Protein AF-A0A151F4C6-F1 (afdb_monomer_lite)

Foldseek 3Di:
DADPLVVLLVVLVVCLVDDLVVLLVVLVVQQVVQQVDPPPQARNQSSQQSNCSNPVADDDAENDSTENDQHEQALYENANHEHHLYEHALYECELYAAHQYECANYADANYHHDFWAFFQEKDQFPVLQWIWTFHQQQWIWIFGPDQPDPTDIDGQDGDPPAGFNYKDQEPPFRIWTDGQFKIWTWHCDPSRHTDTPDMDTDDNQFDDWDDDYQWIWTWGDADPQKIKTFIAGNVVRGTLDIAIDGAFPDKDAQDSFWIWTQGPVQKIFIWGDDPRDTDTQDIDRHAAWQEKDKDDDPDACKIKIWTWHQQQWIWIWIWHDDPRHIDIGTFDIDRHANGTFNYKDDSHPFWIWTTGSNQKIWIDGTDDPPVPPPRDDIDINGSGHNNASYHYHSYHHPVVSVVSVVSNVVND

pLDDT: mean 82.89, std 11.59, range [31.12, 96.62]

Radius of gyration: 24.19 Å; chains: 1; bounding box: 58×44×69 Å

Secondary structure (DSSP, 8-state):
-PPPHHHHHHHHHHHHTS-HHHHHHHHHHHHHHTTT-SS-TTHHHHHHHHHHHHHSS--SSB-TT-B-TT-B-TT-B-TT-B-TT-B-TT-B-TT-B-TT-B-TT-B-TT-B-PPPPPEEEEEE-TTSSEEEEEETTSEEEEEE--TTS---EEEEEE--SS-EEEEEEETTEEEEEEESSEEEEEEE-TTSSEEEEEEEEPPTTEEEEEEEBTEEEEEEPPBTTBEEEEEEETTTTEEEEEEEESSEEEEEESSSSEEEEEETTTEEEEEEEETTEEEEEEEEE-S-EEEEEEEEETTTTEEEEEEEETTSEEEEEEEEEETTEEEEEEEEEEE--SS-EEEEEESSSSEEEEEETTSEEEEEE-SS-GGGSTT---EEEE-S-B-TT-B-TT-B-HHHHHHHHHHHHHT-

Structure (mmCIF, N/CA/C/O backbone):
data_AF-A0A151F4C6-F1
#
_entry.id   AF-A0A151F4C6-F1
#
loop_
_atom_site.group_PDB
_atom_site.id
_atom_site.type_symbol
_atom_site.label_atom_id
_atom_site.label_alt_id
_atom_site.label_comp_id
_atom_site.label_asym_id
_atom_site.label_entity_id
_atom_site.label_seq_id
_atom_site.pdbx_PDB_ins_code
_atom_site.Cartn_x
_atom_site.Cartn_y
_atom_site.Cartn_z
_atom_site.occupancy
_atom_site.B_iso_or_equiv
_atom_site.auth_seq_id
_atom_site.auth_comp_id
_atom_site.auth_asym_id
_atom_site.auth_atom_id
_atom_site.pdbx_PDB_model_num
ATOM 1 N N . MET A 1 1 ? 29.519 8.236 -15.978 1.00 53.41 1 MET A N 1
ATOM 2 C CA . MET A 1 1 ? 28.614 7.848 -14.885 1.00 53.41 1 MET A CA 1
ATOM 3 C C . MET A 1 1 ? 27.201 8.231 -15.288 1.00 53.41 1 MET A C 1
ATOM 5 O O . MET A 1 1 ? 27.072 9.217 -16.018 1.00 53.41 1 MET A O 1
ATOM 9 N N . PRO A 1 2 ? 26.178 7.457 -14.893 1.00 67.12 2 PRO A N 1
ATOM 10 C CA . PRO A 1 2 ? 24.801 7.933 -14.962 1.00 67.12 2 PRO A CA 1
ATOM 11 C C . PRO A 1 2 ? 24.674 9.238 -14.174 1.00 67.12 2 PRO A C 1
ATOM 13 O O . PRO A 1 2 ? 25.385 9.445 -13.186 1.00 67.12 2 PRO A O 1
ATOM 16 N N . VAL A 1 3 ? 23.834 10.147 -14.660 1.00 75.62 3 VAL A N 1
ATOM 17 C CA . VAL A 1 3 ? 23.533 11.383 -13.934 1.00 75.62 3 VAL A CA 1
ATOM 18 C C . VAL A 1 3 ? 22.712 11.004 -12.702 1.00 75.62 3 VAL A C 1
ATOM 20 O O . VAL A 1 3 ? 21.879 10.103 -12.771 1.00 75.62 3 VAL A O 1
ATOM 23 N N . ASN A 1 4 ? 22.971 11.658 -11.566 1.00 72.62 4 ASN A N 1
ATOM 24 C CA . ASN A 1 4 ? 22.199 11.420 -10.347 1.00 72.62 4 ASN A CA 1
ATOM 25 C C . ASN A 1 4 ? 20.699 11.643 -10.635 1.00 72.62 4 ASN A C 1
ATOM 27 O O . ASN A 1 4 ? 20.336 12.627 -11.280 1.00 72.62 4 ASN A O 1
ATOM 31 N N . HIS A 1 5 ? 19.846 10.732 -10.164 1.00 62.22 5 HIS A N 1
ATOM 32 C CA . HIS A 1 5 ? 18.396 10.780 -10.348 1.00 62.22 5 HIS A CA 1
ATOM 33 C C . HIS A 1 5 ? 17.787 12.136 -9.950 1.00 62.22 5 HIS A C 1
ATOM 35 O O . HIS A 1 5 ? 16.994 12.682 -10.712 1.00 62.22 5 HIS A O 1
ATOM 41 N N . GLU A 1 6 ? 18.251 12.735 -8.849 1.00 60.25 6 GLU A N 1
ATOM 42 C CA . GLU A 1 6 ? 17.864 14.079 -8.386 1.00 60.25 6 GLU A CA 1
ATOM 43 C C . GLU A 1 6 ? 18.141 15.161 -9.441 1.00 60.25 6 GLU A C 1
ATOM 45 O O . GLU A 1 6 ? 17.323 16.045 -9.685 1.00 60.25 6 GLU A O 1
ATOM 50 N N . VAL A 1 7 ? 19.284 15.071 -10.129 1.00 77.69 7 VAL A N 1
ATOM 51 C CA . VAL A 1 7 ? 19.672 16.029 -11.174 1.00 77.69 7 VAL A CA 1
ATOM 52 C C . VAL A 1 7 ? 18.804 15.850 -12.419 1.00 77.69 7 VAL A C 1
ATOM 54 O O . VAL A 1 7 ? 18.423 16.839 -13.043 1.00 77.69 7 VAL A O 1
ATOM 57 N N . ILE A 1 8 ? 18.461 14.607 -12.777 1.00 76.69 8 ILE A N 1
ATOM 58 C CA . ILE A 1 8 ? 17.546 14.333 -13.893 1.00 76.69 8 ILE A CA 1
ATOM 59 C C . ILE A 1 8 ? 16.142 14.856 -13.578 1.00 76.69 8 ILE A C 1
ATOM 61 O O . ILE A 1 8 ? 15.538 15.514 -14.424 1.00 76.69 8 ILE A O 1
ATOM 65 N N . TYR A 1 9 ? 15.637 14.601 -12.372 1.00 67.00 9 TYR A N 1
ATOM 66 C CA . TYR A 1 9 ? 14.324 15.065 -11.936 1.00 67.00 9 TYR A CA 1
ATOM 67 C C . TYR A 1 9 ? 14.246 16.595 -11.918 1.00 67.00 9 TYR A C 1
ATOM 69 O O . TYR A 1 9 ? 13.381 17.184 -12.568 1.00 67.00 9 TYR A O 1
ATOM 77 N N . PHE A 1 10 ? 15.221 17.253 -11.286 1.00 73.25 10 PHE A N 1
ATOM 78 C CA . PHE A 1 10 ? 15.312 18.710 -11.266 1.00 73.25 10 PHE A CA 1
ATOM 79 C C . PHE A 1 10 ? 15.381 19.309 -12.680 1.00 73.25 10 PHE A C 1
ATOM 81 O O . PHE A 1 10 ? 14.683 20.277 -12.991 1.00 73.25 10 PHE A O 1
ATOM 88 N N . ALA A 1 11 ? 16.179 18.712 -13.574 1.00 82.12 11 ALA A N 1
ATOM 89 C CA . ALA A 1 11 ? 16.251 19.139 -14.968 1.00 82.12 11 ALA A CA 1
ATOM 90 C C . ALA A 1 11 ? 14.904 18.976 -15.694 1.00 82.12 11 ALA A C 1
ATOM 92 O O . ALA A 1 11 ? 14.509 19.875 -16.439 1.00 82.12 11 ALA A O 1
ATOM 93 N N . ALA A 1 12 ? 14.180 17.878 -15.455 1.00 78.12 12 ALA A N 1
ATOM 94 C CA . ALA A 1 12 ? 12.854 17.648 -16.026 1.00 78.12 12 ALA A CA 1
ATOM 95 C C . ALA A 1 12 ? 11.860 18.732 -15.586 1.00 78.12 12 ALA A C 1
ATOM 97 O O . ALA A 1 12 ? 11.164 19.306 -16.424 1.00 78.12 12 ALA A O 1
ATOM 98 N N . GLU A 1 13 ? 11.833 19.063 -14.293 1.00 76.31 13 GLU A N 1
ATOM 99 C CA . GLU A 1 13 ? 10.953 20.096 -13.735 1.00 76.31 13 GLU A CA 1
ATOM 100 C C . GLU A 1 13 ? 11.261 21.493 -14.286 1.00 76.31 13 GLU A C 1
ATOM 102 O O . GLU A 1 13 ? 10.355 22.253 -14.641 1.00 76.31 13 GLU A O 1
ATOM 107 N N . LEU A 1 14 ? 12.542 21.833 -14.454 1.00 82.44 14 LEU A N 1
ATOM 108 C CA . LEU A 1 14 ? 12.930 23.077 -15.119 1.00 82.44 14 LEU A CA 1
ATOM 109 C C . LEU A 1 14 ? 12.494 23.115 -16.590 1.00 82.44 14 LEU A C 1
ATOM 111 O O . LEU A 1 14 ? 12.067 24.165 -17.079 1.00 82.44 14 LEU A O 1
ATOM 115 N N . MET A 1 15 ? 12.587 21.989 -17.300 1.00 83.56 15 MET A N 1
ATOM 116 C CA . MET A 1 15 ? 12.171 21.884 -18.702 1.00 83.56 15 MET A CA 1
ATOM 117 C C . MET A 1 15 ? 10.650 21.973 -18.867 1.00 83.56 15 MET A C 1
ATOM 119 O O . MET A 1 15 ? 10.194 22.576 -19.840 1.00 83.56 15 MET A O 1
ATOM 123 N N . LYS A 1 16 ? 9.860 21.472 -17.904 1.00 76.88 16 LYS A N 1
ATOM 124 C CA . LYS A 1 16 ? 8.387 21.597 -17.902 1.00 76.88 16 LYS A CA 1
ATOM 125 C C . LYS A 1 16 ? 7.903 23.046 -17.913 1.00 76.88 16 LYS A C 1
ATOM 127 O O . LYS A 1 16 ? 6.848 23.329 -18.472 1.00 76.88 16 LYS A O 1
ATOM 132 N N . LYS A 1 17 ? 8.689 23.974 -17.360 1.00 77.19 17 LYS A N 1
ATOM 133 C CA . LYS A 1 17 ? 8.385 25.418 -17.347 1.00 77.19 17 LYS A CA 1
ATOM 134 C C . LYS A 1 17 ? 8.661 26.119 -18.689 1.00 77.19 17 LYS A C 1
ATOM 136 O O . LYS A 1 17 ? 8.447 27.324 -18.797 1.00 77.19 17 LYS A O 1
ATOM 141 N N . LYS A 1 18 ? 9.171 25.405 -19.700 1.00 78.00 18 LYS A N 1
ATOM 142 C CA . LYS A 1 18 ? 9.589 25.936 -21.011 1.00 78.00 18 LYS A CA 1
ATOM 143 C C . LYS A 1 18 ? 8.945 25.144 -22.165 1.00 78.00 18 LYS A C 1
ATOM 145 O O . LYS A 1 18 ? 8.089 24.295 -21.950 1.00 78.00 18 LYS A O 1
ATOM 150 N N . ASN A 1 19 ? 9.314 25.449 -23.414 1.00 77.50 19 ASN A N 1
ATOM 151 C CA . ASN A 1 19 ? 8.725 24.838 -24.613 1.00 77.50 19 ASN A CA 1
ATOM 152 C C . ASN A 1 19 ? 8.999 23.320 -24.703 1.00 77.50 19 ASN A C 1
ATOM 154 O O . ASN A 1 19 ? 10.026 22.888 -25.226 1.00 77.50 19 ASN A O 1
ATOM 158 N N . LEU A 1 20 ? 8.044 22.527 -24.215 1.00 77.06 20 LEU A N 1
ATOM 159 C CA . LEU A 1 20 ? 8.121 21.071 -24.069 1.00 77.06 20 LEU A CA 1
ATOM 160 C C . LEU A 1 20 ? 8.450 20.309 -25.361 1.00 77.06 20 LEU A C 1
ATOM 162 O O . LEU A 1 20 ? 9.141 19.296 -25.295 1.00 77.06 20 LEU A O 1
ATOM 166 N N . ARG A 1 21 ? 7.973 20.777 -26.524 1.00 83.25 21 ARG A N 1
ATOM 167 C CA . ARG A 1 21 ? 8.153 20.057 -27.800 1.00 83.25 21 ARG A CA 1
ATOM 168 C C . ARG A 1 21 ? 9.614 20.028 -28.240 1.00 83.25 21 ARG A C 1
ATOM 170 O O . ARG A 1 21 ? 10.129 18.980 -28.597 1.00 83.25 21 ARG A O 1
ATOM 177 N N . VAL A 1 22 ? 10.308 21.160 -28.120 1.00 85.62 22 VAL A N 1
ATOM 178 C CA . VAL A 1 22 ? 11.718 21.268 -28.528 1.00 85.62 22 VAL A CA 1
ATOM 179 C C . VAL A 1 22 ? 12.608 20.352 -27.684 1.00 85.62 22 VAL A C 1
ATOM 181 O O . VAL A 1 22 ? 13.520 19.718 -28.206 1.00 85.62 22 VAL A O 1
ATOM 184 N N . PHE A 1 23 ? 12.345 20.249 -26.377 1.00 87.25 23 PHE A N 1
ATOM 185 C CA . PHE A 1 23 ? 13.101 19.345 -25.506 1.00 87.25 23 PHE A CA 1
ATOM 186 C C . PHE A 1 23 ? 12.825 17.878 -25.817 1.00 87.25 23 PHE A C 1
ATOM 188 O O . PHE A 1 23 ? 13.762 17.087 -25.843 1.00 87.25 23 PHE A O 1
ATOM 195 N N . GLU A 1 24 ? 11.570 17.521 -26.079 1.00 88.81 24 GLU A N 1
ATOM 196 C CA . GLU A 1 24 ? 11.199 16.171 -26.499 1.00 88.81 24 GLU A CA 1
ATOM 197 C C . GLU A 1 24 ? 11.926 15.757 -27.780 1.00 88.81 24 GLU A C 1
ATOM 199 O O . GLU A 1 24 ? 12.611 14.736 -27.773 1.00 88.81 24 GLU A O 1
ATOM 204 N N . ASP A 1 25 ? 11.842 16.564 -28.839 1.00 89.75 25 ASP A N 1
ATOM 205 C CA . ASP A 1 25 ? 12.457 16.250 -30.131 1.00 89.75 25 ASP A CA 1
ATOM 206 C C . ASP A 1 25 ? 13.979 16.101 -30.002 1.00 89.75 25 ASP A C 1
ATOM 208 O O . ASP A 1 25 ? 14.573 15.156 -30.527 1.00 89.75 25 ASP A O 1
ATOM 212 N N . ASN A 1 26 ? 14.613 16.981 -29.221 1.00 90.81 26 ASN A N 1
ATOM 213 C CA . ASN A 1 26 ? 16.044 16.908 -28.942 1.00 90.81 26 ASN A CA 1
ATOM 214 C C . ASN A 1 26 ? 16.418 15.648 -28.153 1.00 90.81 26 ASN A C 1
ATOM 216 O O . ASN A 1 26 ? 17.406 14.992 -28.483 1.00 90.81 26 ASN A O 1
ATOM 220 N N . LEU A 1 27 ? 15.646 15.285 -27.123 1.00 92.31 27 LEU A N 1
ATOM 221 C CA . LEU A 1 27 ? 15.897 14.081 -26.327 1.00 92.31 27 LEU A CA 1
ATOM 222 C C . LEU A 1 27 ? 15.698 12.813 -27.159 1.00 92.31 27 LEU A C 1
ATOM 224 O O . LEU A 1 27 ? 16.535 11.916 -27.094 1.00 92.31 27 LEU A O 1
ATOM 228 N N . ILE A 1 28 ? 14.655 12.754 -27.990 1.00 91.88 28 ILE A N 1
ATOM 229 C CA . ILE A 1 28 ? 14.435 11.654 -28.938 1.00 91.88 28 ILE A CA 1
ATOM 230 C C . ILE A 1 28 ? 15.596 11.570 -29.935 1.00 91.88 28 ILE A C 1
ATOM 232 O O . ILE A 1 28 ? 16.108 10.479 -30.190 1.00 91.88 28 ILE A O 1
ATOM 236 N N . GLY A 1 29 ? 16.062 12.707 -30.457 1.00 90.25 29 GLY A N 1
ATOM 237 C CA . GLY A 1 29 ? 17.246 12.782 -31.311 1.00 90.25 29 GLY A CA 1
ATOM 238 C C . GLY A 1 29 ? 18.489 12.210 -30.625 1.00 90.25 29 GLY A C 1
ATOM 239 O O . GLY A 1 29 ? 19.148 11.333 -31.181 1.00 90.25 29 GLY A O 1
ATOM 240 N N . LEU A 1 30 ? 18.768 12.630 -29.386 1.00 90.06 30 LEU A N 1
ATOM 241 C CA . LEU A 1 30 ? 19.892 12.131 -28.583 1.00 90.06 30 LEU A CA 1
ATOM 242 C C . LEU A 1 30 ? 19.803 10.627 -28.317 1.00 90.06 30 LEU A C 1
ATOM 244 O O . LEU A 1 30 ? 20.808 9.926 -28.426 1.00 90.06 30 LEU A O 1
ATOM 248 N N . ILE A 1 31 ? 18.611 10.123 -27.996 1.00 92.25 31 ILE A N 1
ATOM 249 C CA . ILE A 1 31 ? 18.369 8.691 -27.807 1.00 92.25 31 ILE A CA 1
ATOM 250 C C . ILE A 1 31 ? 18.663 7.947 -29.111 1.00 92.25 31 ILE A C 1
ATOM 252 O O . ILE A 1 31 ? 19.416 6.976 -29.104 1.00 92.25 31 ILE A O 1
ATOM 256 N N . ASN A 1 32 ? 18.152 8.427 -30.245 1.00 90.81 32 ASN A N 1
ATOM 257 C CA . ASN A 1 32 ? 18.360 7.791 -31.544 1.00 90.81 32 ASN A CA 1
ATOM 258 C C . ASN A 1 32 ? 19.826 7.799 -32.001 1.00 90.81 32 ASN A C 1
ATOM 260 O O . ASN A 1 32 ? 20.240 6.860 -32.675 1.00 90.81 32 ASN A O 1
ATOM 264 N N . LEU A 1 33 ? 20.645 8.772 -31.588 1.00 89.38 33 LEU A N 1
ATOM 265 C CA . LEU A 1 33 ? 22.097 8.753 -31.838 1.00 89.38 33 LEU A CA 1
ATOM 266 C C . LEU A 1 33 ? 22.816 7.589 -31.135 1.00 89.38 33 LEU A C 1
ATOM 268 O O . LEU A 1 33 ? 23.919 7.198 -31.528 1.00 89.38 33 LEU A O 1
ATOM 272 N N . THR A 1 34 ? 22.203 7.015 -30.098 1.00 89.50 34 THR A N 1
ATOM 273 C CA . THR A 1 34 ? 22.741 5.822 -29.433 1.00 89.50 34 THR A CA 1
ATOM 274 C C . THR A 1 34 ? 22.475 4.537 -30.202 1.00 89.50 34 THR A C 1
ATOM 276 O O . THR A 1 34 ? 23.144 3.530 -29.956 1.00 89.50 34 THR A O 1
ATOM 279 N N . ARG A 1 35 ? 21.551 4.576 -31.174 1.00 86.69 35 ARG A N 1
ATOM 280 C CA . ARG A 1 35 ? 21.286 3.461 -32.076 1.00 86.69 35 ARG A CA 1
ATOM 281 C C . ARG A 1 35 ? 22.595 3.144 -32.799 1.00 86.69 35 ARG A C 1
ATOM 283 O O . ARG A 1 35 ? 23.126 3.982 -33.523 1.00 86.69 35 ARG A O 1
ATOM 290 N N . LYS A 1 36 ? 23.147 1.949 -32.567 1.00 65.88 36 LYS A N 1
ATOM 291 C CA . LYS A 1 36 ? 24.418 1.449 -33.147 1.00 65.88 36 LYS A CA 1
ATOM 292 C C . LYS A 1 36 ? 25.730 2.004 -32.562 1.00 65.88 36 LYS A C 1
ATOM 294 O O . LYS A 1 36 ? 26.798 1.566 -32.995 1.00 65.88 36 LYS A O 1
ATOM 299 N N . THR A 1 37 ? 25.722 2.885 -31.553 1.00 66.50 37 THR A N 1
ATOM 300 C CA . THR A 1 37 ? 26.968 3.403 -30.947 1.00 66.50 37 THR A CA 1
ATOM 301 C C . THR A 1 37 ? 27.230 2.832 -29.542 1.00 66.50 37 THR A C 1
ATOM 303 O O . THR A 1 37 ? 26.564 3.138 -28.559 1.00 66.50 37 THR A O 1
ATOM 306 N N . LYS A 1 38 ? 28.293 2.022 -29.396 1.00 57.53 38 LYS A N 1
ATOM 307 C CA . LYS A 1 38 ? 28.754 1.513 -28.079 1.00 57.53 38 LYS A CA 1
ATOM 308 C C . LYS A 1 38 ? 29.537 2.546 -27.250 1.00 57.53 38 LYS A C 1
ATOM 310 O O . LYS A 1 38 ? 29.898 2.268 -26.107 1.00 57.53 38 LYS A O 1
ATOM 315 N N . LYS A 1 39 ? 29.862 3.713 -27.826 1.00 57.44 39 LYS A N 1
ATOM 316 C CA . LYS A 1 39 ? 30.800 4.684 -27.231 1.00 57.44 39 LYS A CA 1
ATOM 317 C C . LYS A 1 39 ? 30.152 5.622 -26.206 1.00 57.44 39 LYS A C 1
ATOM 319 O O . LYS A 1 39 ? 30.819 5.982 -25.240 1.00 57.44 39 LYS A O 1
ATOM 324 N N . SER A 1 40 ? 28.869 5.970 -26.334 1.00 64.69 40 SER A N 1
ATOM 325 C CA . SER A 1 40 ? 28.197 6.869 -25.383 1.00 64.69 40 SER A CA 1
ATOM 326 C C . SER A 1 40 ? 27.510 6.089 -24.258 1.00 64.69 40 SER A C 1
ATOM 328 O O . SER A 1 40 ? 26.284 6.064 -24.170 1.00 64.69 40 SER A O 1
ATOM 330 N N . LYS A 1 41 ? 28.307 5.444 -23.393 1.00 65.56 41 LYS A N 1
ATOM 331 C CA . LYS A 1 41 ? 27.839 4.452 -22.401 1.00 65.56 41 LYS A CA 1
ATOM 332 C C . LYS A 1 41 ? 26.668 4.882 -21.495 1.00 65.56 41 LYS A C 1
ATOM 334 O O . LYS A 1 41 ? 26.054 4.005 -20.922 1.00 65.56 41 LYS A O 1
ATOM 339 N N . ASN A 1 42 ? 26.367 6.179 -21.350 1.00 74.31 42 ASN A N 1
ATOM 340 C CA . ASN A 1 42 ? 25.269 6.659 -20.491 1.00 74.31 42 ASN A CA 1
ATOM 341 C C . ASN A 1 42 ? 24.366 7.718 -21.154 1.00 74.31 42 ASN A C 1
ATOM 343 O O . ASN A 1 42 ? 23.462 8.234 -20.505 1.00 74.31 42 ASN A O 1
ATOM 347 N N . LEU A 1 43 ? 24.625 8.109 -22.411 1.00 83.81 43 LEU A N 1
ATOM 348 C CA . LEU A 1 43 ? 23.886 9.215 -23.040 1.00 83.81 43 LEU A CA 1
ATOM 349 C C . LEU A 1 43 ? 22.413 8.848 -23.230 1.00 83.81 43 LEU A C 1
ATOM 351 O O . LEU A 1 43 ? 21.538 9.609 -22.828 1.00 83.81 43 LEU A O 1
ATOM 355 N N . GLY A 1 44 ? 22.154 7.667 -23.795 1.00 88.56 44 GLY A N 1
ATOM 356 C CA . GLY A 1 44 ? 20.794 7.197 -24.050 1.00 88.56 44 GLY A CA 1
ATOM 357 C C . GLY A 1 44 ? 20.043 6.911 -22.759 1.00 88.56 44 GLY A C 1
ATOM 358 O O . GLY A 1 44 ? 18.903 7.341 -22.636 1.00 88.56 44 GLY A O 1
ATOM 359 N N . GLY A 1 45 ? 20.704 6.305 -21.765 1.00 91.06 45 GLY A N 1
ATOM 360 C CA . GLY A 1 45 ? 20.123 6.064 -20.443 1.00 91.06 45 GLY A CA 1
ATOM 361 C C . GLY A 1 45 ? 19.674 7.343 -19.731 1.00 91.06 45 GLY A C 1
ATOM 362 O O . GLY A 1 45 ? 18.527 7.449 -19.296 1.00 91.06 45 GLY A O 1
ATOM 363 N N . ASN A 1 46 ? 20.532 8.366 -19.684 1.00 90.38 46 ASN A N 1
ATOM 364 C CA . ASN A 1 46 ? 20.172 9.656 -19.090 1.00 90.38 46 ASN A CA 1
ATOM 365 C C . ASN A 1 46 ? 19.067 10.366 -19.893 1.00 90.38 46 ASN A C 1
ATOM 367 O O . ASN A 1 46 ? 18.122 10.890 -19.307 1.00 90.38 46 ASN A O 1
ATOM 371 N N . ALA A 1 47 ? 19.165 10.370 -21.228 1.00 92.31 47 ALA A N 1
ATOM 372 C CA . ALA A 1 47 ? 18.203 11.048 -22.095 1.00 92.31 47 ALA A CA 1
ATOM 373 C C . ALA A 1 47 ? 16.809 10.406 -22.035 1.00 92.31 47 ALA A C 1
ATOM 375 O O . ALA A 1 47 ? 15.816 11.126 -21.950 1.00 92.31 47 ALA A O 1
ATOM 376 N N . VAL A 1 48 ? 16.722 9.070 -22.021 1.00 93.38 48 VAL A N 1
ATOM 377 C CA . VAL A 1 48 ? 15.437 8.364 -21.907 1.00 93.38 48 VAL A CA 1
ATOM 378 C C . VAL A 1 48 ? 14.816 8.535 -20.525 1.00 93.38 48 VAL A C 1
ATOM 380 O O . VAL A 1 48 ? 13.609 8.735 -20.432 1.00 93.38 48 VAL A O 1
ATOM 383 N N . THR A 1 49 ? 15.630 8.535 -19.466 1.00 90.31 49 THR A N 1
ATOM 384 C CA . THR A 1 49 ? 15.157 8.796 -18.098 1.00 90.31 49 THR A CA 1
ATOM 385 C C . THR A 1 49 ? 14.570 10.200 -18.007 1.00 90.31 49 THR A C 1
ATOM 387 O O . THR A 1 49 ? 13.452 10.380 -17.536 1.00 90.31 49 THR A O 1
ATOM 390 N N . LEU A 1 50 ? 15.280 11.201 -18.532 1.00 89.94 50 LEU A N 1
ATOM 391 C CA . LEU A 1 50 ? 14.812 12.584 -18.555 1.00 89.94 50 LEU A CA 1
ATOM 392 C C . LEU A 1 50 ? 13.536 12.749 -19.393 1.00 89.94 50 LEU A C 1
ATOM 394 O O . LEU A 1 50 ? 12.593 13.403 -18.955 1.00 89.94 50 LEU A O 1
ATOM 398 N N . LEU A 1 51 ? 13.476 12.118 -20.568 1.00 90.62 51 LEU A N 1
ATOM 399 C CA . LEU A 1 51 ? 12.284 12.118 -21.417 1.00 90.62 51 LEU A CA 1
ATOM 400 C C . LEU A 1 51 ? 11.085 11.489 -20.697 1.00 90.62 51 LEU A C 1
ATOM 402 O O . LEU A 1 51 ? 9.987 12.048 -20.724 1.00 90.62 51 LEU A O 1
ATOM 406 N N . PHE A 1 52 ? 11.302 10.365 -20.011 1.00 86.56 52 PHE A N 1
ATOM 407 C CA . PHE A 1 52 ? 10.285 9.718 -19.193 1.00 86.56 52 PHE A CA 1
ATOM 408 C C . PHE A 1 52 ? 9.809 10.627 -18.054 1.00 86.56 52 PHE A C 1
ATOM 410 O O . PHE A 1 52 ? 8.604 10.776 -17.890 1.00 86.56 52 PHE A O 1
ATOM 417 N N . GLN A 1 53 ? 10.703 11.301 -17.325 1.00 80.94 53 GLN A N 1
ATOM 418 C CA . GLN A 1 53 ? 10.316 12.246 -16.264 1.00 80.94 53 GLN A CA 1
ATOM 419 C C . GLN A 1 53 ? 9.564 13.476 -16.803 1.00 80.94 53 GLN A C 1
ATOM 421 O O . GLN A 1 53 ? 8.642 13.991 -16.162 1.00 80.94 53 GLN A O 1
ATOM 426 N N . LEU A 1 54 ? 9.911 13.929 -18.012 1.00 81.56 54 LEU A N 1
ATOM 427 C CA . LEU A 1 54 ? 9.254 15.054 -18.676 1.00 81.56 54 LEU A CA 1
ATOM 428 C C . LEU A 1 54 ? 7.815 14.713 -19.096 1.00 81.56 54 LEU A C 1
ATOM 430 O O . LEU A 1 54 ? 6.905 15.519 -18.907 1.00 81.56 54 LEU A O 1
ATOM 434 N N . LYS A 1 55 ? 7.609 13.526 -19.677 1.00 78.88 55 LYS A N 1
ATOM 435 C CA . LYS A 1 55 ? 6.340 13.110 -20.303 1.00 78.88 55 LYS A CA 1
ATOM 436 C C . LYS A 1 55 ? 5.459 12.239 -19.413 1.00 78.88 55 LYS A C 1
ATOM 438 O O . LYS A 1 55 ? 4.244 12.167 -19.595 1.00 78.88 55 LYS A O 1
ATOM 443 N N . GLY A 1 56 ? 6.065 11.541 -18.463 1.00 69.38 56 GLY A N 1
ATOM 444 C CA . GLY A 1 56 ? 5.454 10.449 -17.713 1.00 69.38 56 GLY A CA 1
ATOM 445 C C . GLY A 1 56 ? 5.168 9.198 -18.554 1.00 69.38 56 GLY A C 1
ATOM 446 O O . GLY A 1 56 ? 4.493 8.296 -18.063 1.00 69.38 56 GLY A O 1
ATOM 447 N N . GLU A 1 57 ? 5.623 9.148 -19.809 1.00 79.44 57 GLU A N 1
ATOM 448 C CA . GLU A 1 57 ? 5.591 7.975 -20.683 1.00 79.44 57 GLU A CA 1
ATOM 449 C C . GLU A 1 57 ? 6.665 8.074 -21.772 1.00 79.44 57 GLU A C 1
ATOM 451 O O . GLU A 1 57 ? 7.143 9.161 -22.091 1.00 79.44 57 GLU A O 1
ATOM 456 N N . LEU A 1 58 ? 7.038 6.931 -22.349 1.00 85.69 58 LEU A N 1
ATOM 457 C CA . LEU A 1 58 ? 7.929 6.893 -23.504 1.00 85.69 58 LEU A CA 1
ATOM 458 C C . LEU A 1 58 ? 7.112 6.996 -24.804 1.00 85.69 58 LEU A C 1
ATOM 460 O O . LEU A 1 58 ? 6.219 6.161 -24.999 1.00 85.69 58 LEU A O 1
ATOM 464 N N . PRO A 1 59 ? 7.401 7.975 -25.686 1.00 86.00 59 PRO A N 1
ATOM 465 C CA . PRO A 1 59 ? 6.684 8.142 -26.945 1.00 86.00 59 PRO A CA 1
ATOM 466 C C . PRO A 1 59 ? 6.996 7.014 -27.941 1.00 86.00 59 PRO A C 1
ATOM 468 O O . PRO A 1 59 ? 8.032 6.351 -27.871 1.00 86.00 59 PRO A O 1
ATOM 471 N N . GLY A 1 60 ? 6.088 6.810 -28.898 1.00 86.38 60 GLY A N 1
ATOM 472 C CA . GLY A 1 60 ? 6.260 5.838 -29.979 1.00 86.38 60 GLY A CA 1
ATOM 473 C C . GLY A 1 60 ? 6.287 4.371 -29.525 1.00 86.38 60 GLY A C 1
ATOM 474 O O . GLY A 1 60 ? 5.956 4.030 -28.387 1.00 86.38 60 GLY A O 1
ATOM 475 N N . GLY A 1 61 ? 6.654 3.489 -30.459 1.00 84.81 61 GLY A N 1
ATOM 476 C CA . GLY A 1 61 ? 6.675 2.037 -30.254 1.00 84.81 61 GLY A CA 1
ATOM 477 C C . GLY A 1 61 ? 8.003 1.359 -30.585 1.00 84.81 61 GLY A C 1
ATOM 478 O O . GLY A 1 61 ? 8.209 0.238 -30.134 1.00 84.81 61 GLY A O 1
ATOM 479 N N . ASP A 1 62 ? 8.908 2.018 -31.315 1.00 93.88 62 ASP A N 1
ATOM 480 C CA . ASP A 1 62 ? 10.205 1.451 -31.696 1.00 93.88 62 ASP A CA 1
ATOM 481 C C . ASP A 1 62 ? 11.355 2.042 -30.878 1.00 93.88 62 ASP A C 1
ATOM 483 O O . ASP A 1 62 ? 11.713 3.209 -31.020 1.00 93.88 62 ASP A O 1
ATOM 487 N N . TRP A 1 63 ? 11.930 1.192 -30.040 1.00 94.94 63 TRP A N 1
ATOM 488 C CA . TRP A 1 63 ? 13.052 1.462 -29.150 1.00 94.94 63 TRP A CA 1
ATOM 489 C C . TRP A 1 63 ? 14.174 0.438 -29.365 1.00 94.94 63 TRP A C 1
ATOM 491 O O . TRP A 1 63 ? 14.952 0.175 -28.448 1.00 94.94 63 TRP A O 1
ATOM 501 N N . SER A 1 64 ? 14.225 -0.168 -30.555 1.00 94.75 64 SER A N 1
ATOM 502 C CA . SER A 1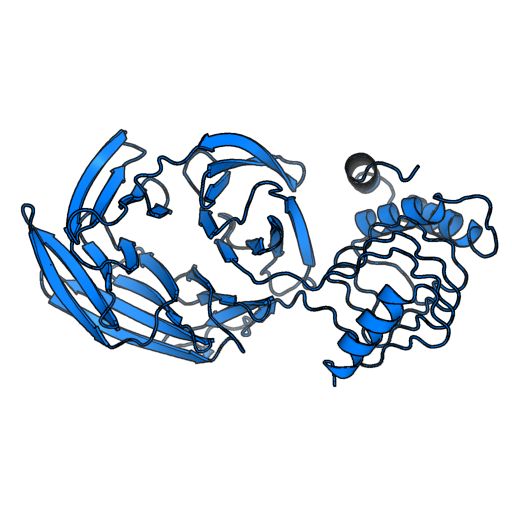 64 ? 15.175 -1.218 -30.922 1.00 94.75 64 SER A CA 1
ATOM 503 C C . SER A 1 64 ? 16.586 -0.691 -31.187 1.00 94.75 64 SER A C 1
ATOM 505 O O . SER A 1 64 ? 16.786 0.450 -31.611 1.00 94.75 64 SER A O 1
ATOM 507 N N . GLU A 1 65 ? 17.574 -1.552 -30.938 1.00 93.44 65 GLU A N 1
ATOM 508 C CA . GLU A 1 65 ? 19.009 -1.322 -31.157 1.00 93.44 65 GLU A CA 1
ATOM 509 C C . GLU A 1 65 ? 19.596 -0.105 -30.417 1.00 93.44 65 GLU A C 1
ATOM 511 O O . GLU A 1 65 ? 20.654 0.413 -30.795 1.00 93.44 65 GLU A O 1
ATOM 516 N N . LEU A 1 66 ? 18.924 0.376 -29.369 1.00 93.75 66 LEU A N 1
ATOM 517 C CA . LEU A 1 66 ? 19.364 1.533 -28.590 1.00 93.75 66 LEU A CA 1
ATOM 518 C C . LEU A 1 66 ? 20.383 1.140 -27.512 1.00 93.75 66 LEU A C 1
ATOM 520 O O . LEU A 1 66 ? 20.482 -0.018 -27.099 1.00 93.75 66 LEU A O 1
ATOM 524 N N . ASN A 1 67 ? 21.125 2.127 -27.009 1.00 93.00 67 ASN A N 1
ATOM 525 C CA . ASN A 1 67 ? 21.908 1.973 -25.787 1.00 93.00 67 ASN A CA 1
ATOM 526 C C . ASN A 1 67 ? 21.273 2.792 -24.658 1.00 93.00 67 ASN A C 1
ATOM 528 O O . ASN A 1 67 ? 21.474 4.005 -24.569 1.00 93.00 67 ASN A O 1
ATOM 532 N N . LEU A 1 68 ? 20.514 2.108 -23.805 1.00 93.50 68 LEU A N 1
ATOM 533 C CA . LEU A 1 68 ? 19.779 2.665 -22.670 1.00 93.50 68 LEU A CA 1
ATOM 534 C C . LEU A 1 68 ? 20.367 2.206 -21.327 1.00 93.50 68 LEU A C 1
ATOM 536 O O . LEU A 1 68 ? 19.667 2.202 -20.312 1.00 93.50 68 LEU A O 1
ATOM 540 N N . ASP A 1 69 ? 21.648 1.826 -21.319 1.00 92.19 69 ASP A N 1
ATOM 541 C CA . ASP A 1 69 ? 22.356 1.422 -20.108 1.00 92.19 69 ASP A CA 1
ATOM 542 C C . ASP A 1 69 ? 22.192 2.478 -19.002 1.00 92.19 69 ASP A C 1
ATOM 544 O O . ASP A 1 69 ? 22.277 3.685 -19.253 1.00 92.19 69 ASP A O 1
ATOM 548 N N . TYR A 1 70 ? 21.983 2.011 -17.770 1.00 89.44 70 TYR A N 1
ATOM 549 C CA . TYR A 1 70 ? 21.762 2.827 -16.570 1.00 89.44 70 TYR A CA 1
ATOM 550 C C . TYR A 1 70 ? 20.514 3.727 -16.586 1.00 89.44 70 TYR A C 1
ATOM 552 O O . TYR A 1 70 ? 20.416 4.637 -15.763 1.00 89.44 70 TYR A O 1
ATOM 560 N N . ALA A 1 71 ? 19.558 3.513 -17.497 1.00 90.88 71 ALA A N 1
ATOM 561 C CA . ALA A 1 71 ? 18.285 4.233 -17.448 1.00 90.88 71 ALA A CA 1
ATOM 562 C C . ALA A 1 71 ? 17.508 3.944 -16.148 1.00 90.88 71 ALA A C 1
ATOM 564 O O . ALA A 1 71 ? 17.529 2.822 -15.639 1.00 90.88 71 ALA A O 1
ATOM 565 N N . ASP A 1 72 ? 16.757 4.930 -15.659 1.00 83.25 72 ASP A N 1
ATOM 566 C CA . ASP A 1 72 ? 15.730 4.725 -14.640 1.00 83.25 72 ASP A CA 1
ATOM 567 C C . ASP A 1 72 ? 14.339 4.821 -15.274 1.00 83.25 72 ASP A C 1
ATOM 569 O O . ASP A 1 72 ? 13.856 5.896 -15.631 1.00 83.25 72 ASP A O 1
ATOM 573 N N . LEU A 1 73 ? 13.711 3.662 -15.457 1.00 85.31 73 LEU A N 1
ATOM 574 C CA . LEU A 1 73 ? 12.381 3.518 -16.044 1.00 85.31 73 LEU A CA 1
ATOM 575 C C . LEU A 1 73 ? 11.413 2.877 -15.044 1.00 85.31 73 LEU A C 1
ATOM 577 O O . LEU A 1 73 ? 10.429 2.262 -15.452 1.00 85.31 73 LEU A O 1
ATOM 581 N N . CYS A 1 74 ? 11.678 3.008 -13.741 1.00 76.62 74 CYS A N 1
ATOM 582 C CA . CYS A 1 74 ? 10.811 2.484 -12.691 1.00 76.62 74 CYS A CA 1
ATOM 583 C C . CYS A 1 74 ? 9.351 2.920 -12.902 1.00 76.62 74 CYS A C 1
ATOM 585 O O . CYS A 1 74 ? 9.054 4.103 -13.080 1.00 76.62 74 CYS A O 1
ATOM 587 N N . GLY A 1 75 ? 8.431 1.954 -12.909 1.00 70.19 75 GLY A N 1
ATOM 588 C CA . GLY A 1 75 ? 7.000 2.190 -13.114 1.00 70.19 75 GLY A CA 1
ATOM 589 C C . GLY A 1 75 ? 6.596 2.594 -14.538 1.00 70.19 75 GLY A C 1
ATOM 590 O O . GLY A 1 75 ? 5.420 2.886 -14.772 1.00 70.19 75 GLY A O 1
ATOM 591 N N . ALA A 1 76 ? 7.519 2.622 -15.505 1.00 79.38 76 ALA A N 1
ATOM 592 C CA . ALA A 1 76 ? 7.199 2.990 -16.879 1.00 79.38 76 ALA A CA 1
ATOM 593 C C . ALA A 1 76 ? 6.212 2.006 -17.530 1.00 79.38 76 ALA A C 1
ATOM 595 O O . ALA A 1 76 ? 6.207 0.798 -17.274 1.00 79.38 76 ALA A O 1
ATOM 596 N N . ASN A 1 77 ? 5.386 2.524 -18.444 1.00 78.12 77 ASN A N 1
ATOM 597 C CA . ASN A 1 77 ? 4.554 1.691 -19.304 1.00 78.12 77 ASN A CA 1
ATOM 598 C C . ASN A 1 77 ? 5.273 1.376 -20.625 1.00 78.12 77 ASN A C 1
ATOM 600 O O . ASN A 1 77 ? 5.240 2.159 -21.584 1.00 78.12 77 ASN A O 1
ATOM 604 N N . LEU A 1 78 ? 5.896 0.201 -20.675 1.00 89.44 78 LEU A N 1
ATOM 605 C CA . LEU A 1 78 ? 6.616 -0.323 -21.834 1.00 89.44 78 LEU A CA 1
ATOM 606 C C . LEU A 1 78 ? 5.787 -1.320 -22.658 1.00 89.44 78 LEU A C 1
ATOM 608 O O . LEU A 1 78 ? 6.318 -1.941 -23.578 1.00 89.44 78 LEU A O 1
ATOM 612 N N . SER A 1 79 ? 4.488 -1.450 -22.369 1.00 86.94 79 SER A N 1
ATOM 613 C CA . SER A 1 79 ? 3.624 -2.400 -23.070 1.00 86.94 79 SER A CA 1
ATOM 614 C C . SER A 1 79 ? 3.652 -2.192 -24.586 1.00 86.94 79 SER A C 1
ATOM 616 O O . SER A 1 79 ? 3.625 -1.059 -25.079 1.00 86.94 79 SER A O 1
ATOM 618 N N . LYS A 1 80 ? 3.720 -3.311 -25.317 1.00 92.25 80 LYS A N 1
ATOM 619 C CA . LYS A 1 80 ? 3.745 -3.403 -26.785 1.00 92.25 80 LYS A CA 1
ATOM 620 C C . LYS A 1 80 ? 4.883 -2.634 -27.474 1.00 92.25 80 LYS A C 1
ATOM 622 O O . LYS A 1 80 ? 4.827 -2.442 -28.686 1.00 92.25 80 LYS A O 1
ATOM 627 N N . LYS A 1 81 ? 5.905 -2.185 -26.738 1.00 96.12 81 LYS A N 1
ATOM 628 C CA . LYS A 1 81 ? 7.077 -1.519 -27.322 1.00 96.12 81 LYS A CA 1
ATOM 629 C C . LYS A 1 81 ? 8.115 -2.536 -27.786 1.00 96.12 81 LYS A C 1
ATOM 631 O O . LYS A 1 81 ? 8.286 -3.597 -27.184 1.00 96.12 81 LYS A O 1
ATOM 636 N N . ASN A 1 82 ? 8.813 -2.185 -28.856 1.00 96.62 82 ASN A N 1
ATOM 637 C CA . ASN A 1 82 ? 9.895 -2.959 -29.434 1.00 96.62 82 ASN A CA 1
ATOM 638 C C . ASN A 1 82 ? 11.236 -2.520 -28.837 1.00 96.62 82 ASN A C 1
ATOM 640 O O . ASN A 1 82 ? 11.706 -1.435 -29.153 1.00 96.62 82 ASN A O 1
ATOM 644 N N . PHE A 1 83 ? 11.854 -3.364 -28.016 1.00 96.44 83 PHE A N 1
ATOM 645 C CA . PHE A 1 83 ? 13.207 -3.185 -27.485 1.00 96.44 83 PHE A CA 1
ATOM 646 C C . PHE A 1 83 ? 14.218 -4.117 -28.162 1.00 96.44 83 PHE A C 1
ATOM 648 O O . PHE A 1 83 ? 15.312 -4.288 -27.643 1.00 96.44 83 PHE A O 1
ATOM 655 N N . PHE A 1 84 ? 13.887 -4.716 -29.311 1.00 96.56 84 PHE A N 1
ATOM 656 C CA . PHE A 1 84 ? 14.748 -5.692 -29.978 1.00 96.56 84 PHE A CA 1
ATOM 657 C C . PHE A 1 84 ? 16.213 -5.233 -30.061 1.00 96.56 84 PHE A C 1
ATOM 659 O O . PHE A 1 84 ? 16.503 -4.155 -30.579 1.00 96.56 84 PHE A O 1
ATOM 666 N N . GLY A 1 85 ? 17.141 -6.047 -29.557 1.00 94.31 85 GLY A N 1
ATOM 667 C CA . GLY A 1 85 ? 18.578 -5.761 -29.623 1.00 94.31 85 GLY A CA 1
ATOM 668 C C . GLY A 1 85 ? 19.065 -4.592 -28.756 1.00 94.31 85 GLY A C 1
ATOM 669 O O . GLY A 1 85 ? 20.217 -4.177 -28.899 1.00 94.31 85 GLY A O 1
ATOM 670 N N . THR A 1 86 ? 18.225 -4.031 -27.884 1.00 94.94 86 THR A N 1
ATOM 671 C CA . THR A 1 86 ? 18.578 -2.874 -27.049 1.00 94.94 86 THR A CA 1
ATOM 672 C C . THR A 1 86 ? 19.422 -3.278 -25.842 1.00 94.94 86 THR A C 1
ATOM 674 O O . THR A 1 86 ? 19.197 -4.304 -25.199 1.00 94.94 86 THR A O 1
ATOM 677 N N . SER A 1 87 ? 20.409 -2.445 -25.515 1.00 93.62 87 SER A N 1
ATOM 678 C CA . SER A 1 87 ? 21.205 -2.573 -24.292 1.00 93.62 87 SER A CA 1
ATOM 679 C C . SER A 1 87 ? 20.499 -1.852 -23.143 1.00 93.62 87 SER A C 1
ATOM 681 O O . SER A 1 87 ? 20.235 -0.654 -23.246 1.00 93.62 87 SER A O 1
ATOM 683 N N . LEU A 1 88 ? 20.179 -2.579 -22.072 1.00 93.62 88 LEU A N 1
ATOM 684 C CA . LEU A 1 88 ? 19.510 -2.102 -20.851 1.00 93.62 88 LEU A CA 1
ATOM 685 C C . LEU A 1 88 ? 20.319 -2.498 -19.609 1.00 93.62 88 LEU A C 1
ATOM 687 O O . LEU A 1 88 ? 19.776 -2.820 -18.544 1.00 93.62 88 LEU A O 1
ATOM 691 N N . ARG A 1 89 ? 21.647 -2.533 -19.742 1.00 92.44 89 ARG A N 1
ATOM 692 C CA . ARG A 1 89 ? 22.508 -2.992 -18.657 1.00 92.44 89 ARG A CA 1
ATOM 693 C C . ARG A 1 89 ? 22.386 -2.038 -17.488 1.00 92.44 89 ARG A C 1
ATOM 695 O O . ARG A 1 89 ? 22.448 -0.822 -17.667 1.00 92.44 89 ARG A O 1
ATOM 702 N N . PHE A 1 90 ? 22.230 -2.592 -16.292 1.00 90.75 90 PHE A N 1
ATOM 703 C CA . PHE A 1 90 ? 22.062 -1.808 -15.064 1.00 90.75 90 PHE A CA 1
ATOM 704 C C . PHE A 1 90 ? 20.874 -0.825 -15.088 1.00 90.75 90 PHE A C 1
ATOM 706 O O . PHE A 1 90 ? 20.849 0.126 -14.309 1.00 90.75 90 PHE A O 1
ATOM 713 N N . THR A 1 91 ? 19.893 -1.028 -15.973 1.00 90.25 91 THR A N 1
ATOM 714 C CA . THR A 1 91 ? 18.647 -0.251 -16.004 1.00 90.25 91 THR A CA 1
ATOM 715 C C . THR A 1 91 ? 17.742 -0.636 -14.830 1.00 90.25 91 THR A C 1
ATOM 717 O O . THR A 1 91 ? 17.675 -1.803 -14.443 1.00 90.25 91 THR A O 1
ATOM 720 N N . ASN A 1 92 ? 17.008 0.329 -14.281 1.00 83.50 92 ASN A N 1
ATOM 721 C CA . ASN A 1 92 ? 15.947 0.091 -13.306 1.00 83.50 92 ASN A CA 1
ATOM 722 C C . ASN A 1 92 ? 14.602 -0.092 -14.035 1.00 83.50 92 ASN A C 1
ATOM 724 O O . ASN A 1 92 ? 14.042 0.875 -14.551 1.00 83.50 92 ASN A O 1
ATOM 728 N N . LEU A 1 93 ? 14.105 -1.330 -14.095 1.00 85.25 93 LEU A N 1
ATOM 729 C CA . LEU A 1 93 ? 12.810 -1.722 -14.672 1.00 85.25 93 LEU A CA 1
ATOM 730 C C . LEU A 1 93 ? 11.812 -2.190 -13.598 1.00 85.25 93 LEU A C 1
ATOM 732 O O . LEU A 1 93 ? 10.857 -2.914 -13.895 1.00 85.25 93 LEU A O 1
ATOM 736 N N . ASP A 1 94 ? 12.012 -1.794 -12.344 1.00 77.88 94 ASP A N 1
ATOM 737 C CA . ASP A 1 94 ? 11.092 -2.142 -11.266 1.00 77.88 94 ASP A CA 1
ATOM 738 C C . ASP A 1 94 ? 9.669 -1.687 -11.579 1.00 77.88 94 ASP A C 1
ATOM 740 O O . ASP A 1 94 ? 9.436 -0.566 -12.036 1.00 77.88 94 ASP A O 1
ATOM 744 N N . SER A 1 95 ? 8.689 -2.540 -11.265 1.00 71.50 95 SER A N 1
ATOM 745 C CA . SER A 1 95 ? 7.258 -2.206 -11.407 1.00 71.50 95 SER A CA 1
ATOM 746 C C . SER A 1 95 ? 6.821 -1.789 -12.822 1.00 71.50 95 SER A C 1
ATOM 748 O O . SER A 1 95 ? 5.772 -1.164 -12.985 1.00 71.50 95 SER A O 1
ATOM 750 N N . VAL A 1 96 ? 7.614 -2.102 -13.848 1.00 79.25 96 VAL A N 1
ATOM 751 C CA . VAL A 1 96 ? 7.313 -1.762 -15.240 1.00 79.25 96 VAL A CA 1
ATOM 752 C C . VAL A 1 96 ? 6.191 -2.641 -15.795 1.00 79.25 96 VAL A C 1
ATOM 754 O O . VAL A 1 96 ? 6.091 -3.835 -15.504 1.00 79.25 96 VAL A O 1
ATOM 757 N N . ASN A 1 97 ? 5.362 -2.057 -16.664 1.00 79.19 97 ASN A N 1
ATOM 758 C CA . ASN A 1 97 ? 4.464 -2.828 -17.520 1.00 79.19 97 ASN A CA 1
ATOM 759 C C . 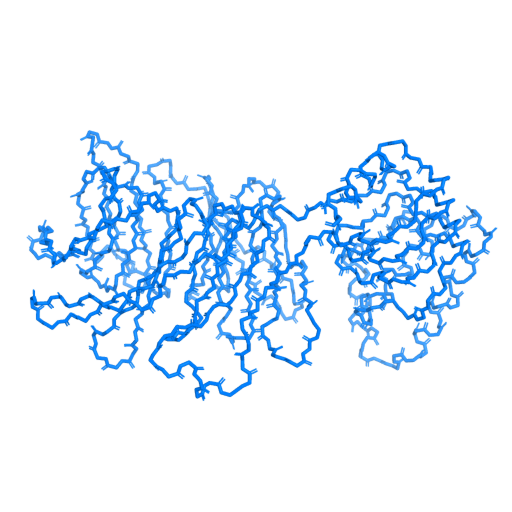ASN A 1 97 ? 5.192 -3.248 -18.809 1.00 79.19 97 ASN A C 1
ATOM 761 O O . ASN A 1 97 ? 5.452 -2.407 -19.664 1.00 79.19 97 ASN A O 1
ATOM 765 N N . LEU A 1 98 ? 5.483 -4.540 -18.946 1.00 88.12 98 LEU A N 1
ATOM 766 C CA . LEU A 1 98 ? 6.149 -5.199 -20.076 1.00 88.12 98 LEU A CA 1
ATOM 767 C C . LEU A 1 98 ? 5.170 -6.007 -20.960 1.00 88.12 98 LEU A C 1
ATOM 769 O O . LEU A 1 98 ? 5.599 -6.829 -21.770 1.00 88.12 98 LEU A O 1
ATOM 773 N N . GLU A 1 99 ? 3.855 -5.826 -20.809 1.00 88.06 99 GLU A N 1
ATOM 774 C CA . GLU A 1 99 ? 2.843 -6.610 -21.527 1.00 88.06 99 GLU A CA 1
ATOM 775 C C . GLU A 1 99 ? 3.013 -6.495 -23.049 1.00 88.06 99 GLU A C 1
ATOM 777 O O . GLU A 1 99 ? 2.983 -5.401 -23.614 1.00 88.06 99 GLU A O 1
ATOM 782 N N . GLY A 1 100 ? 3.205 -7.627 -23.728 1.00 90.56 100 GLY A N 1
ATOM 783 C CA . GLY A 1 100 ? 3.422 -7.681 -25.175 1.00 90.56 100 GLY A CA 1
ATOM 784 C C . GLY A 1 100 ? 4.707 -7.009 -25.671 1.00 90.56 100 GLY A C 1
ATOM 785 O O . GLY A 1 100 ? 4.838 -6.800 -26.876 1.00 90.56 100 GLY A O 1
ATOM 786 N N . ALA A 1 101 ? 5.626 -6.620 -24.783 1.00 94.31 101 ALA A N 1
ATOM 787 C CA . ALA A 1 101 ? 6.875 -5.979 -25.175 1.00 94.31 101 ALA A CA 1
ATOM 788 C C . ALA A 1 101 ? 7.859 -6.984 -25.801 1.00 94.31 101 ALA A C 1
ATOM 790 O O . ALA A 1 101 ? 7.877 -8.170 -25.453 1.00 94.31 101 ALA A O 1
ATOM 791 N N . ASP A 1 102 ? 8.692 -6.504 -26.723 1.00 96.19 102 ASP A N 1
ATOM 792 C CA . ASP A 1 102 ? 9.679 -7.325 -27.425 1.00 96.19 102 ASP A CA 1
ATOM 793 C C . ASP A 1 102 ? 11.092 -7.042 -26.910 1.00 96.19 102 ASP A C 1
ATOM 795 O O . ASP A 1 102 ? 11.690 -6.035 -27.268 1.00 96.19 102 ASP A O 1
ATOM 799 N N . PHE A 1 103 ? 11.613 -7.929 -26.063 1.00 95.06 103 PHE A N 1
ATOM 800 C CA . PHE A 1 103 ? 12.958 -7.867 -25.483 1.00 95.06 103 PHE A CA 1
ATOM 801 C C . PHE A 1 103 ? 13.916 -8.871 -26.134 1.00 95.06 103 PHE A C 1
ATOM 803 O O . PHE A 1 103 ? 14.950 -9.224 -25.561 1.00 95.06 103 PHE A O 1
ATOM 810 N N . ARG A 1 104 ? 13.583 -9.386 -27.322 1.00 95.81 104 ARG A N 1
ATOM 811 C CA . ARG A 1 104 ? 14.459 -10.340 -28.002 1.00 95.81 104 ARG A CA 1
ATOM 812 C C . ARG A 1 104 ? 15.815 -9.703 -28.300 1.00 95.81 104 ARG A C 1
ATOM 814 O O . ARG A 1 104 ? 15.888 -8.549 -28.709 1.00 95.81 104 ARG A O 1
ATOM 821 N N . GLN A 1 105 ? 16.886 -10.469 -28.122 1.00 95.75 105 GLN A N 1
ATOM 822 C CA . GLN A 1 105 ? 18.274 -10.044 -28.342 1.00 95.75 105 GLN A CA 1
ATOM 823 C C . GLN A 1 105 ? 18.748 -8.882 -27.442 1.00 95.75 105 GLN A C 1
ATOM 825 O O . GLN A 1 105 ? 19.815 -8.318 -27.692 1.00 95.75 105 GLN A O 1
ATOM 830 N N . CYS A 1 106 ? 17.995 -8.512 -26.398 1.00 94.88 106 CYS A N 1
ATOM 831 C CA . CYS A 1 106 ? 18.409 -7.471 -25.455 1.00 94.88 106 CYS A CA 1
ATOM 832 C C . CYS A 1 106 ? 19.605 -7.894 -24.600 1.00 94.88 106 CYS A C 1
ATOM 834 O O . CYS A 1 106 ? 19.783 -9.071 -24.284 1.00 94.88 106 CYS A O 1
ATOM 836 N N . ASP A 1 107 ? 20.370 -6.910 -24.132 1.00 94.31 107 ASP A N 1
ATOM 837 C CA . ASP A 1 107 ? 21.323 -7.101 -23.039 1.00 94.31 107 ASP A CA 1
ATOM 838 C C . ASP A 1 107 ? 20.727 -6.565 -21.735 1.00 94.31 107 ASP A C 1
ATOM 840 O O . ASP A 1 107 ? 20.629 -5.351 -21.553 1.00 94.31 107 ASP A O 1
ATOM 844 N N . LEU A 1 108 ? 20.305 -7.475 -20.852 1.00 93.94 108 LEU A N 1
ATOM 845 C CA . LEU A 1 108 ? 19.716 -7.165 -19.546 1.00 93.94 108 LEU A CA 1
ATOM 846 C C . LEU A 1 108 ? 20.709 -7.374 -18.396 1.00 93.94 108 LEU A C 1
ATOM 848 O O . LEU A 1 108 ? 20.309 -7.494 -17.240 1.00 93.94 108 LEU A O 1
ATOM 852 N N . THR A 1 109 ? 22.011 -7.442 -18.684 1.00 94.00 109 THR A N 1
ATOM 853 C CA . THR A 1 109 ? 23.016 -7.724 -17.654 1.00 94.00 109 THR A CA 1
ATOM 854 C C . THR A 1 109 ? 22.924 -6.707 -16.511 1.00 94.00 109 THR A C 1
ATOM 856 O O . THR A 1 109 ? 23.169 -5.511 -16.698 1.00 94.00 109 THR A O 1
ATOM 859 N N . GLY A 1 110 ? 22.583 -7.189 -15.313 1.00 89.06 110 GLY A N 1
ATOM 860 C CA . GLY A 1 110 ? 22.468 -6.368 -14.109 1.00 89.06 110 GLY A CA 1
ATOM 861 C C . GLY A 1 110 ? 21.259 -5.430 -14.081 1.00 89.06 110 GLY A C 1
ATOM 862 O O . GLY A 1 110 ? 21.229 -4.530 -13.241 1.00 89.06 110 GLY A O 1
ATOM 863 N N . THR A 1 111 ? 20.286 -5.590 -14.984 1.00 90.19 111 THR A N 1
ATOM 864 C CA . THR A 1 111 ? 19.011 -4.865 -14.919 1.00 90.19 111 THR A CA 1
ATOM 865 C C . THR A 1 111 ? 18.285 -5.218 -13.620 1.00 90.19 111 THR A C 1
ATOM 867 O O . THR A 1 111 ? 18.139 -6.388 -13.267 1.00 90.19 111 THR A O 1
ATOM 870 N N . ARG A 1 112 ? 17.779 -4.206 -12.911 1.00 84.75 112 ARG A N 1
ATOM 871 C CA . ARG A 1 112 ? 16.915 -4.426 -11.752 1.00 84.75 112 ARG A CA 1
ATOM 872 C C . ARG A 1 112 ? 15.478 -4.586 -12.229 1.00 84.75 112 ARG A C 1
ATOM 874 O O . ARG A 1 112 ? 14.933 -3.691 -12.867 1.00 84.75 112 ARG A O 1
ATOM 881 N N . ILE A 1 113 ? 14.901 -5.750 -11.969 1.00 77.94 113 ILE A N 1
ATOM 882 C CA . ILE A 1 113 ? 13.511 -6.076 -12.285 1.00 77.94 113 ILE A CA 1
ATOM 883 C C . ILE A 1 113 ? 12.899 -6.570 -10.980 1.00 77.94 113 ILE A C 1
ATOM 885 O O . ILE A 1 113 ? 12.716 -7.763 -10.791 1.00 77.94 113 ILE A O 1
ATOM 889 N N . GLU A 1 114 ? 12.666 -5.690 -10.011 1.00 63.97 114 GLU A N 1
ATOM 890 C CA . GLU A 1 114 ? 12.000 -6.093 -8.773 1.00 63.97 114 GLU A CA 1
ATOM 891 C C . GLU A 1 114 ? 10.477 -6.046 -8.942 1.00 63.97 114 GLU A C 1
ATOM 893 O O . GLU A 1 114 ? 9.885 -5.072 -9.427 1.00 63.97 114 GLU A O 1
ATOM 898 N N . GLU A 1 115 ? 9.830 -7.140 -8.535 1.00 61.53 115 GLU A N 1
ATOM 899 C CA . GLU A 1 115 ? 8.402 -7.131 -8.238 1.00 61.53 115 GLU A CA 1
ATOM 900 C C . GLU A 1 115 ? 8.177 -6.151 -7.084 1.00 61.53 115 GLU A C 1
ATOM 902 O O . GLU A 1 115 ? 8.990 -6.094 -6.157 1.00 61.53 115 GLU A O 1
ATOM 907 N N . THR A 1 116 ? 7.082 -5.389 -7.099 1.00 64.75 116 THR A N 1
ATOM 908 C CA . THR A 1 116 ? 6.756 -4.603 -5.912 1.00 64.75 116 THR A CA 1
ATOM 909 C C . THR A 1 116 ? 6.640 -5.503 -4.701 1.00 64.75 116 THR A C 1
ATOM 911 O O . THR A 1 116 ? 6.060 -6.589 -4.747 1.00 64.75 116 THR A O 1
ATOM 914 N N . ALA A 1 117 ? 7.260 -5.067 -3.611 1.00 74.94 117 ALA A N 1
ATOM 915 C CA . ALA A 1 117 ? 7.160 -5.778 -2.356 1.00 74.94 117 ALA A CA 1
ATOM 916 C C . ALA A 1 117 ? 5.705 -5.741 -1.844 1.00 74.94 117 ALA A C 1
ATOM 918 O O . ALA A 1 117 ? 4.895 -4.949 -2.327 1.00 74.94 117 ALA A O 1
ATOM 919 N N . PRO A 1 118 ? 5.341 -6.590 -0.872 1.00 82.25 118 PRO A N 1
ATOM 920 C CA . PRO A 1 118 ? 4.067 -6.481 -0.172 1.00 82.25 118 PRO A CA 1
ATOM 921 C C . PRO A 1 118 ? 3.791 -5.051 0.290 1.00 82.25 118 PRO A C 1
ATOM 923 O O . PRO A 1 118 ? 4.700 -4.371 0.776 1.00 82.25 118 PRO A O 1
ATOM 926 N N . VAL A 1 119 ? 2.540 -4.609 0.172 1.00 89.06 119 VAL A N 1
ATOM 927 C CA . VAL A 1 119 ? 2.106 -3.372 0.827 1.00 89.06 119 VAL A CA 1
ATOM 928 C C . VAL A 1 119 ? 2.149 -3.630 2.327 1.00 89.06 119 VAL A C 1
ATOM 930 O O . VAL A 1 119 ? 1.622 -4.646 2.771 1.00 89.06 119 VAL A O 1
ATOM 933 N N . LEU A 1 120 ? 2.786 -2.763 3.111 1.00 91.25 120 LEU A N 1
ATOM 934 C CA . LEU A 1 120 ? 2.869 -2.923 4.570 1.00 91.25 120 LEU A CA 1
ATOM 935 C C . LEU A 1 120 ? 2.146 -1.816 5.328 1.00 91.25 120 LEU A C 1
ATOM 937 O O . LEU A 1 120 ? 1.640 -2.054 6.419 1.00 91.25 120 LEU A O 1
ATOM 941 N N . ALA A 1 121 ? 2.073 -0.621 4.750 1.00 93.00 121 ALA A N 1
ATOM 942 C CA . ALA A 1 121 ? 1.323 0.485 5.316 1.00 93.00 121 ALA A CA 1
ATOM 943 C C . ALA A 1 121 ? 0.782 1.380 4.204 1.00 93.00 121 ALA A C 1
ATOM 945 O O . ALA A 1 121 ? 1.389 1.505 3.141 1.00 93.00 121 ALA A O 1
ATOM 946 N N . LEU A 1 122 ? -0.351 2.027 4.460 1.00 93.19 122 LEU A N 1
ATOM 947 C CA . LEU A 1 122 ? -0.895 3.051 3.582 1.00 93.19 122 LEU A CA 1
ATOM 948 C C . LEU A 1 122 ? -1.609 4.128 4.389 1.00 93.19 122 LEU A C 1
ATOM 950 O O . LEU A 1 122 ? -2.075 3.874 5.500 1.00 93.19 122 LEU A O 1
ATOM 954 N N . VAL A 1 123 ? -1.710 5.320 3.814 1.00 90.31 123 VAL A N 1
ATOM 955 C CA . VAL A 1 123 ? -2.482 6.429 4.370 1.00 90.31 123 VAL A CA 1
ATOM 956 C C . VAL A 1 123 ? -3.091 7.275 3.255 1.00 90.31 123 VAL A C 1
ATOM 958 O O . VAL A 1 123 ? -2.531 7.398 2.167 1.00 90.31 123 VAL A O 1
ATOM 961 N N . VAL A 1 124 ? -4.254 7.858 3.531 1.00 86.38 124 VAL A N 1
ATOM 962 C CA . VAL A 1 124 ? -4.924 8.818 2.648 1.00 86.38 124 VAL A CA 1
ATOM 963 C C . VAL A 1 124 ? -4.297 10.191 2.850 1.00 86.38 124 VAL A C 1
ATOM 965 O O . VAL A 1 124 ? -4.248 10.681 3.978 1.00 86.38 124 VAL A O 1
ATOM 968 N N . HIS A 1 125 ? -3.829 10.812 1.770 1.00 82.31 125 HIS A N 1
ATOM 969 C CA . HIS A 1 125 ? -3.293 12.171 1.808 1.00 82.31 125 HIS A CA 1
ATOM 970 C C . HIS A 1 125 ? -4.410 13.188 2.133 1.00 82.31 125 HIS A C 1
ATOM 972 O O . HIS A 1 125 ? -5.557 12.955 1.746 1.00 82.31 125 HIS A O 1
ATOM 978 N N . PRO A 1 126 ? -4.148 14.338 2.790 1.00 75.25 126 PRO A N 1
ATOM 979 C CA . PRO A 1 126 ? -5.207 15.235 3.258 1.00 75.25 126 PRO A CA 1
ATOM 980 C C . PRO A 1 126 ? -6.040 15.854 2.130 1.00 75.25 126 PRO A C 1
ATOM 982 O O . PRO A 1 126 ? -7.215 16.152 2.331 1.00 75.25 126 PRO A O 1
ATOM 985 N N . SER A 1 127 ? -5.473 15.996 0.929 1.00 71.25 127 SER A N 1
ATOM 986 C CA . SER A 1 127 ? -6.214 16.416 -0.272 1.00 71.25 127 SER A CA 1
ATOM 987 C C . SER A 1 127 ? -7.223 15.372 -0.772 1.00 71.25 127 SER A C 1
ATOM 989 O O . SER A 1 127 ? -8.046 15.692 -1.622 1.00 71.25 127 SER A O 1
ATOM 991 N N . SER A 1 128 ? -7.207 14.148 -0.227 1.00 71.31 128 SER A N 1
ATOM 992 C CA . SER A 1 128 ? -8.150 13.050 -0.509 1.00 71.31 128 SER A CA 1
ATOM 993 C C . SER A 1 128 ? -8.164 12.540 -1.958 1.00 71.31 128 SER A C 1
ATOM 995 O O . SER A 1 128 ? -9.001 11.716 -2.320 1.00 71.31 128 SER A O 1
ATOM 997 N N . ASP A 1 129 ? -7.230 12.995 -2.790 1.00 75.69 129 ASP A N 1
ATOM 998 C CA . ASP A 1 129 ? -7.035 12.592 -4.187 1.00 75.69 129 ASP A CA 1
ATOM 999 C C . ASP A 1 129 ? -5.812 11.686 -4.391 1.00 75.69 129 ASP A C 1
ATOM 1001 O O . ASP A 1 129 ? -5.559 11.195 -5.499 1.00 75.69 129 ASP A O 1
ATOM 1005 N N . ARG A 1 130 ? -5.057 11.458 -3.314 1.00 81.50 130 ARG A N 1
ATOM 1006 C CA . ARG A 1 130 ? -3.823 10.685 -3.299 1.00 81.50 130 ARG A CA 1
ATOM 1007 C C . ARG A 1 130 ? -3.765 9.769 -2.093 1.00 81.50 130 ARG A C 1
ATOM 1009 O O . ARG A 1 130 ? -4.297 10.073 -1.023 1.00 81.50 130 ARG A O 1
ATOM 1016 N N . ILE A 1 131 ? -3.067 8.659 -2.264 1.00 87.38 131 ILE A N 1
ATOM 1017 C CA . ILE A 1 131 ? -2.724 7.743 -1.181 1.00 87.38 131 ILE A CA 1
ATOM 1018 C C . ILE A 1 131 ? -1.217 7.533 -1.176 1.00 87.38 131 ILE A C 1
ATOM 1020 O O . ILE A 1 131 ? -0.576 7.501 -2.227 1.00 87.38 131 ILE A O 1
ATOM 1024 N N . ILE A 1 132 ? -0.653 7.381 0.011 1.00 89.75 132 ILE A N 1
ATOM 1025 C CA . ILE A 1 132 ? 0.763 7.094 0.201 1.00 89.75 132 ILE A CA 1
ATOM 1026 C C . ILE A 1 132 ? 0.872 5.674 0.709 1.00 89.75 132 ILE A C 1
ATOM 1028 O O . ILE A 1 132 ? 0.162 5.288 1.634 1.00 89.75 132 ILE A O 1
ATOM 1032 N N . VAL A 1 133 ? 1.744 4.897 0.085 1.00 91.19 133 VAL A N 1
ATOM 1033 C CA . VAL A 1 133 ? 1.872 3.461 0.306 1.00 91.19 133 VAL A CA 1
ATOM 1034 C C . VAL A 1 133 ? 3.334 3.146 0.572 1.00 91.19 133 VAL A C 1
ATOM 1036 O O . VAL A 1 133 ? 4.197 3.486 -0.238 1.00 91.19 133 VAL A O 1
ATOM 1039 N N . ALA A 1 134 ? 3.610 2.491 1.697 1.00 92.06 134 ALA A N 1
ATOM 1040 C CA . ALA A 1 134 ? 4.919 1.944 2.009 1.00 92.06 134 ALA A CA 1
ATOM 1041 C C . ALA A 1 134 ? 4.952 0.437 1.745 1.00 92.06 134 ALA A C 1
ATOM 1043 O O . ALA A 1 134 ? 4.041 -0.311 2.122 1.00 92.06 134 ALA A O 1
ATOM 1044 N N . TYR A 1 135 ? 6.035 0.004 1.115 1.00 88.00 135 TYR A N 1
ATOM 1045 C CA . TYR A 1 135 ? 6.237 -1.366 0.668 1.00 88.00 135 TYR A CA 1
ATOM 1046 C C . TYR A 1 135 ? 7.316 -2.072 1.490 1.00 88.00 135 TYR A C 1
ATOM 1048 O O . TYR A 1 135 ? 8.187 -1.444 2.094 1.00 88.00 135 TYR A O 1
ATOM 1056 N N . GLY A 1 136 ? 7.295 -3.405 1.483 1.00 82.00 136 GLY A N 1
ATOM 1057 C CA . GLY A 1 136 ? 8.228 -4.234 2.254 1.00 82.00 136 GLY A CA 1
ATOM 1058 C C . GLY A 1 136 ? 9.707 -4.094 1.888 1.00 82.00 136 GLY A C 1
ATOM 1059 O O . GLY A 1 136 ? 10.560 -4.476 2.680 1.00 82.00 136 GLY A O 1
ATOM 1060 N N . ASN A 1 137 ? 10.028 -3.510 0.733 1.00 73.31 137 ASN A N 1
ATOM 1061 C CA . ASN A 1 137 ? 11.396 -3.179 0.321 1.00 73.31 137 ASN A CA 1
ATOM 1062 C C . ASN A 1 137 ? 11.846 -1.772 0.779 1.00 73.31 137 ASN A C 1
ATOM 1064 O O . ASN A 1 137 ? 12.923 -1.316 0.390 1.00 73.31 137 ASN A O 1
ATOM 1068 N N . GLY A 1 138 ? 11.018 -1.076 1.567 1.00 80.88 138 GLY A N 1
ATOM 1069 C CA . GLY A 1 138 ? 11.281 0.267 2.081 1.00 80.88 138 GLY A CA 1
ATOM 1070 C C . GLY A 1 138 ? 10.866 1.404 1.145 1.00 80.88 138 GLY A C 1
ATOM 1071 O O . GLY A 1 138 ? 10.977 2.563 1.541 1.00 80.88 138 GLY A O 1
ATOM 1072 N N . ASP A 1 139 ? 10.385 1.114 -0.067 1.00 82.50 139 ASP A N 1
ATOM 1073 C CA . ASP A 1 139 ? 9.894 2.150 -0.980 1.00 82.50 139 ASP A CA 1
ATOM 1074 C C . ASP A 1 139 ? 8.631 2.813 -0.415 1.00 82.50 139 ASP A C 1
ATOM 1076 O O . ASP A 1 139 ? 7.746 2.143 0.125 1.00 82.50 139 ASP A O 1
ATOM 1080 N N . ILE A 1 140 ? 8.521 4.126 -0.603 1.00 87.25 140 ILE A N 1
ATOM 1081 C CA . ILE A 1 140 ? 7.323 4.913 -0.319 1.00 87.25 140 ILE A CA 1
ATOM 1082 C C . ILE A 1 140 ? 6.846 5.506 -1.639 1.00 87.25 140 ILE A C 1
ATOM 1084 O O . ILE A 1 140 ? 7.589 6.222 -2.318 1.00 87.25 140 ILE A O 1
ATOM 1088 N N . ARG A 1 141 ? 5.608 5.196 -2.024 1.00 84.31 141 ARG A N 1
ATOM 1089 C CA . ARG A 1 141 ? 5.019 5.678 -3.276 1.00 84.31 141 ARG A CA 1
ATOM 1090 C C . ARG A 1 141 ? 3.737 6.440 -3.032 1.00 84.31 141 ARG A C 1
ATOM 1092 O O . ARG A 1 141 ? 2.915 6.042 -2.213 1.00 84.31 141 ARG A O 1
ATOM 1099 N N . GLU A 1 142 ? 3.560 7.490 -3.811 1.00 84.56 142 GLU A N 1
ATOM 1100 C CA . GLU A 1 142 ? 2.299 8.194 -3.962 1.00 84.56 142 GLU A CA 1
ATOM 1101 C C . GLU A 1 142 ? 1.508 7.568 -5.111 1.00 84.56 142 GLU A C 1
ATOM 1103 O O . GLU A 1 142 ? 2.073 7.283 -6.169 1.00 84.56 142 GLU A O 1
ATOM 1108 N N . TRP A 1 143 ? 0.206 7.381 -4.923 1.00 81.31 143 TRP A N 1
ATOM 1109 C CA . TRP A 1 143 ? -0.734 6.989 -5.968 1.00 81.31 143 TRP A CA 1
ATOM 1110 C C . TRP A 1 143 ? -1.854 8.013 -6.080 1.00 81.31 143 TRP A C 1
ATOM 1112 O O . TRP A 1 143 ? -2.433 8.406 -5.069 1.00 81.31 143 TRP A O 1
ATOM 1122 N N . SER A 1 144 ? -2.218 8.377 -7.309 1.00 76.94 144 SER A N 1
ATOM 1123 C CA . SER A 1 144 ? -3.435 9.151 -7.567 1.00 76.94 144 SER A CA 1
ATOM 1124 C C . SER A 1 144 ? -4.662 8.240 -7.618 1.00 76.94 144 SER A C 1
ATOM 1126 O O . SER A 1 144 ? -4.636 7.196 -8.272 1.00 76.94 144 SER A O 1
ATOM 1128 N N . ILE A 1 145 ? -5.742 8.664 -6.959 1.00 72.25 145 ILE A N 1
ATOM 1129 C CA . ILE A 1 145 ? -7.038 7.965 -6.923 1.00 72.25 145 ILE A CA 1
ATOM 1130 C C . ILE A 1 145 ? -8.147 8.720 -7.690 1.00 72.25 145 ILE A C 1
ATOM 1132 O O . ILE A 1 145 ? -9.324 8.372 -7.589 1.00 72.25 145 ILE A O 1
ATOM 1136 N N . ILE A 1 146 ? -7.802 9.736 -8.501 1.00 64.50 146 ILE A N 1
ATOM 1137 C CA . ILE A 1 146 ? -8.765 10.456 -9.359 1.00 64.50 146 ILE A CA 1
ATOM 1138 C C . ILE A 1 146 ? -9.074 9.643 -10.630 1.00 64.50 146 ILE A C 1
ATOM 1140 O O . ILE A 1 146 ? -8.188 9.310 -11.413 1.00 64.50 146 ILE A O 1
ATOM 1144 N N . GLN A 1 147 ? -10.367 9.434 -10.898 1.00 53.47 147 GLN A N 1
ATOM 1145 C CA . GLN A 1 147 ? -10.953 8.617 -11.980 1.00 53.47 147 GLN A CA 1
ATOM 1146 C C . GLN A 1 147 ? -10.524 8.908 -13.428 1.00 53.47 147 GLN A C 1
ATOM 1148 O O . GLN A 1 147 ? -10.887 8.146 -14.322 1.00 53.47 147 GLN A O 1
ATOM 1153 N N . LYS A 1 148 ? -9.810 10.002 -13.713 1.00 48.06 148 LYS A N 1
ATOM 1154 C CA . LYS A 1 148 ? -9.628 10.486 -15.096 1.00 48.06 148 LYS A CA 1
ATOM 1155 C C . LYS A 1 148 ? -8.196 10.473 -15.616 1.00 48.06 148 LYS A C 1
ATOM 1157 O O . LYS A 1 148 ? -8.005 10.721 -16.804 1.00 48.06 148 LYS A O 1
ATOM 1162 N N . GLN A 1 149 ? -7.195 10.154 -14.795 1.00 41.41 149 GLN A N 1
ATOM 1163 C CA . GLN A 1 149 ? -5.822 10.025 -15.283 1.00 41.41 149 GLN A CA 1
ATOM 1164 C C . GLN A 1 149 ? -5.229 8.655 -14.972 1.00 41.41 149 GLN A C 1
ATOM 1166 O O . GLN A 1 149 ? -5.482 8.053 -13.934 1.00 41.41 149 GLN A O 1
ATOM 1171 N N . ARG A 1 150 ? -4.474 8.146 -15.952 1.00 48.19 150 ARG A N 1
ATOM 1172 C CA . ARG A 1 150 ? -3.807 6.842 -15.941 1.00 48.19 150 ARG A CA 1
ATOM 1173 C C . ARG A 1 150 ? -3.140 6.570 -14.592 1.00 48.19 150 ARG A C 1
ATOM 1175 O O . ARG A 1 150 ? -2.473 7.448 -14.058 1.00 48.19 150 ARG A O 1
ATOM 1182 N N . ARG A 1 151 ? -3.277 5.319 -14.134 1.00 55.47 151 ARG A N 1
ATOM 1183 C CA . ARG A 1 151 ? -2.644 4.718 -12.948 1.00 55.47 151 ARG A CA 1
ATOM 1184 C C . ARG A 1 151 ? -1.155 5.075 -12.905 1.00 55.47 151 ARG A C 1
ATOM 1186 O O . ARG A 1 151 ? -0.342 4.407 -13.541 1.00 55.47 151 ARG A O 1
ATOM 1193 N N . L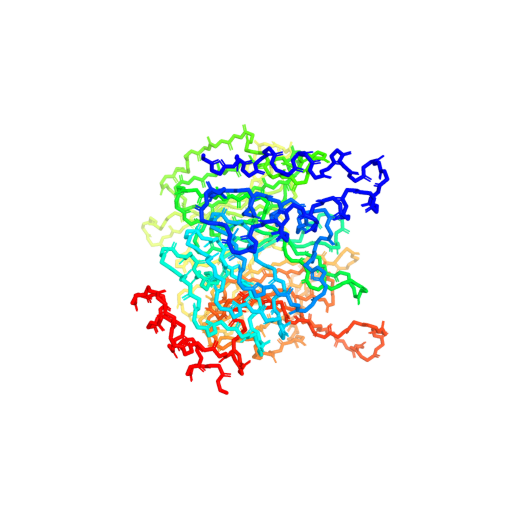YS A 1 152 ? -0.820 6.157 -12.212 1.00 60.56 152 LYS A N 1
ATOM 1194 C CA . LYS A 1 152 ? 0.549 6.620 -12.007 1.00 60.56 152 LYS A CA 1
ATOM 1195 C C . LYS A 1 152 ? 0.831 6.516 -10.519 1.00 60.56 152 LYS A C 1
ATOM 1197 O O . LYS A 1 152 ? 0.186 7.187 -9.716 1.00 60.56 152 LYS A O 1
ATOM 1202 N N . SER A 1 153 ? 1.771 5.642 -10.179 1.00 70.81 153 SER A N 1
ATOM 1203 C CA . SER A 1 153 ? 2.453 5.687 -8.895 1.00 70.81 153 SER A CA 1
ATOM 1204 C C . SER A 1 153 ? 3.791 6.380 -9.096 1.00 70.81 153 SER A C 1
ATOM 1206 O O . SER A 1 153 ? 4.505 6.020 -10.035 1.00 70.81 153 SER A O 1
ATOM 1208 N N . ARG A 1 154 ? 4.160 7.309 -8.220 1.00 72.38 154 ARG A N 1
ATOM 1209 C CA . ARG A 1 154 ? 5.513 7.873 -8.178 1.00 72.38 154 ARG A CA 1
ATOM 1210 C C . ARG A 1 154 ? 6.183 7.442 -6.884 1.00 72.38 154 ARG A C 1
ATOM 1212 O O . ARG A 1 154 ? 5.577 7.539 -5.821 1.00 72.38 154 ARG A O 1
ATOM 1219 N N . THR A 1 155 ? 7.426 6.980 -6.957 1.00 76.75 155 THR A N 1
ATOM 1220 C CA . THR A 1 155 ? 8.248 6.809 -5.754 1.00 76.75 155 THR A CA 1
ATOM 1221 C C . THR A 1 155 ? 8.632 8.185 -5.231 1.00 76.75 155 THR A C 1
ATOM 1223 O O . THR A 1 155 ? 9.256 8.956 -5.948 1.00 76.75 155 THR A O 1
ATOM 1226 N N . ILE A 1 156 ? 8.225 8.486 -4.001 1.00 78.62 156 ILE A N 1
ATOM 1227 C CA . ILE A 1 156 ? 8.447 9.780 -3.338 1.00 78.62 156 ILE A CA 1
ATOM 1228 C C . ILE A 1 156 ? 9.482 9.688 -2.214 1.00 78.62 156 ILE A C 1
ATOM 1230 O O . ILE A 1 156 ? 9.896 10.707 -1.678 1.00 78.62 156 ILE A O 1
ATOM 1234 N N . GLY A 1 157 ? 9.898 8.475 -1.843 1.00 76.94 157 GLY A N 1
ATOM 1235 C CA . GLY A 1 157 ? 10.934 8.255 -0.843 1.00 76.94 157 GLY A CA 1
ATOM 1236 C C . GLY A 1 157 ? 11.301 6.782 -0.696 1.00 76.94 157 GLY A C 1
ATOM 1237 O O . GLY A 1 157 ? 10.630 5.896 -1.231 1.00 76.94 157 GLY A O 1
ATOM 1238 N N . LYS A 1 158 ? 12.378 6.512 0.046 1.00 81.88 158 LYS A N 1
ATOM 1239 C CA . LYS A 1 158 ? 12.803 5.153 0.397 1.00 81.88 158 LYS A CA 1
ATOM 1240 C C . LYS A 1 158 ? 13.423 5.122 1.787 1.00 81.88 158 LYS A C 1
ATOM 1242 O O . LYS A 1 158 ? 14.440 5.769 2.025 1.00 81.88 158 LYS A O 1
ATOM 1247 N N . ASN A 1 159 ? 12.867 4.315 2.684 1.00 82.19 159 ASN A N 1
ATOM 1248 C CA . ASN A 1 159 ? 13.501 4.021 3.962 1.00 82.19 159 ASN A CA 1
ATOM 1249 C C . ASN A 1 159 ? 14.481 2.854 3.800 1.00 82.19 159 ASN A C 1
ATOM 1251 O O . ASN A 1 159 ? 14.088 1.742 3.459 1.00 82.19 159 ASN A O 1
ATOM 1255 N N . ARG A 1 160 ? 15.768 3.109 4.048 1.00 78.31 160 ARG A N 1
ATOM 1256 C CA . ARG A 1 160 ? 16.824 2.086 3.943 1.00 78.31 160 ARG A CA 1
ATOM 1257 C C . ARG A 1 160 ? 16.995 1.270 5.229 1.00 78.31 160 ARG A C 1
ATOM 1259 O O . ARG A 1 160 ? 17.539 0.172 5.179 1.00 78.31 160 ARG A O 1
ATOM 1266 N N . ASN A 1 161 ? 16.498 1.784 6.355 1.00 77.81 161 ASN A N 1
ATOM 1267 C CA . ASN A 1 161 ? 16.694 1.199 7.679 1.00 77.81 161 ASN A CA 1
ATOM 1268 C C . ASN A 1 161 ? 15.396 0.554 8.176 1.00 77.81 161 ASN A C 1
ATOM 1270 O O . ASN A 1 161 ? 14.606 1.161 8.899 1.00 77.81 161 ASN A O 1
ATOM 1274 N N . GLY A 1 162 ? 15.173 -0.691 7.757 1.00 77.88 162 GLY A N 1
ATOM 1275 C CA . GLY A 1 162 ? 14.023 -1.494 8.174 1.00 77.88 162 GLY A CA 1
ATOM 1276 C C . GLY A 1 162 ? 12.719 -1.200 7.425 1.00 77.88 162 GLY A C 1
ATOM 1277 O O . GLY A 1 162 ? 12.635 -0.328 6.558 1.00 77.88 162 GLY A O 1
ATOM 1278 N N . THR A 1 163 ? 11.683 -1.966 7.761 1.00 86.12 163 THR A N 1
ATOM 1279 C CA . THR A 1 163 ? 10.370 -1.884 7.114 1.00 86.12 163 THR A CA 1
ATOM 1280 C C . THR A 1 163 ? 9.475 -0.859 7.800 1.00 86.12 163 THR A C 1
ATOM 1282 O O . THR A 1 163 ? 9.396 -0.804 9.031 1.00 86.12 163 THR A O 1
ATOM 1285 N N . ILE A 1 164 ? 8.779 -0.053 7.000 1.00 91.62 164 ILE A N 1
ATOM 1286 C CA . ILE A 1 164 ? 7.716 0.822 7.497 1.00 91.62 164 ILE A CA 1
ATOM 1287 C C . ILE A 1 164 ? 6.465 -0.035 7.662 1.00 91.62 164 ILE A C 1
ATOM 1289 O O . ILE A 1 164 ? 5.930 -0.554 6.686 1.00 91.62 164 ILE A O 1
ATOM 1293 N N . ASN A 1 165 ? 6.010 -0.172 8.903 1.00 89.69 165 ASN A N 1
ATOM 1294 C CA . ASN A 1 165 ? 4.877 -1.027 9.259 1.00 89.69 165 ASN A CA 1
ATOM 1295 C C . ASN A 1 165 ? 3.617 -0.211 9.566 1.00 89.69 165 ASN A C 1
ATOM 1297 O O . ASN A 1 165 ? 2.538 -0.772 9.724 1.00 89.69 165 ASN A O 1
ATOM 1301 N N . TRP A 1 166 ? 3.747 1.112 9.675 1.00 92.12 166 TRP A N 1
ATOM 1302 C CA . TRP A 1 166 ? 2.615 2.011 9.828 1.00 92.12 166 TRP A CA 1
ATOM 1303 C C . TRP A 1 166 ? 2.941 3.396 9.260 1.00 92.12 166 TRP A C 1
ATOM 1305 O O . TRP A 1 166 ? 4.070 3.877 9.385 1.00 92.12 166 TRP A O 1
ATOM 1315 N N . LEU A 1 167 ? 1.943 4.025 8.640 1.00 92.38 167 LEU A N 1
ATOM 1316 C CA . LEU A 1 167 ? 1.984 5.389 8.122 1.00 92.38 167 LEU A CA 1
ATOM 1317 C C . LEU A 1 167 ? 0.817 6.178 8.710 1.00 92.38 167 LEU A C 1
ATOM 1319 O O . LEU A 1 167 ? -0.278 5.641 8.876 1.00 92.38 167 LEU A O 1
ATOM 1323 N N . GLY A 1 168 ? 1.025 7.466 8.950 1.00 88.56 168 GLY A N 1
ATOM 1324 C CA . GLY A 1 168 ? -0.046 8.359 9.361 1.00 88.56 168 GLY A CA 1
ATOM 1325 C C . GLY A 1 168 ? 0.243 9.816 9.084 1.00 88.56 168 GLY A C 1
ATOM 1326 O O . GLY A 1 168 ? 1.376 10.205 8.824 1.00 88.56 168 GLY A O 1
ATOM 1327 N N . ILE A 1 169 ? -0.807 10.623 9.182 1.00 82.81 169 ILE A N 1
ATOM 1328 C CA . ILE A 1 169 ? -0.727 12.071 9.017 1.00 82.81 169 ILE A CA 1
ATOM 1329 C C . ILE A 1 169 ? -1.055 12.727 10.348 1.00 82.81 169 ILE A C 1
ATOM 1331 O O . ILE A 1 169 ? -2.059 12.411 10.997 1.00 82.81 169 ILE A O 1
ATOM 1335 N N . LEU A 1 170 ? -0.176 13.633 10.757 1.00 73.81 170 LEU A N 1
ATOM 1336 C CA . LEU A 1 170 ? -0.223 14.329 12.031 1.00 73.81 170 LEU A CA 1
ATOM 1337 C C . LEU A 1 170 ? -0.422 15.821 11.793 1.00 73.81 170 LEU A C 1
ATOM 1339 O O . LEU A 1 170 ? -0.077 16.362 10.751 1.00 73.81 170 LEU A O 1
ATOM 1343 N N . THR A 1 171 ? -0.970 16.525 12.773 1.00 65.19 171 THR A N 1
ATOM 1344 C CA . THR A 1 171 ? -0.985 17.989 12.702 1.00 65.19 171 THR A CA 1
ATOM 1345 C C . THR A 1 171 ? 0.429 18.545 12.826 1.00 65.19 171 THR A C 1
ATOM 1347 O O . THR A 1 171 ? 1.082 18.305 13.840 1.00 65.19 171 THR A O 1
ATOM 1350 N N . GLY A 1 172 ? 0.870 19.317 11.830 1.00 58.97 172 GLY A N 1
ATOM 1351 C CA . GLY A 1 172 ? 2.184 19.970 11.816 1.00 58.97 172 GLY A CA 1
ATOM 1352 C C . GLY A 1 172 ? 3.307 19.163 11.151 1.00 58.97 172 GLY A C 1
ATOM 1353 O O . GLY A 1 172 ? 4.426 19.657 11.083 1.00 58.97 172 GLY A O 1
ATOM 1354 N N . SER A 1 173 ? 3.021 17.958 10.652 1.00 58.56 173 SER A N 1
ATOM 1355 C CA . SER A 1 173 ? 3.919 17.194 9.779 1.00 58.56 173 SER A CA 1
ATOM 1356 C C . SER A 1 173 ? 3.107 16.477 8.716 1.00 58.56 173 SER A C 1
ATOM 1358 O O . SER A 1 173 ? 2.068 15.889 9.015 1.00 58.56 173 SER A O 1
ATOM 1360 N N . ASP A 1 174 ? 3.635 16.435 7.514 1.00 75.19 174 ASP A N 1
ATOM 1361 C CA . ASP A 1 174 ? 2.916 15.935 6.355 1.00 75.19 174 ASP A CA 1
ATOM 1362 C C . ASP A 1 174 ? 2.789 14.408 6.320 1.00 75.19 174 ASP A C 1
ATOM 1364 O O . ASP A 1 174 ? 1.750 13.876 5.920 1.00 75.19 174 ASP A O 1
ATOM 1368 N N . LEU A 1 175 ? 3.799 13.689 6.820 1.00 87.88 175 LEU A N 1
ATOM 1369 C CA . LEU A 1 175 ? 3.761 12.234 6.938 1.00 87.88 175 LEU A CA 1
ATOM 1370 C C . LEU A 1 175 ? 4.614 11.742 8.114 1.00 87.88 175 LEU A C 1
ATOM 1372 O O . LEU A 1 175 ? 5.733 12.192 8.331 1.00 87.88 175 LEU A O 1
ATOM 1376 N N . CYS A 1 176 ? 4.101 10.767 8.857 1.00 90.56 176 CYS A N 1
ATOM 1377 C CA . CYS A 1 176 ? 4.813 10.040 9.900 1.00 90.56 176 CYS A CA 1
ATOM 1378 C C . CYS A 1 176 ? 4.881 8.559 9.525 1.00 90.56 176 CYS A C 1
ATOM 1380 O O . CYS A 1 176 ? 3.860 7.953 9.192 1.00 90.56 176 CYS A O 1
ATOM 1382 N N . ALA A 1 177 ? 6.076 7.980 9.589 1.00 91.56 177 ALA A N 1
ATOM 1383 C CA . ALA A 1 177 ? 6.318 6.566 9.356 1.00 91.56 177 ALA A CA 1
ATOM 1384 C C . ALA A 1 177 ? 6.864 5.902 10.617 1.00 91.56 177 ALA A C 1
ATOM 1386 O O . ALA A 1 177 ? 7.759 6.424 11.279 1.00 91.56 177 ALA A O 1
ATOM 1387 N N . VAL A 1 178 ? 6.348 4.718 10.929 1.00 91.06 178 VAL A N 1
ATOM 1388 C CA . VAL A 1 178 ? 6.781 3.928 12.082 1.00 91.06 178 VAL A CA 1
ATOM 1389 C C . VAL A 1 178 ? 7.335 2.596 11.597 1.00 91.06 178 VAL A C 1
ATOM 1391 O O . VAL A 1 178 ? 6.681 1.855 10.857 1.00 91.06 178 VAL A O 1
ATOM 1394 N N . THR A 1 179 ? 8.543 2.279 12.051 1.00 91.06 179 THR A N 1
ATOM 1395 C CA . THR A 1 179 ? 9.197 0.985 11.853 1.00 91.06 179 THR A CA 1
ATOM 1396 C C . THR A 1 179 ? 9.201 0.182 13.161 1.00 91.06 179 THR A C 1
ATOM 1398 O O . THR A 1 179 ? 8.635 0.568 14.196 1.00 91.06 179 THR A O 1
ATOM 1401 N N . ASN A 1 180 ? 9.861 -0.976 13.147 1.00 83.94 180 ASN A N 1
ATOM 1402 C CA . ASN A 1 180 ? 10.073 -1.752 14.367 1.00 83.94 180 ASN A CA 1
ATOM 1403 C C . ASN A 1 180 ? 10.926 -1.016 15.407 1.00 83.94 180 ASN A C 1
ATOM 1405 O O . ASN A 1 180 ? 10.694 -1.214 16.600 1.00 83.94 180 ASN A O 1
ATOM 1409 N N . GLU A 1 181 ? 11.844 -0.150 14.980 1.00 86.75 181 GLU A N 1
ATOM 1410 C CA . GLU A 1 181 ? 12.813 0.507 15.863 1.00 86.75 181 GLU A CA 1
ATOM 1411 C C . GLU A 1 181 ? 12.727 2.028 15.860 1.00 86.75 181 GLU A C 1
ATOM 1413 O O . GLU A 1 181 ? 13.268 2.653 16.765 1.00 86.75 181 GLU A O 1
ATOM 1418 N N . GLU A 1 182 ? 12.073 2.639 14.877 1.00 90.50 182 GLU A N 1
ATOM 1419 C CA . GLU A 1 182 ? 12.186 4.073 14.623 1.00 90.50 182 GLU A CA 1
ATOM 1420 C C . GLU A 1 182 ? 10.831 4.707 14.303 1.00 90.50 182 GLU A C 1
ATOM 1422 O O . GLU A 1 182 ? 9.905 4.052 13.819 1.00 90.50 182 GLU A O 1
ATOM 1427 N N . ILE A 1 183 ? 10.732 6.002 14.585 1.00 89.88 183 ILE A N 1
ATOM 1428 C CA . ILE A 1 183 ? 9.653 6.892 14.162 1.00 89.88 183 ILE A CA 1
ATOM 1429 C C . ILE A 1 183 ? 10.303 7.992 13.330 1.00 89.88 183 ILE A C 1
ATOM 1431 O O . ILE A 1 183 ? 11.252 8.631 13.787 1.00 89.88 183 ILE A O 1
ATOM 1435 N N . ILE A 1 184 ? 9.807 8.191 12.116 1.00 90.44 184 ILE A N 1
ATOM 1436 C CA . ILE A 1 184 ? 10.382 9.093 11.122 1.00 90.44 184 ILE A CA 1
ATOM 1437 C C . ILE A 1 184 ? 9.305 10.090 10.708 1.00 90.44 184 ILE A C 1
ATOM 1439 O O . ILE A 1 184 ? 8.173 9.697 10.421 1.00 90.44 184 ILE A O 1
ATOM 1443 N N . PHE A 1 185 ? 9.653 11.371 10.670 1.00 89.12 185 PHE A N 1
ATOM 1444 C CA . PHE A 1 185 ? 8.760 12.445 10.252 1.00 89.12 185 PHE A CA 1
ATOM 1445 C C . PHE A 1 185 ? 9.238 13.035 8.935 1.00 89.12 185 PHE A C 1
ATOM 1447 O O . PHE A 1 185 ? 10.417 13.363 8.793 1.00 89.12 185 PHE A O 1
ATOM 1454 N N . TYR A 1 186 ? 8.305 13.210 8.007 1.00 87.50 186 TYR A N 1
ATOM 1455 C CA . TYR A 1 186 ? 8.545 13.761 6.685 1.00 87.50 186 TYR A CA 1
ATOM 1456 C C . TYR A 1 186 ? 7.711 15.020 6.425 1.00 87.50 186 TYR A C 1
ATOM 1458 O O . TYR A 1 186 ? 6.617 15.178 6.981 1.00 87.50 186 TYR A O 1
ATOM 1466 N N . ASN A 1 187 ? 8.232 15.881 5.548 1.00 84.00 187 ASN A N 1
ATOM 1467 C CA . ASN A 1 187 ? 7.517 16.997 4.928 1.00 84.00 187 ASN A CA 1
ATOM 1468 C C . ASN A 1 187 ? 7.233 16.692 3.447 1.00 84.00 187 ASN A C 1
ATOM 1470 O O . ASN A 1 187 ? 8.102 16.109 2.793 1.00 84.00 187 ASN A O 1
ATOM 1474 N N . PHE A 1 188 ? 6.098 17.131 2.899 1.00 73.50 188 PHE A N 1
ATOM 1475 C CA . PHE A 1 188 ? 5.951 17.300 1.454 1.00 73.50 188 PHE A CA 1
ATOM 1476 C C . PHE A 1 188 ? 6.582 18.647 1.110 1.00 73.50 188 PHE A C 1
ATOM 1478 O O . PHE A 1 188 ? 6.018 19.708 1.374 1.00 73.50 188 PHE A O 1
ATOM 1485 N N . GLU A 1 189 ? 7.781 18.646 0.533 1.00 64.75 189 GLU A N 1
ATOM 1486 C CA . GLU A 1 189 ? 8.247 19.884 -0.086 1.00 64.75 189 GLU A CA 1
ATOM 1487 C C . GLU A 1 189 ? 7.414 20.188 -1.339 1.00 64.75 189 GLU A C 1
ATOM 1489 O O . GLU A 1 189 ? 6.888 19.289 -1.998 1.00 64.75 189 GLU A O 1
ATOM 1494 N N . ASN A 1 190 ? 7.369 21.464 -1.738 1.00 55.19 190 ASN A N 1
ATOM 1495 C CA . ASN A 1 190 ? 6.747 21.923 -2.992 1.00 55.19 190 ASN A CA 1
ATOM 1496 C C . ASN A 1 190 ? 7.274 21.199 -4.256 1.00 55.19 190 ASN A C 1
ATOM 1498 O O . ASN A 1 190 ? 6.718 21.384 -5.337 1.00 55.19 190 ASN A O 1
ATOM 1502 N N . ASN A 1 191 ? 8.345 20.409 -4.124 1.00 52.75 191 ASN A N 1
ATOM 1503 C CA . ASN A 1 191 ? 9.001 19.640 -5.177 1.00 52.75 191 ASN A CA 1
ATOM 1504 C C . ASN A 1 191 ? 8.617 18.155 -5.199 1.00 52.75 191 ASN A C 1
ATOM 1506 O O . ASN A 1 191 ? 9.258 17.383 -5.916 1.00 52.75 191 ASN A O 1
ATOM 1510 N N . ASP A 1 192 ? 7.536 17.763 -4.512 1.00 61.62 192 ASP A N 1
ATOM 1511 C CA . ASP A 1 192 ? 6.879 16.474 -4.754 1.00 61.62 192 ASP A CA 1
ATOM 1512 C C . ASP A 1 192 ? 7.681 15.240 -4.222 1.00 61.62 192 ASP A C 1
ATOM 1514 O O . ASP A 1 192 ? 7.351 14.084 -4.512 1.00 61.62 192 ASP A O 1
ATOM 1518 N N . GLU A 1 193 ? 8.702 15.470 -3.387 1.00 68.12 193 GLU A N 1
ATOM 1519 C CA . GLU A 1 193 ? 9.516 14.457 -2.690 1.00 68.12 193 GLU A CA 1
ATOM 1520 C C . GLU A 1 193 ? 9.299 14.500 -1.164 1.00 68.12 193 GLU A C 1
ATOM 1522 O O . GLU A 1 193 ? 8.979 15.548 -0.596 1.00 68.12 193 GLU A O 1
ATOM 1527 N N . LEU A 1 194 ? 9.477 13.355 -0.490 1.00 77.31 194 LEU A N 1
ATOM 1528 C CA . LEU A 1 194 ? 9.445 13.272 0.973 1.00 77.31 194 LEU A CA 1
ATOM 1529 C C . LEU A 1 194 ? 10.796 13.673 1.561 1.00 77.31 194 LEU A C 1
ATOM 1531 O O . LEU A 1 194 ? 11.752 12.894 1.522 1.00 77.31 194 LEU A O 1
ATOM 1535 N N . LEU A 1 195 ? 10.849 14.842 2.194 1.00 83.06 195 LEU A N 1
ATOM 1536 C CA . LEU A 1 195 ? 12.015 15.254 2.968 1.00 83.06 195 LEU A CA 1
ATOM 1537 C C . LEU A 1 195 ? 11.911 14.724 4.398 1.00 83.06 195 LEU A C 1
ATOM 1539 O O . LEU A 1 195 ? 10.951 15.028 5.102 1.00 83.06 195 LEU A O 1
ATOM 1543 N N . GLU A 1 196 ? 12.910 13.970 4.854 1.00 87.62 196 GLU A N 1
ATOM 1544 C CA . GLU A 1 196 ? 13.018 13.569 6.260 1.00 87.62 196 GLU A CA 1
ATOM 1545 C C . GLU A 1 196 ? 13.369 14.780 7.135 1.00 87.62 196 GLU A C 1
ATOM 1547 O O . GLU A 1 196 ? 14.438 15.370 6.999 1.00 87.62 196 GLU A O 1
ATOM 1552 N N . ILE A 1 197 ? 12.469 15.138 8.051 1.00 86.75 197 ILE A N 1
ATOM 1553 C CA . ILE A 1 197 ? 12.652 16.248 8.996 1.00 86.75 197 ILE A CA 1
ATOM 1554 C C . ILE A 1 197 ? 13.380 15.757 10.248 1.00 86.75 197 ILE A C 1
ATOM 1556 O O . ILE A 1 197 ? 14.232 16.444 10.807 1.00 86.75 197 ILE A O 1
ATOM 1560 N N . SER A 1 198 ? 12.986 14.585 10.749 1.00 87.50 198 SER A N 1
ATOM 1561 C CA . SER A 1 198 ? 13.527 14.034 11.990 1.00 87.50 198 SER A CA 1
ATOM 1562 C C . SER A 1 198 ? 13.287 12.534 12.106 1.00 87.50 198 SER A C 1
ATOM 1564 O O . SER A 1 198 ? 12.336 11.987 11.542 1.00 87.50 198 SER A O 1
ATOM 1566 N N . ARG A 1 199 ? 14.145 11.882 12.892 1.00 90.31 199 ARG A N 1
ATOM 1567 C CA . ARG A 1 199 ? 14.103 10.449 13.175 1.00 90.31 199 ARG A CA 1
ATOM 1568 C C . ARG A 1 199 ? 14.395 10.201 14.643 1.00 90.31 199 ARG A C 1
ATOM 1570 O O . ARG A 1 199 ? 15.358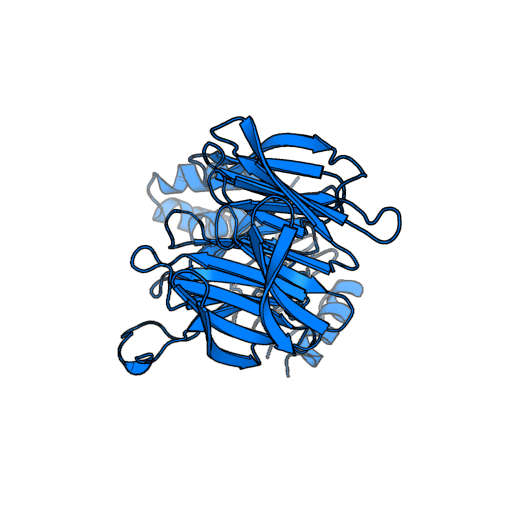 10.726 15.197 1.00 90.31 199 ARG A O 1
ATOM 1577 N N . PHE A 1 200 ? 13.571 9.367 15.260 1.00 89.12 200 PHE A N 1
ATOM 1578 C CA . PHE A 1 200 ? 13.672 9.013 16.668 1.00 89.12 200 PHE A CA 1
ATOM 1579 C C . PHE A 1 200 ? 13.686 7.505 16.824 1.00 89.12 200 PHE A C 1
ATOM 1581 O O . PHE A 1 200 ? 12.898 6.801 16.195 1.00 89.12 200 PHE A O 1
ATOM 1588 N N . ARG A 1 201 ? 14.526 7.001 17.728 1.00 89.00 201 ARG A N 1
ATOM 1589 C CA . ARG A 1 201 ? 14.478 5.593 18.109 1.00 89.00 201 ARG A CA 1
ATOM 1590 C C . ARG A 1 201 ? 13.272 5.352 19.014 1.00 89.00 201 ARG A C 1
ATOM 1592 O O . ARG A 1 201 ? 13.141 5.966 20.073 1.00 89.00 201 ARG A O 1
ATOM 1599 N N . LYS A 1 202 ? 12.392 4.446 18.603 1.00 84.19 202 LYS A N 1
ATOM 1600 C CA . LYS A 1 202 ? 11.263 3.970 19.396 1.00 84.19 202 LYS A CA 1
ATOM 1601 C C . LYS A 1 202 ? 11.800 3.274 20.642 1.00 84.19 202 LYS A C 1
ATOM 1603 O O . LYS A 1 202 ? 12.670 2.405 20.560 1.00 84.19 202 LYS A O 1
ATOM 1608 N N . LYS A 1 203 ? 11.249 3.624 21.804 1.00 82.25 203 LYS A N 1
ATOM 1609 C CA . LYS A 1 203 ? 11.533 2.880 23.032 1.00 82.25 203 LYS A CA 1
ATOM 1610 C C . LYS A 1 203 ? 11.092 1.428 22.858 1.00 82.25 203 LYS A C 1
ATOM 1612 O O . LYS A 1 203 ? 9.993 1.157 22.375 1.00 82.25 203 LYS A O 1
ATOM 1617 N N . SER A 1 204 ? 11.940 0.500 23.289 1.00 76.12 204 SER A N 1
ATOM 1618 C CA . SER A 1 204 ? 11.708 -0.943 23.164 1.00 76.12 204 SER A CA 1
ATOM 1619 C C . SER A 1 204 ? 10.455 -1.427 23.901 1.00 76.12 204 SER A C 1
ATOM 1621 O O . SER A 1 204 ? 9.987 -2.525 23.602 1.00 76.12 204 SER A O 1
ATOM 1623 N N . GLU A 1 205 ? 9.913 -0.615 24.813 1.00 81.12 205 GLU A N 1
ATOM 1624 C CA . GLU A 1 205 ? 8.704 -0.869 25.599 1.00 81.12 205 GLU A CA 1
ATOM 1625 C C . GLU A 1 205 ? 7.397 -0.791 24.793 1.00 81.12 205 GLU A C 1
ATOM 1627 O O . GLU A 1 205 ? 6.389 -1.283 25.281 1.00 81.12 205 GLU A O 1
ATOM 1632 N N . TYR A 1 206 ? 7.370 -0.236 23.571 1.00 84.31 206 TYR A N 1
ATOM 1633 C CA . TYR A 1 206 ? 6.141 -0.139 22.760 1.00 84.31 206 TYR A CA 1
ATOM 1634 C C . TYR A 1 206 ? 6.152 -1.087 21.558 1.00 84.31 206 TYR A C 1
ATOM 1636 O O . TYR A 1 206 ? 7.076 -1.068 20.739 1.00 84.31 206 TYR A O 1
ATOM 1644 N N . LYS A 1 207 ? 5.087 -1.886 21.414 1.00 85.12 207 LYS A N 1
ATOM 1645 C CA . LYS A 1 207 ? 4.893 -2.787 20.265 1.00 85.12 207 LYS A CA 1
ATOM 1646 C C . LYS A 1 207 ? 4.111 -2.140 19.122 1.00 85.12 207 LYS A C 1
ATOM 1648 O O . LYS A 1 207 ? 4.448 -2.383 17.969 1.00 85.12 207 LYS A O 1
ATOM 1653 N N . GLN A 1 208 ? 3.142 -1.275 19.427 1.00 86.81 208 GLN A N 1
ATOM 1654 C CA . GLN A 1 208 ? 2.330 -0.570 18.432 1.00 86.81 208 GLN A CA 1
ATOM 1655 C C . GLN A 1 208 ? 2.314 0.931 18.731 1.00 86.81 208 GLN A C 1
ATOM 1657 O O . GLN A 1 208 ? 2.193 1.342 19.886 1.00 86.81 208 GLN A O 1
ATOM 1662 N N . VAL A 1 209 ? 2.428 1.734 17.675 1.00 87.44 209 VAL A N 1
ATOM 1663 C CA . VAL A 1 209 ? 2.276 3.189 17.702 1.00 87.44 209 VAL A CA 1
ATOM 1664 C C . VAL A 1 209 ? 1.392 3.554 16.520 1.00 87.44 209 VAL A C 1
ATOM 1666 O O . VAL A 1 209 ? 1.755 3.261 15.383 1.00 87.44 209 VAL A O 1
ATOM 1669 N N . THR A 1 210 ? 0.238 4.158 16.777 1.00 86.56 210 THR A N 1
ATOM 1670 C CA . THR A 1 210 ? -0.623 4.715 15.728 1.00 86.56 210 THR A CA 1
ATOM 1671 C C . THR A 1 210 ? -0.992 6.140 16.085 1.00 86.56 210 THR A C 1
ATOM 1673 O O . THR A 1 210 ? -1.023 6.524 17.252 1.00 86.56 210 THR A O 1
ATOM 1676 N N . ALA A 1 211 ? -1.249 6.958 15.079 1.00 82.94 211 ALA A N 1
ATOM 1677 C CA . ALA A 1 211 ? -1.570 8.356 15.270 1.00 82.94 211 ALA A CA 1
ATOM 1678 C C . ALA A 1 211 ? -2.739 8.786 14.387 1.00 82.94 211 ALA A C 1
ATOM 1680 O O . ALA A 1 211 ? -2.879 8.355 13.243 1.00 82.94 211 ALA A O 1
ATOM 1681 N N . LYS A 1 212 ? -3.589 9.649 14.940 1.00 79.12 212 LYS A N 1
ATOM 1682 C CA . LYS A 1 212 ? -4.776 10.196 14.283 1.00 79.12 212 LYS A CA 1
ATOM 1683 C C . LYS A 1 212 ? -4.919 11.665 14.643 1.00 79.12 212 LYS A C 1
ATOM 1685 O O . LYS A 1 212 ? -5.283 11.979 15.774 1.00 79.12 212 LYS A O 1
ATOM 1690 N N . LYS A 1 213 ? -4.683 12.572 13.690 1.00 77.00 213 LYS A N 1
ATOM 1691 C CA . LYS A 1 213 ? -4.790 14.031 13.895 1.00 77.00 213 LYS A CA 1
ATOM 1692 C C . LYS A 1 213 ? -3.996 14.495 15.131 1.00 77.00 213 LYS A C 1
ATOM 1694 O O . LYS A 1 213 ? -2.775 14.551 15.074 1.00 77.00 213 LYS A O 1
ATOM 1699 N N . ASN A 1 214 ? -4.687 14.765 16.246 1.00 79.88 214 ASN A N 1
ATOM 1700 C CA . ASN A 1 214 ? -4.120 15.274 17.502 1.00 79.88 214 ASN A CA 1
ATOM 1701 C C . ASN A 1 214 ? -3.970 14.190 18.583 1.00 79.88 214 ASN A C 1
ATOM 1703 O O . ASN A 1 214 ? -3.777 14.529 19.755 1.00 79.88 214 ASN A O 1
ATOM 1707 N N . THR A 1 215 ? -4.120 12.910 18.240 1.00 85.00 215 THR A N 1
ATOM 1708 C CA . THR A 1 215 ? -4.011 11.795 19.188 1.00 85.00 215 THR A CA 1
ATOM 1709 C C . THR A 1 215 ? -2.973 10.777 18.751 1.00 85.00 215 THR A C 1
ATOM 1711 O O . THR A 1 215 ? -2.902 10.430 17.574 1.00 85.00 215 THR A O 1
ATOM 1714 N N . LEU A 1 216 ? -2.218 10.271 19.720 1.00 88.38 216 LEU A N 1
ATOM 1715 C CA . LEU A 1 216 ? -1.283 9.165 19.571 1.00 88.38 216 LEU A CA 1
ATOM 1716 C C . LEU A 1 216 ? -1.762 8.010 20.451 1.00 88.38 216 LEU A C 1
ATOM 1718 O O . LEU A 1 216 ? -2.040 8.208 21.633 1.00 88.38 216 LEU A O 1
ATOM 1722 N N . LEU A 1 217 ? -1.859 6.823 19.876 1.00 90.25 217 LEU A N 1
ATOM 1723 C CA . LEU A 1 217 ? -2.166 5.584 20.567 1.00 90.25 217 LEU A CA 1
ATOM 1724 C C . LEU A 1 217 ? -0.879 4.765 20.675 1.00 90.25 217 LEU A C 1
ATOM 1726 O O . LEU A 1 217 ? -0.237 4.451 19.671 1.00 90.25 217 LEU A O 1
ATOM 1730 N N . LEU A 1 218 ? -0.503 4.428 21.901 1.00 90.69 218 LEU A N 1
ATOM 1731 C CA . LEU A 1 218 ? 0.672 3.623 22.207 1.00 90.69 218 LEU A CA 1
ATOM 1732 C C . LEU A 1 218 ? 0.226 2.334 22.881 1.00 90.69 218 LEU A C 1
ATOM 1734 O O . LEU A 1 218 ? -0.539 2.378 23.841 1.00 90.69 218 LEU A O 1
ATOM 1738 N N . VAL A 1 219 ? 0.736 1.198 22.416 1.00 90.38 219 VAL A N 1
ATOM 1739 C CA . VAL A 1 219 ? 0.522 -0.095 23.071 1.00 90.38 219 VAL A CA 1
ATOM 1740 C C . VAL A 1 219 ? 1.865 -0.623 23.539 1.00 90.38 219 VAL A C 1
ATOM 1742 O O . VAL A 1 219 ? 2.771 -0.843 22.726 1.00 90.38 219 VAL A O 1
ATOM 1745 N N . SER A 1 220 ? 2.005 -0.825 24.848 1.00 88.94 220 SER A N 1
ATOM 1746 C CA . SER A 1 220 ? 3.220 -1.401 25.414 1.00 88.94 220 SER A CA 1
ATOM 1747 C C . SER A 1 220 ? 3.393 -2.859 24.982 1.00 88.94 220 SER A C 1
ATOM 1749 O O . SER A 1 220 ? 2.425 -3.576 24.695 1.00 88.94 220 SER A O 1
ATOM 1751 N N . LYS A 1 221 ? 4.638 -3.332 24.976 1.00 84.44 221 LYS A N 1
ATOM 1752 C CA . LYS A 1 221 ? 4.934 -4.759 25.008 1.00 84.44 221 LYS A CA 1
ATOM 1753 C C . LYS A 1 221 ? 4.258 -5.390 26.217 1.00 84.44 221 LYS A C 1
ATOM 1755 O O . LYS A 1 221 ? 3.894 -4.716 27.182 1.00 84.44 221 LYS A O 1
ATOM 1760 N N . GLU A 1 222 ? 4.012 -6.679 26.084 1.00 81.56 222 GLU A N 1
ATOM 1761 C CA . GLU A 1 222 ? 3.330 -7.430 27.114 1.00 81.56 222 GLU A CA 1
ATOM 1762 C C . GLU A 1 222 ? 4.271 -7.660 28.295 1.00 81.56 222 GLU A C 1
ATOM 1764 O O . GLU A 1 222 ? 5.334 -8.262 28.153 1.00 81.56 222 GLU A O 1
ATOM 1769 N N . GLU A 1 223 ? 3.866 -7.166 29.459 1.00 76.56 223 GLU A N 1
ATOM 1770 C CA . GLU A 1 223 ? 4.531 -7.392 30.735 1.00 76.56 223 GLU A CA 1
ATOM 1771 C C . GLU A 1 223 ? 3.531 -8.052 31.679 1.00 76.56 223 GLU A C 1
ATOM 1773 O O . GLU A 1 223 ? 2.399 -7.582 31.841 1.00 76.56 223 GLU A O 1
ATOM 1778 N N . GLN A 1 224 ? 3.928 -9.173 32.288 1.00 77.44 224 GLN A N 1
ATOM 1779 C CA . GLN A 1 224 ? 3.058 -9.949 33.183 1.00 77.44 224 GLN A CA 1
ATOM 1780 C C . GLN A 1 224 ? 1.679 -10.253 32.552 1.00 77.44 224 GLN A C 1
ATOM 1782 O O . GLN A 1 224 ? 0.643 -10.081 33.194 1.00 77.44 224 GLN A O 1
ATOM 1787 N N . GLN A 1 225 ? 1.672 -10.672 31.278 1.00 79.25 225 GLN A N 1
ATOM 1788 C CA . GLN A 1 225 ? 0.467 -10.991 30.490 1.00 79.25 225 GLN A CA 1
ATOM 1789 C C . GLN A 1 225 ? -0.477 -9.801 30.242 1.00 79.25 225 GLN A C 1
ATOM 1791 O O . GLN A 1 225 ? -1.682 -9.972 30.063 1.00 79.25 225 GLN A O 1
ATOM 1796 N N . SER A 1 226 ? 0.029 -8.568 30.307 1.00 84.69 226 SER A N 1
ATOM 1797 C CA . SER A 1 226 ? -0.776 -7.372 30.071 1.00 84.69 226 SER A CA 1
ATOM 1798 C C . SER A 1 226 ? -0.019 -6.292 29.310 1.00 84.69 226 SER A C 1
ATOM 1800 O O . SER A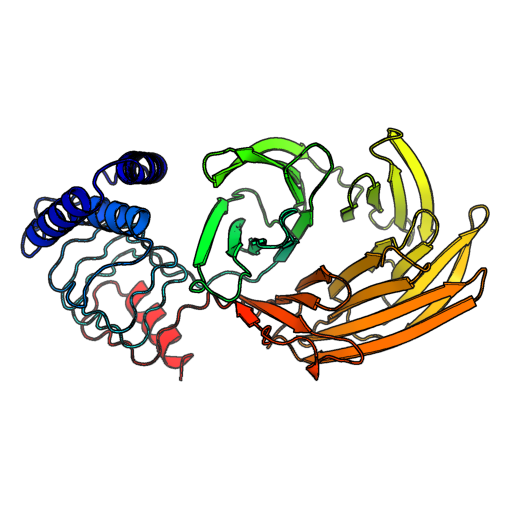 1 226 ? 1.174 -6.086 29.512 1.00 84.69 226 SER A O 1
ATOM 1802 N N . SER A 1 227 ? -0.735 -5.578 28.448 1.00 88.50 227 SER A N 1
ATOM 1803 C CA . SER A 1 227 ? -0.259 -4.390 27.748 1.00 88.50 227 SER A CA 1
ATOM 1804 C C . SER A 1 227 ? -0.999 -3.157 28.266 1.00 88.50 227 SER A C 1
ATOM 1806 O O . SER A 1 227 ? -2.206 -3.196 28.520 1.00 88.50 227 SER A O 1
ATOM 1808 N N . ASN A 1 228 ? -0.279 -2.045 28.386 1.00 88.88 228 ASN A N 1
ATOM 1809 C CA . ASN A 1 228 ? -0.862 -0.729 28.601 1.00 88.88 228 ASN A CA 1
ATOM 1810 C C . ASN A 1 228 ? -1.171 -0.093 27.242 1.00 88.88 228 ASN A C 1
ATOM 1812 O O . ASN A 1 228 ? -0.294 0.023 26.386 1.00 88.88 228 ASN A O 1
ATOM 1816 N N . VAL A 1 229 ? -2.416 0.331 27.067 1.00 89.81 229 VAL A N 1
ATOM 1817 C CA . VAL A 1 229 ? -2.902 1.131 25.947 1.00 89.81 229 VAL A CA 1
ATOM 1818 C C . VAL A 1 229 ? -3.002 2.572 26.425 1.00 89.81 229 VAL A C 1
ATOM 1820 O O . VAL A 1 229 ? -3.809 2.889 27.297 1.00 89.81 229 VAL A O 1
ATOM 1823 N N . LEU A 1 230 ? -2.169 3.448 25.873 1.00 90.50 230 LEU A N 1
ATOM 1824 C CA . LEU A 1 230 ? -2.114 4.863 26.225 1.00 90.50 230 LEU A CA 1
ATOM 1825 C C . LEU A 1 230 ? -2.648 5.693 25.064 1.00 90.50 230 LEU A C 1
ATOM 1827 O O . LEU A 1 230 ? -2.145 5.596 23.947 1.00 90.50 230 LEU A O 1
ATOM 1831 N N . LEU A 1 231 ? -3.623 6.553 25.345 1.00 89.12 231 LEU A N 1
ATOM 1832 C CA . LEU A 1 231 ? -4.098 7.565 24.411 1.00 89.12 231 LEU A CA 1
ATOM 1833 C C . LEU A 1 231 ? -3.566 8.931 24.838 1.00 89.12 231 LEU A C 1
ATOM 1835 O O . LEU A 1 231 ? -3.958 9.481 25.869 1.00 89.12 231 LEU A O 1
ATOM 1839 N N . VAL A 1 232 ? -2.676 9.492 24.031 1.00 89.25 232 VAL A N 1
ATOM 1840 C CA . VAL A 1 232 ? -1.981 10.753 24.292 1.00 89.25 232 VAL A CA 1
ATOM 1841 C C . VAL A 1 232 ? -2.566 11.851 23.414 1.00 89.25 232 VAL A C 1
ATOM 1843 O O . VAL A 1 232 ? -2.727 11.678 22.208 1.00 89.25 232 VAL A O 1
ATOM 1846 N N . SER A 1 233 ? -2.862 13.008 24.008 1.00 87.38 233 SER A N 1
ATOM 1847 C CA . SER A 1 233 ? -3.152 14.224 23.249 1.00 87.38 233 SER A CA 1
ATOM 1848 C C . SER A 1 233 ? -1.852 14.884 22.833 1.00 87.38 233 SER A C 1
ATOM 1850 O O . SER A 1 233 ? -1.067 15.264 23.700 1.00 87.38 233 SER A O 1
ATOM 1852 N N . LEU A 1 234 ? -1.675 15.125 21.541 1.00 83.25 234 LEU A N 1
ATOM 1853 C CA . LEU A 1 234 ? -0.584 15.963 21.046 1.00 83.25 234 LEU A CA 1
ATOM 1854 C C . LEU A 1 234 ? -0.837 17.438 21.375 1.00 83.25 234 LEU A C 1
ATOM 1856 O O . LEU A 1 234 ? 0.067 18.137 21.814 1.00 83.25 234 LEU A O 1
ATOM 1860 N N . GLN A 1 235 ? -2.090 17.893 21.273 1.00 84.38 235 GLN A N 1
ATOM 1861 C CA . GLN A 1 235 ? -2.460 19.275 21.591 1.00 84.38 235 GLN A CA 1
ATOM 1862 C C . GLN A 1 235 ? -2.304 19.599 23.083 1.00 84.38 235 GLN A C 1
ATOM 1864 O O . GLN A 1 235 ? -1.811 20.665 23.431 1.00 84.38 235 GLN A O 1
ATOM 1869 N N . LYS A 1 236 ? -2.741 18.696 23.974 1.00 86.75 236 LYS A N 1
ATOM 1870 C CA . LYS A 1 236 ? -2.623 18.893 25.432 1.00 86.75 236 LYS A CA 1
ATOM 1871 C C . LYS A 1 236 ? -1.305 18.367 26.008 1.00 86.75 236 LYS A C 1
ATOM 1873 O O . LYS A 1 236 ? -1.119 18.476 27.214 1.00 86.75 236 LYS A O 1
ATOM 1878 N N . GLN A 1 237 ? -0.468 17.735 25.182 1.00 87.25 237 GLN A N 1
ATOM 1879 C CA . GLN A 1 237 ? 0.808 17.115 25.562 1.00 87.25 237 GLN A CA 1
ATOM 1880 C C . GLN A 1 237 ? 0.717 16.221 26.812 1.00 87.25 237 GLN A C 1
ATOM 1882 O O . GLN A 1 237 ? 1.594 16.218 27.670 1.00 87.25 237 GLN A O 1
ATOM 1887 N N . ARG A 1 238 ? -0.378 15.463 26.943 1.00 90.06 238 ARG A N 1
ATOM 1888 C CA . ARG A 1 238 ? -0.617 14.592 28.101 1.00 90.06 238 ARG A CA 1
ATOM 1889 C C . ARG A 1 238 ? -1.391 13.344 27.729 1.00 90.06 238 ARG A C 1
ATOM 1891 O O . ARG A 1 238 ? -2.159 13.345 26.763 1.00 90.06 238 ARG A O 1
ATOM 1898 N N . ILE A 1 239 ? -1.243 12.309 28.549 1.00 89.19 239 ILE A N 1
ATOM 1899 C CA . ILE A 1 239 ? -2.093 11.119 28.504 1.00 89.19 239 ILE A CA 1
ATOM 1900 C C . ILE A 1 239 ? -3.529 11.559 28.835 1.00 89.19 239 ILE A C 1
ATOM 1902 O O . ILE A 1 239 ? -3.784 12.170 29.876 1.00 89.19 239 ILE A O 1
ATOM 1906 N N . ILE A 1 240 ? -4.456 11.320 27.907 1.00 89.00 240 ILE A N 1
ATOM 1907 C CA . ILE A 1 240 ? -5.893 11.558 28.104 1.00 89.00 240 ILE A CA 1
ATOM 1908 C C . ILE A 1 240 ? -6.545 10.308 28.684 1.00 89.00 240 ILE A C 1
ATOM 1910 O O . ILE A 1 240 ? -7.463 10.429 29.489 1.00 89.00 240 ILE A O 1
ATOM 1914 N N . ASN A 1 241 ? -6.079 9.130 28.266 1.00 86.56 241 ASN A N 1
ATOM 1915 C CA . ASN A 1 241 ? -6.600 7.861 28.741 1.00 86.56 241 ASN A CA 1
ATOM 1916 C C . ASN A 1 241 ? -5.494 6.802 28.817 1.00 86.56 241 ASN A C 1
ATOM 1918 O O . ASN A 1 241 ? -4.550 6.829 28.026 1.00 86.56 241 ASN A O 1
ATOM 1922 N N . SER A 1 242 ? -5.614 5.890 29.773 1.00 88.12 242 SER A N 1
ATOM 1923 C CA . SER A 1 242 ? -4.694 4.779 29.990 1.00 88.12 242 SER A CA 1
ATOM 1924 C C . SER A 1 242 ? -5.488 3.566 30.434 1.00 88.12 242 SER A C 1
ATOM 1926 O O . SER A 1 242 ? -6.296 3.649 31.358 1.00 88.12 242 SER A O 1
ATOM 1928 N N . VAL A 1 243 ? -5.254 2.445 29.768 1.00 85.25 243 VAL A N 1
ATOM 1929 C CA . VAL A 1 243 ? -6.002 1.217 29.984 1.00 85.25 243 VAL A CA 1
ATOM 1930 C C . VAL A 1 243 ? -5.049 0.033 29.998 1.00 85.25 243 VAL A C 1
ATOM 1932 O O . VAL A 1 243 ? -4.231 -0.116 29.096 1.00 85.25 243 VAL A O 1
ATOM 1935 N N . LYS A 1 244 ? -5.185 -0.844 30.993 1.00 87.31 244 LYS A N 1
ATOM 1936 C CA . LYS A 1 244 ? -4.417 -2.088 31.087 1.00 87.31 244 LYS A CA 1
ATOM 1937 C C . LYS A 1 244 ? -5.281 -3.264 30.650 1.00 87.31 244 LYS A C 1
ATOM 1939 O O . LYS A 1 244 ? -6.367 -3.453 31.191 1.00 87.31 244 LYS A O 1
ATOM 1944 N N . GLN A 1 245 ? -4.805 -4.055 29.693 1.00 85.44 245 GLN A N 1
ATOM 1945 C CA . GLN A 1 245 ? -5.567 -5.174 29.143 1.00 85.44 245 GLN A CA 1
ATOM 1946 C C . GLN A 1 245 ? -4.644 -6.326 28.718 1.00 85.44 245 GLN A C 1
ATOM 1948 O O . GLN A 1 245 ? -3.509 -6.105 28.299 1.00 85.44 245 GLN A O 1
ATOM 1953 N N . ARG A 1 246 ? -5.118 -7.565 28.882 1.00 86.56 246 ARG A N 1
ATOM 1954 C CA . ARG A 1 246 ? -4.359 -8.789 28.574 1.00 86.56 246 ARG A CA 1
ATOM 1955 C C . ARG A 1 246 ? -4.474 -9.169 27.100 1.00 86.56 246 ARG A C 1
ATOM 1957 O O . ARG A 1 246 ? -5.498 -8.871 26.494 1.00 86.56 246 ARG A O 1
ATOM 1964 N N . GLU A 1 247 ? -3.446 -9.824 26.557 1.00 83.50 247 GLU A N 1
ATOM 1965 C CA . GLU A 1 247 ? -3.492 -10.509 25.250 1.00 83.50 247 GLU A CA 1
ATOM 1966 C C . GLU A 1 247 ? -3.907 -9.618 24.050 1.00 83.50 247 GLU A C 1
ATOM 1968 O O . GLU A 1 247 ? -4.509 -10.095 23.088 1.00 83.50 247 GLU A O 1
ATOM 1973 N N . ILE A 1 248 ? -3.607 -8.309 24.073 1.00 87.56 248 ILE A N 1
ATOM 1974 C CA . ILE A 1 248 ? -3.946 -7.408 22.954 1.00 87.56 248 ILE A CA 1
ATOM 1975 C C . ILE A 1 248 ? -3.013 -7.666 21.771 1.00 87.56 248 ILE A C 1
ATOM 1977 O O . ILE A 1 248 ? -1.806 -7.437 21.876 1.00 87.56 248 ILE A O 1
ATOM 1981 N N . LEU A 1 249 ? -3.575 -8.022 20.620 1.00 86.88 249 LEU A N 1
ATOM 1982 C CA . LEU A 1 249 ? -2.854 -8.138 19.354 1.00 86.88 249 LEU A CA 1
ATOM 1983 C C . LEU A 1 249 ? -2.883 -6.840 18.547 1.00 86.88 249 LEU A C 1
ATOM 1985 O O . LEU A 1 249 ? -1.841 -6.394 18.072 1.00 86.88 249 LEU A O 1
ATOM 1989 N N . LEU A 1 250 ? -4.060 -6.226 18.409 1.00 88.00 250 LEU A N 1
ATOM 1990 C CA . LEU A 1 250 ? -4.247 -4.954 17.708 1.00 88.00 250 LEU A CA 1
ATOM 1991 C C . LEU A 1 250 ? -5.180 -4.052 18.507 1.00 88.00 250 LEU A C 1
ATOM 1993 O O . LEU A 1 250 ? -6.126 -4.518 19.146 1.00 88.00 250 LEU A O 1
ATOM 1997 N N . CYS A 1 251 ? -4.928 -2.750 18.437 1.00 90.50 251 CYS A N 1
ATOM 1998 C CA . CYS A 1 251 ? -5.783 -1.744 19.045 1.00 90.50 251 CYS A CA 1
ATOM 1999 C C . CYS A 1 251 ? -5.939 -0.532 18.129 1.00 90.50 251 CYS A C 1
ATOM 2001 O O . CYS A 1 251 ? -4.992 -0.128 17.449 1.00 90.50 251 CYS A O 1
ATOM 2003 N N . ASP A 1 252 ? -7.133 0.051 18.147 1.00 92.12 252 ASP A N 1
ATOM 2004 C CA . ASP A 1 252 ? -7.413 1.370 17.595 1.00 92.12 252 ASP A CA 1
ATOM 2005 C C . ASP A 1 252 ? -8.469 2.082 18.460 1.00 92.12 252 ASP A C 1
ATOM 2007 O O . ASP A 1 252 ? -9.184 1.442 19.233 1.00 92.12 252 ASP A O 1
ATOM 2011 N N . ASN A 1 253 ? -8.581 3.406 18.371 1.00 90.12 253 ASN A N 1
ATOM 2012 C CA . ASN A 1 253 ? -9.542 4.184 19.155 1.00 90.12 253 ASN A CA 1
ATOM 2013 C C . ASN A 1 253 ? -10.686 4.727 18.283 1.00 90.12 253 ASN A C 1
ATOM 2015 O O . ASN A 1 253 ? -10.458 5.211 17.175 1.00 90.12 253 ASN A O 1
ATOM 2019 N N . LEU A 1 254 ? -11.926 4.651 18.779 1.00 88.94 254 LEU A N 1
ATOM 2020 C CA . LEU A 1 254 ? -13.098 5.295 18.162 1.00 88.94 254 LEU A CA 1
ATOM 2021 C C . LEU A 1 254 ? -13.192 6.763 18.595 1.00 88.94 254 LEU A C 1
ATOM 2023 O O . LEU A 1 254 ? -13.431 7.653 17.780 1.00 88.94 254 LEU A O 1
ATOM 2027 N N . ASP A 1 255 ? -12.964 7.019 19.884 1.00 86.81 255 ASP A N 1
ATOM 2028 C CA . ASP A 1 255 ? -12.945 8.355 20.480 1.00 86.81 255 ASP A CA 1
ATOM 2029 C C . ASP A 1 255 ? -11.925 8.429 21.644 1.00 86.81 255 ASP A C 1
ATOM 2031 O O . ASP A 1 255 ? -10.929 7.705 21.643 1.00 86.81 255 ASP A O 1
ATOM 2035 N N . GLN A 1 256 ? -12.110 9.347 22.603 1.00 85.00 256 GLN A N 1
ATOM 2036 C CA . GLN A 1 256 ? -11.211 9.530 23.757 1.00 85.00 256 GLN A CA 1
ATOM 2037 C C . GLN A 1 256 ? -11.371 8.477 24.870 1.00 85.00 256 GLN A C 1
ATOM 2039 O O . GLN A 1 256 ? -10.510 8.368 25.745 1.00 85.00 256 GLN A O 1
ATOM 2044 N N . LYS A 1 257 ? -12.489 7.753 24.888 1.00 86.44 257 LYS A N 1
ATOM 2045 C CA . LYS A 1 257 ? -12.861 6.767 25.911 1.00 86.44 257 LYS A CA 1
ATOM 2046 C C . LYS A 1 257 ? -13.208 5.404 25.327 1.00 86.44 257 LYS A C 1
ATOM 2048 O O . LYS A 1 257 ? -13.270 4.439 26.079 1.00 86.44 257 LYS A O 1
ATOM 2053 N N . THR A 1 258 ? -13.441 5.309 24.027 1.00 89.50 258 THR A N 1
ATOM 2054 C CA . THR A 1 258 ? -13.897 4.089 23.369 1.00 89.50 258 THR A CA 1
ATOM 2055 C C . THR A 1 258 ? -12.809 3.539 22.453 1.00 89.50 258 THR A C 1
ATOM 2057 O O . THR A 1 258 ? -12.294 4.248 21.584 1.00 89.50 258 THR A O 1
ATOM 2060 N N . PHE A 1 259 ? -12.485 2.261 22.635 1.00 91.44 259 PHE A N 1
ATOM 2061 C CA . PHE A 1 259 ? -11.426 1.543 21.933 1.00 91.44 259 PHE A CA 1
ATOM 2062 C C . PHE A 1 259 ? -11.971 0.290 21.257 1.00 91.44 259 PHE A C 1
ATOM 2064 O O . PHE A 1 259 ? -12.933 -0.323 21.723 1.00 91.44 259 PHE A O 1
ATOM 2071 N N . VAL A 1 260 ? -11.304 -0.109 20.183 1.00 93.38 260 VAL A N 1
ATOM 2072 C CA . VAL A 1 260 ? -11.452 -1.417 19.560 1.00 93.38 260 VAL A CA 1
ATOM 2073 C C . VAL A 1 260 ? -10.203 -2.225 19.869 1.00 93.38 260 VAL A C 1
ATOM 2075 O O . VAL A 1 260 ? -9.084 -1.763 19.639 1.00 93.38 260 VAL A O 1
ATOM 2078 N N . LEU A 1 261 ? -10.404 -3.428 20.395 1.00 92.50 261 LEU A N 1
ATOM 2079 C CA . LEU A 1 261 ? -9.345 -4.354 20.770 1.00 92.50 261 LEU A CA 1
ATOM 2080 C C . LEU A 1 261 ? -9.531 -5.668 20.027 1.00 92.50 261 LEU A C 1
ATOM 2082 O O . LEU A 1 261 ? -10.631 -6.217 20.012 1.00 92.50 261 LEU A O 1
ATOM 2086 N N . PHE A 1 262 ? -8.456 -6.187 19.449 1.00 91.31 262 PHE A N 1
ATOM 2087 C CA . PHE A 1 262 ? -8.399 -7.546 18.930 1.00 91.31 262 PHE A CA 1
ATOM 2088 C C . PHE A 1 262 ? -7.441 -8.366 19.790 1.00 91.31 262 PHE A C 1
ATOM 2090 O O . PHE A 1 262 ? -6.301 -7.951 20.006 1.00 91.31 262 PHE A O 1
ATOM 2097 N N . GLU A 1 263 ? -7.912 -9.506 20.286 1.00 87.38 263 GLU A N 1
ATOM 2098 C CA . GLU A 1 263 ? -7.198 -10.354 21.247 1.00 87.38 263 GLU A CA 1
ATOM 2099 C C . GLU A 1 263 ? -6.888 -11.737 20.663 1.00 87.38 263 GLU A C 1
ATOM 2101 O O . GLU A 1 263 ? -7.526 -12.169 19.700 1.00 87.38 263 GLU A O 1
ATOM 2106 N N . GLU A 1 264 ? -5.935 -12.458 21.264 1.00 75.62 264 GLU A N 1
ATOM 2107 C CA . GLU A 1 264 ? -5.452 -13.763 20.772 1.00 75.62 264 GLU A CA 1
ATOM 2108 C C . GLU A 1 264 ? -6.548 -14.815 20.564 1.00 75.62 264 GLU A C 1
ATOM 2110 O O . GLU A 1 264 ? -6.461 -15.633 19.651 1.00 75.62 264 GLU A O 1
ATOM 2115 N N . LYS A 1 265 ? -7.639 -14.749 21.333 1.00 75.81 265 LYS A N 1
ATOM 2116 C CA . LYS A 1 265 ? -8.798 -15.653 21.215 1.00 75.81 265 LYS A CA 1
ATOM 2117 C C . LYS A 1 265 ? -9.697 -15.366 20.004 1.00 75.81 265 LYS A C 1
ATOM 2119 O O . LYS A 1 265 ? -10.834 -15.835 19.968 1.00 75.81 265 LYS A O 1
ATOM 2124 N N . ALA A 1 266 ? -9.212 -14.589 19.034 1.00 77.12 266 ALA A N 1
ATOM 2125 C CA . ALA A 1 266 ? -9.932 -14.192 17.825 1.00 77.12 266 ALA A CA 1
ATOM 2126 C C . ALA A 1 266 ? -11.248 -13.435 18.113 1.00 77.12 266 ALA A C 1
ATOM 2128 O O . ALA A 1 266 ? -12.227 -13.506 17.365 1.00 77.12 266 ALA A O 1
ATOM 2129 N N . SER A 1 267 ? -11.277 -12.695 19.224 1.00 85.38 267 SER A N 1
ATOM 2130 C CA . SER A 1 267 ? -12.398 -11.838 19.603 1.00 85.38 267 SER A CA 1
ATOM 2131 C C . SER A 1 267 ? -12.044 -10.374 19.392 1.00 85.38 267 SER A C 1
ATOM 2133 O O . SER A 1 267 ? -11.080 -9.869 19.968 1.00 85.38 267 SER A O 1
ATOM 2135 N N . LEU A 1 268 ? -12.860 -9.687 18.597 1.00 91.06 268 LEU A N 1
ATOM 2136 C CA . LEU A 1 268 ? -12.830 -8.237 18.460 1.00 91.06 268 LEU A CA 1
ATOM 2137 C C . LEU A 1 268 ? -13.819 -7.646 19.460 1.00 91.06 268 LEU A C 1
ATOM 2139 O O . LEU A 1 268 ? -14.983 -8.045 19.480 1.00 91.06 268 LEU A O 1
ATOM 2143 N N . ARG A 1 269 ? -13.374 -6.720 20.304 1.00 92.62 269 ARG A N 1
ATOM 2144 C CA . ARG A 1 269 ? -14.206 -6.096 21.335 1.00 92.62 269 ARG A CA 1
ATOM 2145 C C . ARG A 1 269 ? -14.214 -4.589 21.181 1.00 92.62 269 ARG A C 1
ATOM 2147 O O . ARG A 1 269 ? -13.163 -3.970 21.038 1.00 92.62 269 ARG A O 1
ATOM 2154 N N . ILE A 1 270 ? -15.404 -4.008 21.276 1.00 92.25 270 ILE A N 1
ATOM 2155 C CA . ILE A 1 270 ? -15.570 -2.572 21.493 1.00 92.25 270 ILE A CA 1
ATOM 2156 C C . ILE A 1 270 ? -15.675 -2.380 22.994 1.00 92.25 270 ILE A C 1
ATOM 2158 O O . ILE A 1 270 ? -16.562 -2.942 23.641 1.00 92.25 270 ILE A O 1
ATOM 2162 N N . VAL A 1 271 ? -14.754 -1.610 23.552 1.00 91.38 271 VAL A N 1
ATOM 2163 C CA . VAL A 1 271 ? -14.671 -1.361 24.988 1.00 91.38 271 VAL A CA 1
ATOM 2164 C C . VAL A 1 271 ? -14.709 0.132 25.258 1.00 91.38 271 VAL A C 1
ATOM 2166 O O . VAL A 1 271 ? -14.175 0.929 24.487 1.00 91.38 271 VAL A O 1
ATOM 2169 N N . ARG A 1 272 ? -15.322 0.515 26.373 1.00 89.75 272 ARG A N 1
ATOM 2170 C CA . ARG A 1 272 ? -15.359 1.897 26.838 1.00 89.75 272 ARG A CA 1
ATOM 2171 C C . ARG A 1 272 ? -14.745 2.005 28.214 1.00 89.75 272 ARG A C 1
ATOM 2173 O O . ARG A 1 272 ? -15.101 1.248 29.115 1.00 89.75 272 ARG A O 1
ATOM 2180 N N . GLU A 1 273 ? -13.843 2.957 28.365 1.00 87.19 273 GLU A N 1
ATOM 2181 C CA . GLU A 1 273 ? -13.274 3.319 29.647 1.00 87.19 273 GLU A CA 1
ATOM 2182 C C . GLU A 1 273 ? -14.285 4.146 30.450 1.00 87.19 273 GLU A C 1
ATOM 2184 O O . GLU A 1 273 ? -14.820 5.163 29.990 1.00 87.19 273 GLU A O 1
ATOM 2189 N N . LEU A 1 274 ? -14.577 3.650 31.650 1.00 84.50 274 LEU A N 1
ATOM 2190 C CA . LEU A 1 274 ? -15.475 4.248 32.624 1.00 84.50 274 LEU A CA 1
ATOM 2191 C C . LEU A 1 274 ? -14.813 4.180 34.006 1.00 84.50 274 LEU A C 1
ATOM 2193 O O . LEU A 1 274 ? -14.865 3.151 34.676 1.00 84.50 274 LEU A O 1
ATOM 2197 N N . GLY A 1 275 ? -14.193 5.280 34.436 1.00 76.50 275 GLY A N 1
ATOM 2198 C CA . GLY A 1 275 ? -13.665 5.412 35.799 1.00 76.50 275 GLY A CA 1
ATOM 2199 C C . GLY A 1 275 ? -12.465 4.505 36.085 1.00 76.50 275 GLY A C 1
ATOM 2200 O O . GLY A 1 275 ? -12.351 3.970 37.182 1.00 76.50 275 GLY A O 1
ATOM 2201 N N . GLY A 1 276 ? -11.592 4.304 35.097 1.00 73.69 276 GLY A N 1
ATOM 2202 C CA . GLY A 1 276 ? -10.402 3.456 35.179 1.00 73.69 276 GLY A CA 1
ATOM 2203 C C . GLY A 1 276 ? -10.641 1.980 34.847 1.00 73.69 276 GLY A C 1
ATOM 2204 O O . GLY A 1 276 ? -9.695 1.196 34.885 1.00 73.69 276 GLY A O 1
ATOM 2205 N N . GLN A 1 277 ? -11.872 1.584 34.506 1.00 79.94 277 GLN A N 1
ATOM 2206 C CA . GLN A 1 277 ? -12.211 0.218 34.095 1.00 79.94 277 GLN A CA 1
ATOM 2207 C C . GLN A 1 277 ? -12.721 0.170 32.653 1.00 79.94 277 GLN A C 1
ATOM 2209 O O . GLN A 1 277 ? -13.398 1.086 32.187 1.00 79.94 277 GLN A O 1
ATOM 2214 N N . LEU A 1 278 ? -12.435 -0.930 31.952 1.00 86.12 278 LEU A N 1
ATOM 2215 C CA . LEU A 1 278 ? -13.009 -1.208 30.637 1.00 86.12 278 LEU A CA 1
ATOM 2216 C C . LEU A 1 278 ? -14.334 -1.955 30.758 1.00 86.12 278 LEU A C 1
ATOM 2218 O O . LEU A 1 278 ? -14.375 -3.105 31.196 1.00 86.12 278 LEU A O 1
ATOM 2222 N N . LYS A 1 279 ? -15.406 -1.348 30.255 1.00 89.75 279 LYS A N 1
ATOM 2223 C CA . LYS A 1 279 ? -16.684 -2.023 30.029 1.00 89.75 279 LYS A CA 1
ATOM 2224 C C . LYS A 1 279 ? -16.764 -2.488 28.579 1.00 89.75 279 LYS A C 1
ATOM 2226 O O . LYS A 1 279 ? -16.628 -1.683 27.660 1.00 89.75 279 LYS A O 1
ATOM 2231 N N . THR A 1 280 ? -17.004 -3.781 28.363 1.00 90.81 280 THR A N 1
ATOM 2232 C CA . THR A 1 280 ? -17.255 -4.307 27.010 1.00 90.81 280 THR A CA 1
ATOM 2233 C C . THR A 1 280 ? -18.641 -3.862 26.549 1.00 90.81 280 THR A C 1
ATOM 2235 O O . THR A 1 280 ? -19.623 -4.077 27.256 1.00 90.81 280 THR A O 1
ATOM 2238 N N . MET A 1 281 ? -18.707 -3.225 25.383 1.00 91.00 281 MET A N 1
ATOM 2239 C CA . MET A 1 281 ? -19.945 -2.761 24.756 1.00 91.00 281 MET A CA 1
ATOM 2240 C C . MET A 1 281 ? -20.462 -3.747 23.706 1.00 91.00 281 MET A C 1
ATOM 2242 O O . MET A 1 281 ? -21.667 -3.949 23.611 1.00 91.00 281 MET A O 1
ATOM 2246 N N . ALA A 1 282 ? -19.558 -4.368 22.943 1.00 91.38 282 ALA A N 1
ATOM 2247 C CA . ALA A 1 282 ? -19.876 -5.383 21.943 1.00 91.38 282 ALA A CA 1
ATOM 2248 C C . ALA A 1 282 ? -18.682 -6.324 21.719 1.00 91.38 282 ALA A C 1
ATOM 2250 O O . ALA A 1 282 ? -17.530 -5.928 21.920 1.00 91.38 282 ALA A O 1
ATOM 2251 N N . THR A 1 283 ? -18.967 -7.549 21.271 1.00 91.31 283 THR A N 1
ATOM 2252 C CA . THR A 1 283 ? -17.969 -8.572 20.934 1.00 91.31 283 THR A CA 1
ATOM 2253 C C . THR A 1 283 ? -18.329 -9.224 19.606 1.00 91.31 283 THR A C 1
ATOM 2255 O O . THR A 1 283 ? -19.468 -9.645 19.413 1.00 91.31 283 THR A O 1
ATOM 2258 N N . PHE A 1 284 ? -17.343 -9.376 18.728 1.00 86.44 284 PHE A N 1
ATOM 2259 C CA . PHE A 1 284 ? -17.470 -10.041 17.437 1.00 86.44 284 PHE A CA 1
ATOM 2260 C C . PHE A 1 284 ? -16.501 -11.211 17.363 1.00 86.44 284 PHE A C 1
ATOM 2262 O O . PHE A 1 284 ? -15.350 -11.112 17.797 1.00 86.44 284 PHE A O 1
ATOM 2269 N N . LYS A 1 285 ? -16.954 -12.307 16.759 1.00 86.81 285 LYS A N 1
ATOM 2270 C CA . LYS A 1 285 ? -16.065 -13.386 16.332 1.00 86.81 285 LYS A CA 1
ATOM 2271 C C . LYS A 1 285 ? -15.567 -13.059 14.934 1.00 86.81 285 LYS A C 1
ATOM 2273 O O . LYS A 1 285 ? -16.367 -12.977 14.005 1.00 86.81 285 LYS A O 1
ATOM 2278 N N . VAL A 1 286 ? -14.266 -12.848 14.808 1.00 85.75 286 VAL A N 1
ATOM 2279 C CA . VAL A 1 286 ? -13.607 -12.521 13.541 1.00 85.75 286 VAL A CA 1
ATOM 2280 C C . VAL A 1 286 ? -12.341 -13.349 13.428 1.00 85.75 286 VAL A C 1
ATOM 2282 O O . VAL A 1 286 ? -11.635 -13.546 14.414 1.00 85.75 286 VAL A O 1
ATOM 2285 N N . ASN A 1 287 ? -12.049 -13.852 12.237 1.00 78.94 287 ASN A N 1
ATOM 2286 C CA . ASN A 1 287 ? -10.937 -14.772 12.059 1.00 78.94 287 ASN A CA 1
ATOM 2287 C C . ASN A 1 287 ? -9.656 -13.996 11.748 1.00 78.94 287 ASN A C 1
ATOM 2289 O O . ASN A 1 287 ? -9.633 -13.162 10.852 1.00 78.94 287 ASN A O 1
ATOM 2293 N N . GLU A 1 288 ? -8.586 -14.289 12.492 1.00 83.94 288 GLU A N 1
ATOM 2294 C CA . GLU A 1 288 ? -7.206 -13.888 12.178 1.00 83.94 288 GLU A CA 1
ATOM 2295 C C . GLU A 1 288 ? -7.053 -12.449 11.629 1.00 83.94 288 GLU A C 1
ATOM 2297 O O . GLU A 1 288 ? -6.527 -12.248 10.529 1.00 83.94 288 GLU A O 1
ATOM 2302 N N . VAL A 1 289 ? -7.504 -11.441 12.387 1.00 91.19 289 VAL A N 1
ATOM 2303 C CA . VAL A 1 289 ? -7.361 -10.024 12.006 1.00 91.19 289 VAL A CA 1
ATOM 2304 C C . VAL A 1 289 ? -5.882 -9.635 11.986 1.00 91.19 289 VAL A C 1
ATOM 2306 O O . VAL A 1 289 ? -5.125 -9.929 12.913 1.00 91.19 289 VAL A O 1
ATOM 2309 N N . LYS A 1 290 ? -5.467 -8.976 10.903 1.00 91.69 290 LYS A N 1
ATOM 2310 C CA . LYS A 1 290 ? -4.081 -8.563 10.640 1.00 91.69 290 LYS A CA 1
ATOM 2311 C C . LYS A 1 290 ? -3.909 -7.058 10.580 1.00 91.69 290 LYS A C 1
ATOM 2313 O O . LYS A 1 290 ? -2.855 -6.559 10.960 1.00 91.69 290 LYS A O 1
ATOM 2318 N N . SER A 1 291 ? -4.959 -6.347 10.195 1.00 91.94 291 SER A N 1
ATOM 2319 C CA . SER A 1 291 ? -4.987 -4.892 10.194 1.00 91.94 291 SER A CA 1
ATOM 2320 C C . SER A 1 291 ? -6.334 -4.377 10.665 1.00 91.94 291 SER A C 1
ATOM 2322 O O . SER A 1 291 ? -7.369 -4.968 10.357 1.00 91.94 291 SER A O 1
ATOM 2324 N N . LEU A 1 292 ? -6.306 -3.252 11.372 1.00 92.69 292 LEU A N 1
ATOM 2325 C CA . LEU A 1 292 ? -7.470 -2.607 11.961 1.00 92.69 292 LEU A CA 1
ATOM 2326 C C . LEU A 1 292 ? -7.426 -1.114 11.639 1.00 92.69 292 LEU A C 1
ATOM 2328 O O . LEU A 1 292 ? -6.366 -0.498 11.755 1.00 92.69 292 LEU A O 1
ATOM 2332 N N . CYS A 1 293 ? -8.565 -0.530 11.282 1.00 91.44 293 CYS A N 1
ATOM 2333 C CA . CYS A 1 293 ? -8.710 0.918 11.223 1.00 91.44 293 CYS A CA 1
ATOM 2334 C C . CYS A 1 293 ? -10.113 1.350 11.639 1.00 91.44 293 CYS A C 1
ATOM 2336 O O . CYS A 1 293 ? -11.097 0.651 11.403 1.00 91.44 293 CYS A O 1
ATOM 2338 N N . THR A 1 294 ? -10.212 2.528 12.244 1.00 89.81 294 THR A N 1
ATOM 2339 C CA . THR A 1 294 ? -11.501 3.137 12.583 1.00 89.81 294 THR A CA 1
ATOM 2340 C C . THR A 1 294 ? -11.641 4.538 12.004 1.00 89.81 294 THR A C 1
ATOM 2342 O O . THR A 1 294 ? -10.667 5.297 11.910 1.00 89.81 294 THR A O 1
ATOM 2345 N N . PHE A 1 295 ? -12.878 4.892 11.662 1.00 86.69 295 PHE A N 1
ATOM 2346 C CA . PHE A 1 295 ? -13.267 6.196 11.140 1.00 86.69 295 PHE A CA 1
ATOM 2347 C C . PHE A 1 295 ? -14.490 6.728 11.890 1.00 86.69 295 PHE A C 1
ATOM 2349 O O . PHE A 1 295 ? -15.384 5.975 12.260 1.00 86.69 295 PHE A O 1
ATOM 2356 N N . CYS A 1 296 ? -14.521 8.035 12.143 1.00 85.31 296 CYS A N 1
ATOM 2357 C CA . CYS A 1 296 ? -15.635 8.698 12.817 1.00 85.31 296 CYS A CA 1
ATOM 2358 C C . CYS A 1 296 ? -16.405 9.538 11.798 1.00 85.31 296 CYS A C 1
ATOM 2360 O O . CYS A 1 296 ? -15.871 10.520 11.269 1.00 85.31 296 CYS A O 1
ATOM 2362 N N . CYS A 1 297 ? -17.661 9.173 11.547 1.00 80.62 297 CYS A N 1
ATOM 2363 C CA . CYS A 1 297 ? -18.552 9.946 10.698 1.00 80.62 297 CYS A CA 1
ATOM 2364 C C . CYS A 1 297 ? -18.953 11.205 11.475 1.00 80.62 297 CYS A C 1
ATOM 2366 O O . CYS A 1 297 ? -19.654 11.132 12.487 1.00 80.62 297 CYS A O 1
ATOM 2368 N N . LYS A 1 298 ? -18.502 12.386 11.031 1.00 61.66 298 LYS A N 1
ATOM 2369 C CA . LYS A 1 298 ? -18.926 13.669 11.612 1.00 61.66 298 LYS A CA 1
ATOM 2370 C C . LYS A 1 298 ? -20.417 13.880 11.324 1.00 61.66 298 LYS A C 1
ATOM 2372 O O . LYS A 1 298 ? -20.735 14.549 10.347 1.00 61.66 298 LYS A O 1
ATOM 2377 N N . LYS A 1 299 ? -21.302 13.304 12.146 1.00 56.16 299 LYS A N 1
ATOM 2378 C CA . LYS A 1 299 ? -22.681 13.772 12.373 1.00 56.16 299 LYS A CA 1
ATOM 2379 C C . LYS A 1 299 ? -23.404 13.105 13.560 1.00 56.16 299 LYS A C 1
ATOM 2381 O O . LYS A 1 299 ? -24.065 13.853 14.259 1.00 56.16 299 LYS A O 1
ATOM 2386 N N . ASP A 1 300 ? -23.207 11.819 13.906 1.00 59.66 300 ASP A N 1
ATOM 2387 C CA . ASP A 1 300 ? -24.158 11.139 14.834 1.00 59.66 300 ASP A CA 1
ATOM 2388 C C . ASP A 1 300 ? -23.587 10.093 15.828 1.00 59.66 300 ASP A C 1
ATOM 2390 O O . ASP A 1 300 ? -24.262 9.114 16.132 1.00 59.66 300 ASP A O 1
ATOM 2394 N N . SER A 1 301 ? -22.351 10.213 16.339 1.00 74.31 301 SER A N 1
ATOM 2395 C CA . SER A 1 301 ? -21.730 9.122 17.146 1.00 74.31 301 SER A CA 1
ATOM 2396 C C . SER A 1 301 ? -21.733 7.759 16.425 1.00 74.31 301 SER A C 1
ATOM 2398 O O . SER A 1 301 ? -21.794 6.689 17.042 1.00 74.31 301 SER A O 1
ATOM 2400 N N . ARG A 1 302 ? -21.676 7.839 15.096 1.00 87.38 302 ARG A N 1
ATOM 2401 C CA . ARG A 1 302 ? -21.584 6.738 14.153 1.00 87.38 302 ARG A CA 1
ATOM 2402 C C . ARG A 1 302 ? -20.130 6.581 13.749 1.00 87.38 302 ARG A C 1
ATOM 2404 O O . ARG A 1 302 ? -19.482 7.536 13.310 1.00 87.38 302 ARG A O 1
ATOM 2411 N N . TYR A 1 303 ? -19.623 5.377 13.925 1.00 91.88 303 TYR A N 1
ATOM 2412 C CA . TYR A 1 303 ? -18.251 5.018 13.630 1.00 91.88 303 TYR A CA 1
ATOM 2413 C C . TYR A 1 303 ? -18.228 3.884 12.624 1.00 91.88 303 TYR A C 1
ATOM 2415 O O . TYR A 1 303 ? -19.134 3.059 12.579 1.00 91.88 303 TYR A O 1
ATOM 2423 N N . LEU A 1 304 ? -17.158 3.825 11.850 1.00 93.69 304 LEU A N 1
ATOM 2424 C CA . LEU A 1 304 ? -16.872 2.708 10.976 1.00 93.69 304 LEU A CA 1
ATOM 2425 C C . LEU A 1 304 ? -15.638 1.987 11.486 1.00 93.69 304 LEU A C 1
ATOM 2427 O O . LEU A 1 304 ? -14.673 2.611 11.943 1.00 93.69 304 LEU A O 1
ATOM 2431 N N . LEU A 1 305 ? -15.679 0.667 11.395 1.00 95.19 305 LEU A N 1
ATOM 2432 C CA . LEU A 1 305 ? -14.580 -0.205 11.751 1.00 95.19 305 LEU A CA 1
ATOM 2433 C C . LEU A 1 305 ? -14.244 -1.106 10.572 1.00 95.19 305 LEU A C 1
ATOM 2435 O O . LEU A 1 305 ? -15.100 -1.844 10.101 1.00 95.19 305 LEU A O 1
ATOM 2439 N N . GLY A 1 306 ? -13.002 -1.037 10.108 1.00 95.38 306 GLY A N 1
ATOM 2440 C CA . GLY A 1 306 ? -12.464 -1.870 9.044 1.00 95.38 306 GLY A CA 1
ATOM 2441 C C . GLY A 1 306 ? -11.472 -2.883 9.605 1.00 95.38 306 GLY A C 1
ATOM 2442 O O . GLY A 1 306 ? -10.575 -2.519 10.370 1.00 95.38 306 GLY A O 1
ATOM 2443 N N . CYS A 1 307 ? -11.601 -4.142 9.192 1.00 95.44 307 CYS A N 1
ATOM 2444 C CA . CYS A 1 307 ? -10.653 -5.210 9.502 1.00 95.44 307 CYS A CA 1
ATOM 2445 C C . CYS A 1 307 ? -10.166 -5.879 8.219 1.00 95.44 307 CYS A C 1
ATOM 2447 O O . CYS A 1 307 ? -10.973 -6.300 7.393 1.00 95.44 307 CYS A O 1
ATOM 2449 N N . GLY A 1 308 ? -8.851 -6.041 8.105 1.00 94.81 308 GLY A N 1
ATOM 2450 C CA . GLY A 1 308 ? -8.220 -6.919 7.123 1.00 94.81 308 GLY A CA 1
ATOM 2451 C C . GLY A 1 308 ? -7.845 -8.252 7.765 1.00 94.81 308 GLY A C 1
ATOM 2452 O O . GLY A 1 308 ? -7.299 -8.271 8.872 1.00 94.81 308 GLY A O 1
ATOM 2453 N N . GLN A 1 309 ? -8.150 -9.360 7.095 1.00 93.44 309 GLN A N 1
ATOM 2454 C CA . GLN A 1 309 ? -7.920 -10.717 7.594 1.00 93.44 309 GLN A CA 1
ATOM 2455 C C . GLN A 1 309 ? -6.759 -11.418 6.872 1.00 93.44 309 GLN A C 1
ATOM 2457 O O . GLN A 1 309 ? -6.358 -11.066 5.758 1.00 93.44 309 GLN A O 1
ATOM 2462 N N . ARG A 1 310 ? -6.223 -12.470 7.503 1.00 91.12 310 ARG A N 1
ATOM 2463 C CA . ARG A 1 310 ? -5.151 -13.305 6.933 1.00 91.12 310 ARG A CA 1
ATOM 2464 C C . ARG A 1 310 ? -5.542 -14.000 5.625 1.00 91.12 310 ARG A C 1
ATOM 2466 O O . ARG A 1 310 ? -4.680 -14.219 4.781 1.00 91.12 310 ARG A O 1
ATOM 2473 N N . ASN A 1 311 ? -6.818 -14.332 5.463 1.00 88.81 311 ASN A N 1
ATOM 2474 C CA . ASN A 1 311 ? -7.369 -15.023 4.296 1.00 88.81 311 ASN A CA 1
ATOM 2475 C C . ASN A 1 311 ? -7.695 -14.090 3.113 1.00 88.81 311 ASN A C 1
ATOM 2477 O O . ASN A 1 311 ? -8.352 -14.540 2.182 1.00 88.81 311 ASN A O 1
ATOM 2481 N N . GLY A 1 312 ? -7.323 -12.806 3.164 1.00 89.25 312 GLY A N 1
ATOM 2482 C CA . GLY A 1 312 ? -7.614 -11.853 2.086 1.00 89.25 312 GLY A CA 1
ATOM 2483 C C . GLY A 1 312 ? -8.994 -11.196 2.146 1.00 89.25 312 GLY A C 1
ATOM 2484 O O . GLY A 1 312 ? -9.331 -10.385 1.281 1.00 89.25 312 GLY A O 1
ATOM 2485 N N . GLU A 1 313 ? -9.805 -11.514 3.159 1.00 94.56 313 GLU A N 1
ATOM 2486 C CA . GLU A 1 313 ? -11.091 -10.855 3.373 1.00 94.56 313 GLU A CA 1
ATOM 2487 C C . GLU A 1 313 ? -10.954 -9.508 4.092 1.00 94.56 313 GLU A C 1
ATOM 2489 O O . GLU A 1 313 ? -10.142 -9.327 5.003 1.00 94.56 313 GLU A O 1
ATOM 2494 N N . ILE A 1 314 ? -11.839 -8.587 3.724 1.00 94.88 314 ILE A N 1
ATOM 2495 C CA . ILE A 1 314 ? -12.061 -7.308 4.388 1.00 94.88 314 ILE A CA 1
ATOM 2496 C C . ILE A 1 314 ? -13.473 -7.300 4.953 1.00 94.88 314 ILE A C 1
ATOM 2498 O O . ILE A 1 314 ? -14.434 -7.681 4.276 1.00 94.88 314 ILE A O 1
ATOM 2502 N N . LEU A 1 315 ? -13.579 -6.857 6.201 1.00 94.94 315 LEU A N 1
ATOM 2503 C CA . LEU A 1 315 ? -14.834 -6.663 6.909 1.00 94.94 315 LEU A CA 1
ATOM 2504 C C . LEU A 1 315 ? -14.984 -5.186 7.270 1.00 94.94 315 LEU A C 1
ATOM 2506 O O . LEU A 1 315 ? -14.030 -4.581 7.761 1.00 94.94 315 LEU A O 1
ATOM 2510 N N . VAL A 1 316 ? -16.171 -4.621 7.048 1.00 95.38 316 VAL A N 1
ATOM 2511 C CA . VAL A 1 316 ? -16.520 -3.262 7.490 1.00 95.38 316 VAL A CA 1
ATOM 2512 C C . VAL A 1 316 ? -17.784 -3.319 8.326 1.00 95.38 316 VAL A C 1
ATOM 2514 O O . VAL A 1 316 ? -18.793 -3.853 7.869 1.00 95.38 316 VAL A O 1
ATOM 2517 N N . TRP A 1 317 ? -17.740 -2.744 9.524 1.00 94.19 317 TRP A N 1
ATOM 2518 C CA . TRP A 1 317 ? -18.900 -2.573 10.394 1.00 94.19 317 TRP A CA 1
ATOM 2519 C C . TRP A 1 317 ? -19.234 -1.103 10.581 1.00 94.19 317 TRP A C 1
ATOM 2521 O O . TRP A 1 317 ? -18.336 -0.275 10.743 1.00 94.19 317 TRP A O 1
ATOM 2531 N N . GLU A 1 318 ? -20.525 -0.813 10.648 1.00 93.25 318 GLU A N 1
ATOM 2532 C CA . GLU A 1 318 ? -21.047 0.401 11.255 1.00 93.25 318 GLU A CA 1
ATOM 2533 C C . GLU A 1 318 ? -21.267 0.172 12.745 1.00 93.25 318 GLU A C 1
ATOM 2535 O O . GLU A 1 318 ? -21.796 -0.857 13.157 1.00 93.25 318 GLU A O 1
ATOM 2540 N N . ILE A 1 319 ? -20.845 1.131 13.559 1.00 92.56 319 ILE A N 1
ATOM 2541 C CA . ILE A 1 319 ? -20.942 1.102 15.011 1.00 92.56 319 ILE A CA 1
ATOM 2542 C C . ILE A 1 319 ? -21.652 2.378 15.451 1.00 92.56 319 ILE A C 1
ATOM 2544 O O . ILE A 1 319 ? -21.095 3.473 15.372 1.00 92.56 319 ILE A O 1
ATOM 2548 N N . ASN A 1 320 ? -22.859 2.229 15.979 1.00 90.62 320 ASN A N 1
ATOM 2549 C CA . ASN A 1 320 ? -23.652 3.322 16.523 1.00 90.62 320 ASN A CA 1
ATOM 2550 C C . ASN A 1 320 ? -23.632 3.249 18.053 1.00 90.62 320 ASN A C 1
ATOM 2552 O O . ASN A 1 320 ? -24.089 2.269 18.652 1.00 90.62 320 ASN A O 1
ATOM 2556 N N . ILE A 1 321 ? -23.078 4.280 18.700 1.00 86.38 321 ILE A N 1
ATOM 2557 C CA . ILE A 1 321 ? -22.964 4.344 20.163 1.00 86.38 321 ILE A CA 1
ATOM 2558 C C . ILE A 1 321 ? -23.911 5.410 20.706 1.00 86.38 321 ILE A C 1
ATOM 2560 O O . ILE A 1 321 ? -23.663 6.611 20.597 1.00 86.38 321 ILE A O 1
ATOM 2564 N N . LEU A 1 322 ? -24.977 4.958 21.367 1.00 82.81 322 LEU A N 1
ATOM 2565 C CA . LEU A 1 322 ? -25.968 5.815 22.012 1.00 82.81 322 LEU A CA 1
ATOM 2566 C C . LEU A 1 322 ? -25.968 5.553 23.517 1.00 82.81 322 LEU A C 1
ATOM 2568 O O . LEU A 1 322 ? -26.488 4.544 23.998 1.00 82.81 322 LEU A O 1
ATOM 2572 N N . ARG A 1 323 ? -25.395 6.498 24.273 1.00 78.38 323 ARG A N 1
ATOM 2573 C CA . ARG A 1 323 ? -25.174 6.391 25.727 1.00 78.38 323 ARG A CA 1
ATOM 2574 C C . ARG A 1 323 ? -24.367 5.132 26.066 1.00 78.38 323 ARG A C 1
ATOM 2576 O O . ARG A 1 323 ? -23.157 5.165 25.883 1.00 78.38 323 ARG A O 1
ATOM 2583 N N . ASP A 1 324 ? -25.024 4.058 26.502 1.00 74.19 324 ASP A N 1
ATOM 2584 C CA . ASP A 1 324 ? -24.417 2.773 26.883 1.00 74.19 324 ASP A CA 1
ATOM 2585 C C . ASP A 1 324 ? -24.777 1.614 25.944 1.00 74.19 324 ASP A C 1
ATOM 2587 O O . ASP A 1 324 ? -24.299 0.497 26.141 1.00 74.19 324 ASP A O 1
ATOM 2591 N N . LYS A 1 325 ? -25.623 1.854 24.937 1.00 82.38 325 LYS A N 1
ATOM 2592 C CA . LYS A 1 325 ? -25.971 0.847 23.934 1.00 82.38 325 LYS A CA 1
ATOM 2593 C C . LYS A 1 325 ? -25.055 0.993 22.725 1.00 82.38 325 LYS A C 1
ATOM 2595 O O . LYS A 1 325 ? -24.802 2.104 22.260 1.00 82.38 325 LYS A O 1
ATOM 2600 N N . CYS A 1 326 ? -24.575 -0.142 22.238 1.00 88.19 326 CYS A N 1
ATOM 2601 C CA . CYS A 1 326 ? -23.750 -0.246 21.047 1.00 88.19 326 CYS A CA 1
ATOM 2602 C C . CYS A 1 326 ? -24.479 -1.140 20.051 1.00 88.19 326 CYS A C 1
ATOM 2604 O O . CYS A 1 326 ? -24.698 -2.318 20.328 1.00 88.19 326 CYS A O 1
ATOM 2606 N N . GLN A 1 327 ? -24.895 -0.561 18.930 1.00 90.75 327 GLN A N 1
ATOM 2607 C CA . GLN A 1 327 ? -25.420 -1.307 17.795 1.00 90.75 327 GLN A CA 1
ATOM 2608 C C . GLN A 1 327 ? -24.311 -1.434 16.760 1.00 90.75 327 GLN A C 1
ATOM 2610 O O . GLN A 1 327 ? -23.593 -0.465 16.515 1.00 90.75 327 GLN A O 1
ATOM 2615 N N . CYS A 1 328 ? -24.146 -2.633 16.211 1.00 91.69 328 CYS A N 1
ATOM 2616 C CA . CYS A 1 328 ? -23.063 -2.932 15.291 1.00 91.69 328 CYS A CA 1
ATOM 2617 C C . CYS A 1 328 ? -23.586 -3.741 14.108 1.00 91.69 328 CYS A C 1
ATOM 2619 O O . CYS A 1 328 ? -24.001 -4.885 14.292 1.00 91.69 328 CYS A O 1
ATOM 2621 N N . ASP A 1 329 ? -23.509 -3.166 12.915 1.00 91.62 329 ASP A N 1
ATOM 2622 C CA . ASP A 1 329 ? -24.062 -3.736 11.692 1.00 91.62 329 ASP A CA 1
ATOM 2623 C C . ASP A 1 329 ? -22.930 -4.003 10.692 1.00 91.62 329 ASP A C 1
ATOM 2625 O O . ASP A 1 329 ? -22.089 -3.141 10.438 1.00 91.62 329 ASP A O 1
ATOM 2629 N N . LEU A 1 330 ? -22.852 -5.222 10.149 1.00 92.19 330 LEU A N 1
ATOM 2630 C CA . LEU A 1 330 ? -21.844 -5.581 9.145 1.00 92.19 330 LEU A CA 1
ATOM 2631 C C . LEU A 1 330 ? -22.262 -5.005 7.785 1.00 92.19 330 LEU A C 1
ATOM 2633 O O . LEU A 1 330 ? -23.242 -5.460 7.202 1.00 92.19 330 LEU A O 1
ATOM 2637 N N . LEU A 1 331 ? -21.500 -4.039 7.273 1.00 92.00 331 LEU A N 1
ATOM 2638 C CA . LEU A 1 331 ? -21.754 -3.376 5.991 1.00 92.00 331 LEU A CA 1
ATOM 2639 C C . LEU A 1 331 ? -21.068 -4.064 4.808 1.00 92.00 331 LEU A C 1
ATOM 2641 O O . LEU A 1 331 ? -21.580 -4.025 3.693 1.00 92.00 331 LEU A O 1
ATOM 2645 N N . LEU A 1 332 ? -19.895 -4.665 5.027 1.00 92.12 332 LEU A N 1
ATOM 2646 C CA . LEU A 1 332 ? -19.115 -5.303 3.966 1.00 92.12 332 LEU A CA 1
ATOM 2647 C C . LEU A 1 332 ? -18.456 -6.581 4.471 1.00 92.12 332 LEU A C 1
ATOM 2649 O O . LEU A 1 332 ? -17.802 -6.573 5.512 1.00 92.12 332 LEU A O 1
ATOM 2653 N N . LYS A 1 333 ? -18.553 -7.646 3.672 1.00 93.50 333 LYS A N 1
ATOM 2654 C CA . LYS A 1 333 ? -17.660 -8.806 3.719 1.00 93.50 333 LYS A CA 1
ATOM 2655 C C . LYS A 1 333 ? -17.238 -9.152 2.298 1.00 93.50 333 LYS A C 1
ATOM 2657 O O . LYS A 1 333 ? -18.065 -9.578 1.496 1.00 93.50 333 LYS A O 1
ATOM 2662 N N . ARG A 1 334 ? -15.960 -8.949 1.978 1.00 92.19 334 ARG A N 1
ATOM 2663 C CA . ARG A 1 334 ? -15.442 -9.090 0.610 1.00 92.19 334 ARG A CA 1
ATOM 2664 C C . ARG A 1 334 ? -14.067 -9.737 0.627 1.00 92.19 334 ARG A C 1
ATOM 2666 O O . ARG A 1 334 ? -13.203 -9.302 1.380 1.00 92.19 334 ARG A O 1
ATOM 2673 N N . HIS A 1 335 ? -13.850 -10.736 -0.222 1.00 90.88 335 HIS A N 1
ATOM 2674 C CA . HIS A 1 335 ? -12.506 -11.217 -0.525 1.00 90.88 335 HIS A CA 1
ATOM 2675 C C . HIS A 1 335 ? -11.869 -10.270 -1.546 1.00 90.88 335 HIS A C 1
ATOM 2677 O O . HIS A 1 335 ? -12.409 -10.100 -2.638 1.00 90.88 335 HIS A O 1
ATOM 2683 N N . ALA A 1 336 ? -10.787 -9.598 -1.159 1.00 87.94 336 ALA A N 1
ATOM 2684 C CA . ALA A 1 336 ? -10.214 -8.485 -1.919 1.00 87.94 336 ALA A CA 1
ATOM 2685 C C . ALA A 1 336 ? -8.752 -8.697 -2.324 1.00 87.94 336 ALA A C 1
ATOM 2687 O O . ALA A 1 336 ? -8.250 -7.957 -3.168 1.00 87.94 336 ALA A O 1
ATOM 2688 N N . HIS A 1 337 ? -8.085 -9.673 -1.707 1.00 85.56 337 HIS A N 1
ATOM 2689 C CA . HIS A 1 337 ? -6.674 -9.963 -1.917 1.00 85.56 337 HIS A CA 1
ATOM 2690 C C . HIS A 1 337 ? -6.436 -11.471 -1.983 1.00 85.56 337 HIS A C 1
ATOM 2692 O O . HIS A 1 337 ? -6.949 -12.208 -1.146 1.00 85.56 337 HIS A O 1
ATOM 2698 N N . ASP A 1 338 ? -5.558 -11.913 -2.886 1.00 79.00 338 ASP A N 1
ATOM 2699 C CA . ASP A 1 338 ? -5.141 -13.325 -3.018 1.00 79.00 338 ASP A CA 1
ATOM 2700 C C . ASP A 1 338 ? -4.131 -13.744 -1.914 1.00 79.00 338 ASP A C 1
ATOM 2702 O O . ASP A 1 338 ? -3.432 -14.754 -2.006 1.00 79.00 338 ASP A O 1
ATOM 2706 N N . GLY A 1 339 ? -4.016 -12.935 -0.857 1.00 82.38 339 GLY A N 1
ATOM 2707 C CA . GLY A 1 339 ? -3.108 -13.104 0.270 1.00 82.38 339 GLY A CA 1
ATOM 2708 C C . GLY A 1 339 ? -3.530 -12.251 1.467 1.00 82.38 339 GLY A C 1
ATOM 2709 O O . GLY A 1 339 ? -4.571 -11.604 1.457 1.00 82.38 339 GLY A O 1
ATOM 2710 N N . MET A 1 340 ? -2.707 -12.239 2.517 1.00 89.12 340 MET A N 1
ATOM 2711 C CA . MET A 1 340 ? -3.006 -11.503 3.751 1.00 89.12 340 MET A CA 1
ATOM 2712 C C . MET A 1 340 ? -3.236 -10.011 3.493 1.00 89.12 340 MET A C 1
ATOM 2714 O O . MET A 1 340 ? -2.383 -9.354 2.891 1.00 89.12 340 MET A O 1
ATOM 2718 N N . VAL A 1 341 ? -4.337 -9.474 4.030 1.00 94.38 341 VAL A N 1
ATOM 2719 C CA . VAL A 1 341 ? -4.580 -8.028 4.081 1.00 94.38 341 VAL A CA 1
ATOM 2720 C C . VAL A 1 341 ? -3.708 -7.442 5.186 1.00 94.38 341 VAL A C 1
ATOM 2722 O O . VAL A 1 341 ? -3.905 -7.727 6.367 1.00 94.38 341 VAL A O 1
ATOM 2725 N N . SER A 1 342 ? -2.692 -6.681 4.802 1.00 92.69 342 SER A N 1
ATOM 2726 C CA . SER A 1 342 ? -1.687 -6.125 5.713 1.00 92.69 342 SER A CA 1
ATOM 2727 C C . SER A 1 342 ? -2.087 -4.775 6.287 1.00 92.69 342 SER A C 1
ATOM 2729 O O . SER A 1 342 ? -1.620 -4.403 7.361 1.00 92.69 342 SER A O 1
ATOM 2731 N N . VAL A 1 343 ? -2.936 -4.036 5.574 1.00 94.44 343 VAL A N 1
ATOM 2732 C CA . VAL A 1 343 ? -3.383 -2.708 5.976 1.00 94.44 343 VAL A CA 1
ATOM 2733 C C . VAL A 1 343 ? -4.771 -2.418 5.418 1.00 94.44 343 VAL A C 1
ATOM 2735 O O . VAL A 1 343 ? -5.103 -2.813 4.302 1.00 94.44 343 VAL A O 1
ATOM 2738 N N . VAL A 1 344 ? -5.566 -1.685 6.193 1.00 95.12 344 VAL A N 1
ATOM 2739 C CA . VAL A 1 344 ? -6.847 -1.110 5.781 1.00 95.12 344 VAL A CA 1
ATOM 2740 C C . VAL A 1 344 ? -6.913 0.348 6.229 1.00 95.12 344 VAL A C 1
ATOM 2742 O O . VAL A 1 344 ? -6.401 0.686 7.296 1.00 95.12 344 VAL A O 1
ATOM 2745 N N . ALA A 1 345 ? -7.553 1.219 5.453 1.00 92.75 345 ALA A N 1
ATOM 2746 C CA . ALA A 1 345 ? -7.815 2.607 5.835 1.00 92.75 345 ALA A CA 1
ATOM 2747 C C . ALA A 1 345 ? -9.103 3.113 5.184 1.00 92.75 345 ALA A C 1
ATOM 2749 O O . ALA A 1 345 ? -9.368 2.820 4.024 1.00 92.75 345 ALA A O 1
ATOM 2750 N N . PHE A 1 346 ? -9.891 3.908 5.901 1.00 90.56 346 PHE A N 1
ATOM 2751 C CA . PHE A 1 346 ? -11.044 4.575 5.302 1.00 90.56 346 PHE A CA 1
ATOM 2752 C C . PHE A 1 346 ? -10.598 5.768 4.461 1.00 90.56 346 PHE A C 1
ATOM 2754 O O . PHE A 1 346 ? -9.801 6.589 4.920 1.00 90.56 346 PHE A O 1
ATOM 2761 N N . LEU A 1 347 ? -11.141 5.858 3.249 1.00 86.12 347 LEU A N 1
ATOM 2762 C CA . LEU A 1 347 ? -11.055 7.054 2.417 1.00 86.12 347 LEU A CA 1
ATOM 2763 C C . LEU A 1 347 ? -12.141 8.055 2.823 1.00 86.12 347 LEU A C 1
ATOM 2765 O O . LEU A 1 347 ? -11.867 9.241 2.978 1.00 86.12 347 LEU A O 1
ATOM 2769 N N . ASP A 1 348 ? -13.350 7.549 3.055 1.00 84.75 348 ASP A N 1
ATOM 2770 C CA . ASP A 1 348 ? -14.498 8.281 3.586 1.00 84.75 348 ASP A CA 1
ATOM 2771 C C . ASP A 1 348 ? -15.505 7.305 4.222 1.00 84.75 348 ASP A C 1
ATOM 2773 O O . ASP A 1 348 ? -15.156 6.173 4.561 1.00 84.75 348 ASP A O 1
ATOM 2777 N N . ASP A 1 349 ? -16.747 7.748 4.417 1.00 86.69 349 ASP A N 1
ATOM 2778 C CA . ASP A 1 349 ? -17.831 6.976 5.020 1.00 86.69 349 ASP A CA 1
ATOM 2779 C C . ASP A 1 349 ? -18.493 5.945 4.088 1.00 86.69 349 ASP A C 1
ATOM 2781 O O . ASP A 1 349 ? -19.434 5.273 4.504 1.00 86.69 349 ASP A O 1
ATOM 2785 N N . SER A 1 350 ? -17.985 5.779 2.866 1.00 86.94 350 SER A N 1
ATOM 2786 C CA . SER A 1 350 ? -18.486 4.831 1.860 1.00 86.94 350 SER A CA 1
ATOM 2787 C C . SER A 1 350 ? -17.386 4.032 1.152 1.00 86.94 350 SER A C 1
ATOM 2789 O O . SER A 1 350 ? -17.675 3.104 0.394 1.00 86.94 350 SER A O 1
ATOM 2791 N N . ARG A 1 351 ? -16.111 4.386 1.364 1.00 88.44 351 ARG A N 1
ATOM 2792 C CA . ARG A 1 351 ? -14.962 3.797 0.666 1.00 88.44 351 ARG A CA 1
ATOM 2793 C C . ARG A 1 351 ? -13.858 3.374 1.622 1.00 88.44 351 ARG A C 1
ATOM 2795 O O . ARG A 1 351 ? -13.407 4.147 2.471 1.00 88.44 351 ARG A O 1
ATOM 2802 N N . ILE A 1 352 ? -13.380 2.146 1.439 1.00 91.88 352 ILE A N 1
ATOM 2803 C CA . ILE A 1 352 ? -12.260 1.572 2.186 1.00 91.88 352 ILE A CA 1
ATOM 2804 C C . ILE A 1 352 ? -11.127 1.198 1.233 1.00 91.88 352 ILE A C 1
ATOM 2806 O O . ILE A 1 352 ? -11.338 0.649 0.153 1.00 91.88 352 ILE A O 1
ATOM 2810 N N . LEU A 1 353 ? -9.914 1.524 1.652 1.00 92.38 353 LEU A N 1
ATOM 2811 C CA . LEU A 1 353 ? -8.667 1.144 1.017 1.00 92.38 353 LEU A CA 1
ATOM 2812 C C . LEU A 1 353 ? -8.084 -0.060 1.736 1.00 92.38 353 LEU A C 1
ATOM 2814 O O . LEU A 1 353 ? -8.135 -0.136 2.967 1.00 92.38 353 LEU A O 1
ATOM 2818 N N . SER A 1 354 ? -7.449 -0.943 0.985 1.00 93.62 354 SER A N 1
ATOM 2819 C CA . SER A 1 354 ? -6.701 -2.063 1.536 1.00 93.62 354 SER A CA 1
ATOM 2820 C C . SER A 1 354 ? -5.416 -2.309 0.776 1.00 93.62 354 SER A C 1
ATOM 2822 O O . SER A 1 354 ? -5.345 -2.093 -0.428 1.00 93.62 354 SER A O 1
ATOM 2824 N N . GLY A 1 355 ? -4.396 -2.762 1.492 1.00 90.62 355 GLY A N 1
ATOM 2825 C CA . GLY A 1 355 ? -3.151 -3.255 0.927 1.00 90.62 355 GLY A CA 1
ATOM 2826 C C . GLY A 1 355 ? -2.933 -4.701 1.341 1.00 90.62 355 GLY A C 1
ATOM 2827 O O . GLY A 1 355 ? -3.287 -5.085 2.460 1.00 90.62 355 GLY A O 1
ATOM 2828 N N . GLY A 1 356 ? -2.352 -5.495 0.446 1.00 87.44 356 GLY A N 1
ATOM 2829 C CA . GLY A 1 356 ? -2.137 -6.918 0.677 1.00 87.44 356 GLY A CA 1
ATOM 2830 C C . GLY A 1 356 ? -0.732 -7.411 0.349 1.00 87.44 356 GLY A C 1
ATOM 2831 O O . GLY A 1 356 ? 0.084 -6.752 -0.306 1.00 87.44 356 GLY A O 1
ATOM 2832 N N . PHE A 1 357 ? -0.456 -8.636 0.801 1.00 82.31 357 PHE A N 1
ATOM 2833 C CA . PHE A 1 357 ? 0.756 -9.390 0.460 1.00 82.31 357 PHE A CA 1
ATOM 2834 C C . PHE A 1 357 ? 0.778 -9.875 -0.996 1.00 82.31 357 PHE A C 1
ATOM 2836 O O . PHE A 1 357 ? 1.830 -10.256 -1.506 1.00 82.31 357 PHE A O 1
ATOM 2843 N N . ASP A 1 358 ? -0.363 -9.790 -1.673 1.00 76.50 358 ASP A N 1
ATOM 2844 C CA . ASP A 1 358 ? -0.508 -9.928 -3.121 1.00 76.50 358 ASP A CA 1
ATOM 2845 C C . ASP A 1 358 ? -0.001 -8.696 -3.901 1.00 76.50 358 ASP A C 1
ATOM 2847 O O . ASP A 1 358 ? -0.009 -8.706 -5.131 1.00 76.50 358 ASP A O 1
ATOM 2851 N N . ARG A 1 359 ? 0.512 -7.672 -3.192 1.00 79.88 359 ARG A N 1
ATOM 2852 C CA . ARG A 1 359 ? 1.151 -6.455 -3.737 1.00 79.88 359 ARG A CA 1
ATOM 2853 C C . ARG A 1 359 ? 0.162 -5.502 -4.404 1.00 79.88 359 ARG A C 1
ATOM 2855 O O . ARG A 1 359 ? 0.561 -4.618 -5.169 1.00 79.88 359 ARG A O 1
ATOM 2862 N N . ARG A 1 360 ? -1.121 -5.682 -4.104 1.00 80.12 360 ARG A N 1
ATOM 2863 C CA . ARG A 1 360 ? -2.204 -4.850 -4.610 1.00 80.12 360 ARG A CA 1
ATOM 2864 C C . ARG A 1 360 ? -2.610 -3.823 -3.571 1.00 80.12 360 ARG A C 1
ATOM 2866 O O . ARG A 1 360 ? -2.547 -4.088 -2.367 1.00 80.12 360 ARG A O 1
ATOM 2873 N N . VAL A 1 361 ? -3.077 -2.675 -4.047 1.00 86.38 361 VAL A N 1
ATOM 2874 C CA . VAL A 1 361 ? -3.929 -1.787 -3.255 1.00 86.38 361 VAL A CA 1
ATOM 2875 C C . VAL A 1 361 ? -5.325 -1.792 -3.864 1.00 86.38 361 VAL A C 1
ATOM 2877 O O . VAL A 1 361 ? -5.473 -1.508 -5.048 1.00 86.38 361 VAL A O 1
ATOM 2880 N N . SER A 1 362 ? -6.343 -2.107 -3.071 1.00 87.38 362 SER A N 1
ATOM 2881 C CA . SER A 1 362 ? -7.735 -2.168 -3.520 1.00 87.38 362 SER A CA 1
ATOM 2882 C C . SER A 1 362 ? -8.541 -1.023 -2.910 1.00 87.38 362 SER A C 1
ATOM 2884 O O . SER A 1 362 ? -8.362 -0.672 -1.746 1.00 87.38 362 SER A O 1
ATOM 2886 N N . VAL A 1 363 ? -9.428 -0.433 -3.707 1.00 88.06 363 VAL A N 1
ATOM 2887 C CA . VAL A 1 363 ? -10.416 0.569 -3.293 1.00 88.06 363 VAL A CA 1
ATOM 2888 C C . VAL A 1 363 ? -11.789 -0.068 -3.432 1.00 88.06 363 VAL A C 1
ATOM 2890 O O . VAL A 1 363 ? -12.230 -0.344 -4.549 1.00 88.06 363 VAL A O 1
ATOM 2893 N N . LEU A 1 364 ? -12.451 -0.309 -2.304 1.00 88.00 364 LEU A N 1
ATOM 2894 C CA . LEU A 1 364 ? -13.763 -0.945 -2.239 1.00 88.00 364 LEU A CA 1
ATOM 2895 C C . LEU A 1 364 ? -14.815 0.047 -1.761 1.00 88.00 364 LEU A C 1
ATOM 2897 O O . LEU A 1 364 ? -14.544 0.889 -0.902 1.00 88.00 364 LEU A O 1
ATOM 2901 N N . MET A 1 365 ? -16.023 -0.091 -2.296 1.00 87.00 365 MET A N 1
ATOM 2902 C CA . MET A 1 365 ? -17.195 0.657 -1.850 1.00 87.00 365 MET A CA 1
ATOM 2903 C C . MET A 1 365 ? -18.042 -0.190 -0.898 1.00 87.00 365 MET A C 1
ATOM 2905 O O . MET A 1 365 ? -18.079 -1.416 -1.010 1.00 87.00 365 MET A O 1
ATOM 2909 N N . PHE A 1 366 ? -18.735 0.462 0.029 1.00 86.19 366 PHE A N 1
ATOM 2910 C CA . PHE A 1 366 ? -19.686 -0.161 0.947 1.00 86.19 366 PHE A CA 1
ATOM 2911 C C . PHE A 1 366 ? -20.825 0.814 1.290 1.00 86.19 366 PHE A C 1
ATOM 2913 O O . PHE A 1 366 ? -20.693 2.022 1.104 1.00 86.19 366 PHE A O 1
ATOM 2920 N N . GLY A 1 367 ? -21.946 0.292 1.794 1.00 76.88 367 GLY A N 1
ATOM 2921 C CA . GLY A 1 367 ? -23.134 1.076 2.161 1.00 76.88 367 GLY A CA 1
ATOM 2922 C C . GLY A 1 367 ? -24.411 0.578 1.478 1.00 76.88 367 GLY A C 1
ATOM 2923 O O . GLY A 1 367 ? -24.382 -0.390 0.724 1.00 76.88 367 GLY A O 1
ATOM 2924 N N . THR A 1 368 ? -25.545 1.222 1.759 1.00 58.81 368 THR A N 1
ATOM 2925 C CA . THR A 1 368 ? -26.873 0.788 1.278 1.00 58.81 368 THR A CA 1
ATOM 2926 C C . THR A 1 368 ? -27.204 1.236 -0.151 1.00 58.81 368 THR A C 1
ATOM 2928 O O . THR A 1 368 ? -27.998 0.575 -0.807 1.00 58.81 368 THR A O 1
ATOM 2931 N N . ASP A 1 369 ? -26.560 2.297 -0.654 1.00 54.97 369 ASP A N 1
ATOM 2932 C CA . ASP A 1 369 ? -26.845 2.937 -1.954 1.00 54.97 369 ASP A CA 1
ATOM 2933 C C . ASP A 1 369 ? -25.618 2.886 -2.900 1.00 54.97 369 ASP A C 1
ATOM 2935 O O . ASP A 1 369 ? -25.267 3.871 -3.551 1.00 54.97 369 ASP A O 1
ATOM 2939 N N . VAL A 1 370 ? -24.930 1.738 -2.986 1.00 54.81 370 VAL A N 1
ATOM 2940 C CA . VAL A 1 370 ? -23.721 1.574 -3.832 1.00 54.81 370 VAL A CA 1
ATOM 2941 C C . VAL A 1 370 ? -24.001 1.888 -5.314 1.00 54.81 370 VAL A C 1
ATOM 2943 O O . VAL A 1 370 ? -23.121 2.378 -6.016 1.00 54.81 370 VAL A O 1
ATOM 2946 N N . GLU A 1 371 ? -25.239 1.692 -5.780 1.00 45.22 371 GLU A N 1
ATOM 2947 C CA . GLU A 1 371 ? -25.669 1.995 -7.156 1.00 45.22 371 GLU A CA 1
ATOM 2948 C C . GLU A 1 371 ? -25.804 3.500 -7.461 1.00 45.22 371 GLU A C 1
ATOM 2950 O O . GLU A 1 371 ? -25.748 3.889 -8.624 1.00 45.22 371 GLU A O 1
ATOM 2955 N N . ARG A 1 372 ? -25.949 4.368 -6.445 1.00 38.59 372 ARG A N 1
ATOM 2956 C CA . ARG A 1 372 ? -26.103 5.830 -6.623 1.00 38.59 372 ARG A CA 1
ATOM 2957 C C . ARG A 1 372 ? -24.791 6.605 -6.626 1.00 38.59 372 ARG A C 1
ATOM 2959 O O . ARG A 1 372 ? -24.794 7.812 -6.869 1.00 38.59 372 ARG A O 1
ATOM 2966 N N . ILE A 1 373 ? -23.670 5.940 -6.363 1.00 42.00 373 ILE A N 1
ATOM 2967 C CA . ILE A 1 373 ? -22.347 6.554 -6.450 1.00 42.00 373 ILE A CA 1
ATOM 2968 C C . ILE A 1 373 ? -21.917 6.524 -7.926 1.00 42.00 373 ILE A C 1
ATOM 2970 O O . ILE A 1 373 ? -21.069 5.736 -8.344 1.00 42.00 373 ILE A O 1
ATOM 2974 N N . GLU A 1 374 ? -22.556 7.358 -8.751 1.00 31.12 374 GLU A N 1
ATOM 2975 C CA . GLU A 1 374 ? -22.249 7.446 -10.179 1.00 31.12 374 GLU A CA 1
ATOM 2976 C C . GLU A 1 374 ? -20.764 7.796 -10.400 1.00 31.12 374 GLU A C 1
ATOM 2978 O O . GLU A 1 374 ? -20.249 8.808 -9.922 1.00 31.12 374 GLU A O 1
ATOM 2983 N N . GLY A 1 375 ? -20.061 6.942 -11.151 1.00 40.03 375 GLY A N 1
ATOM 2984 C CA . GLY A 1 375 ? -18.724 7.213 -11.685 1.00 40.03 375 GLY A CA 1
ATOM 2985 C C . GLY A 1 375 ? -17.543 6.519 -10.997 1.00 40.03 375 GLY A C 1
ATOM 2986 O O . GLY A 1 375 ? -16.482 6.451 -11.616 1.00 40.03 375 GLY A O 1
ATOM 2987 N N . ILE A 1 376 ? -17.673 5.966 -9.779 1.00 45.28 376 ILE A N 1
ATOM 2988 C CA . ILE A 1 376 ? -16.548 5.309 -9.073 1.00 45.28 376 ILE A CA 1
ATOM 2989 C C . ILE A 1 376 ? -16.687 3.782 -9.145 1.00 45.28 376 ILE A C 1
ATOM 2991 O O . ILE A 1 376 ? -17.523 3.201 -8.472 1.00 45.28 376 ILE A O 1
ATOM 2995 N N . GLN A 1 377 ? -15.855 3.109 -9.944 1.00 56.34 377 GLN A N 1
ATOM 2996 C CA . GLN A 1 377 ? -15.735 1.642 -9.912 1.00 56.34 377 GLN A CA 1
ATOM 2997 C C . GLN A 1 377 ? -14.731 1.202 -8.837 1.00 56.34 377 GLN A C 1
ATOM 2999 O O . GLN A 1 377 ? -13.813 1.965 -8.528 1.00 56.34 377 GLN A O 1
ATOM 3004 N N . GLU A 1 378 ? -14.873 -0.020 -8.302 1.00 66.56 378 GLU A N 1
ATOM 3005 C CA . GLU A 1 378 ? -13.821 -0.661 -7.493 1.00 66.56 378 GLU A CA 1
ATOM 3006 C C . GLU A 1 378 ? -12.481 -0.571 -8.245 1.00 66.56 378 GLU A C 1
ATOM 3008 O O . GLU A 1 378 ? -12.407 -0.860 -9.443 1.00 66.56 378 GLU A O 1
ATOM 3013 N N . GLN A 1 379 ? -11.422 -0.125 -7.565 1.00 66.88 379 GLN A N 1
ATOM 3014 C CA . GLN A 1 379 ? -10.121 0.090 -8.202 1.00 66.88 379 GLN A CA 1
ATOM 3015 C C . GLN A 1 379 ? -9.078 -0.837 -7.607 1.00 66.88 379 GLN A C 1
ATOM 3017 O O . GLN A 1 379 ? -8.861 -0.837 -6.401 1.00 66.88 379 GLN A O 1
ATOM 3022 N N . VAL A 1 380 ? -8.385 -1.570 -8.473 1.00 66.12 380 VAL A N 1
ATOM 3023 C CA . VAL A 1 380 ? -7.195 -2.335 -8.105 1.00 66.12 380 VAL A CA 1
ATOM 3024 C C . VAL A 1 380 ? -5.969 -1.620 -8.668 1.00 66.12 380 VAL A C 1
ATOM 3026 O O . VAL A 1 380 ? -5.802 -1.454 -9.885 1.00 66.12 380 VAL A O 1
ATOM 3029 N N . LEU A 1 381 ? -5.126 -1.148 -7.757 1.00 66.31 381 LEU A N 1
ATOM 3030 C CA . LEU A 1 381 ? -3.842 -0.523 -8.016 1.00 66.31 381 LEU A CA 1
ATOM 3031 C C . LEU A 1 381 ? -2.763 -1.601 -7.917 1.00 66.31 381 LEU A C 1
ATOM 3033 O O . LEU A 1 381 ? -2.237 -1.911 -6.848 1.00 66.31 381 LEU A O 1
ATOM 3037 N N . ASP A 1 382 ? -2.453 -2.175 -9.073 1.00 62.59 382 ASP A N 1
ATOM 3038 C CA . ASP A 1 382 ? -1.386 -3.152 -9.224 1.00 62.59 382 ASP A CA 1
ATOM 3039 C C . ASP A 1 382 ? -0.098 -2.475 -9.674 1.00 62.59 382 ASP A C 1
ATOM 3041 O O . ASP A 1 382 ? -0.058 -1.762 -10.683 1.00 62.59 382 ASP A O 1
ATOM 3045 N N . SER A 1 383 ? 0.978 -2.784 -8.963 1.00 55.94 383 SER A N 1
ATOM 3046 C CA . SER A 1 383 ? 2.354 -2.527 -9.394 1.00 55.94 383 SER A CA 1
ATOM 3047 C C . SER A 1 383 ? 3.107 -3.837 -9.656 1.00 55.94 383 SER A C 1
ATOM 3049 O O . SER A 1 383 ? 4.332 -3.890 -9.632 1.00 55.94 383 SER A O 1
ATOM 3051 N N . THR A 1 384 ? 2.374 -4.917 -9.933 1.00 57.09 384 THR A N 1
ATOM 3052 C CA . THR A 1 384 ? 2.958 -6.172 -10.402 1.00 57.09 384 THR A CA 1
ATOM 3053 C C . THR A 1 384 ? 3.578 -5.969 -11.779 1.00 57.09 384 THR A C 1
ATOM 3055 O O . THR A 1 384 ? 2.968 -5.328 -12.642 1.00 57.09 384 THR A O 1
ATOM 3058 N N . ILE A 1 385 ? 4.749 -6.566 -12.014 1.00 66.38 385 ILE A N 1
ATOM 3059 C CA . ILE A 1 385 ? 5.331 -6.622 -13.356 1.00 66.38 385 ILE A CA 1
ATOM 3060 C C . ILE A 1 385 ? 4.344 -7.360 -14.261 1.00 66.38 385 ILE A C 1
ATOM 3062 O O . ILE A 1 385 ? 4.132 -8.567 -14.140 1.00 66.38 385 ILE A O 1
ATOM 3066 N N . ARG A 1 386 ? 3.714 -6.618 -15.170 1.00 73.00 386 ARG A N 1
ATOM 3067 C CA . ARG A 1 386 ? 2.837 -7.180 -16.197 1.00 73.00 386 ARG A CA 1
ATOM 3068 C C . ARG A 1 386 ? 3.714 -7.626 -17.350 1.00 73.00 386 ARG A C 1
ATOM 3070 O O . ARG A 1 386 ? 4.351 -6.790 -17.966 1.00 73.00 386 ARG A O 1
ATOM 3077 N N . CYS A 1 387 ? 3.777 -8.920 -17.633 1.00 83.50 387 CYS A N 1
ATOM 3078 C CA . CYS A 1 387 ? 4.651 -9.463 -18.682 1.00 83.50 387 CYS A CA 1
ATOM 3079 C C . CYS A 1 387 ? 3.947 -10.474 -19.598 1.00 83.50 387 CYS A C 1
ATOM 3081 O O . CYS A 1 387 ? 4.598 -11.188 -20.362 1.00 83.50 387 CYS A O 1
ATOM 3083 N N . LYS A 1 388 ? 2.607 -10.522 -19.566 1.00 85.25 388 LYS A N 1
ATOM 3084 C CA . LYS A 1 388 ? 1.824 -11.378 -20.462 1.00 85.25 388 LYS A CA 1
ATOM 3085 C C . LYS A 1 388 ? 2.156 -11.054 -21.922 1.00 85.25 388 LYS A C 1
ATOM 3087 O O . LYS A 1 388 ? 2.161 -9.892 -22.322 1.00 85.25 388 LYS A O 1
ATOM 3092 N N . GLY A 1 389 ? 2.472 -12.082 -22.709 1.00 87.44 389 GLY A N 1
ATOM 3093 C CA . GLY A 1 389 ? 2.837 -11.942 -24.125 1.00 87.44 389 GLY A CA 1
ATOM 3094 C C . GLY A 1 389 ? 4.208 -11.305 -24.399 1.00 87.44 389 GLY A C 1
ATOM 3095 O O . GLY A 1 389 ? 4.494 -10.987 -25.552 1.00 87.44 389 GLY A O 1
ATOM 3096 N N . MET A 1 390 ? 5.045 -11.099 -23.377 1.00 91.56 390 MET A N 1
ATOM 3097 C CA . MET A 1 390 ? 6.404 -10.578 -23.549 1.00 91.56 390 MET A CA 1
ATOM 3098 C C . MET A 1 390 ? 7.306 -11.593 -24.272 1.00 91.56 390 MET A C 1
ATOM 3100 O O . MET A 1 390 ? 7.218 -12.798 -24.032 1.00 91.56 390 MET A O 1
ATOM 3104 N N . LYS A 1 391 ? 8.204 -11.108 -25.138 1.00 93.38 391 LYS A N 1
ATOM 3105 C CA . LYS A 1 391 ? 9.165 -11.935 -25.892 1.00 93.38 391 LYS A CA 1
ATOM 3106 C C . LYS A 1 391 ? 10.586 -11.711 -25.372 1.00 93.38 391 LYS A C 1
ATOM 3108 O O . LYS A 1 391 ? 11.015 -10.568 -25.307 1.00 93.38 391 LYS A O 1
ATOM 3113 N N . ILE A 1 392 ? 11.320 -12.779 -25.043 1.00 92.44 392 ILE A N 1
ATOM 3114 C CA . ILE A 1 392 ? 12.651 -12.705 -24.387 1.00 92.44 392 ILE A CA 1
ATOM 3115 C C . ILE A 1 392 ? 13.716 -13.633 -25.004 1.00 92.44 392 ILE A C 1
ATOM 3117 O O . ILE A 1 392 ? 14.654 -14.068 -24.337 1.00 92.44 392 ILE A O 1
ATOM 3121 N N . ASP A 1 393 ? 13.562 -13.993 -26.275 1.00 93.19 393 ASP A N 1
ATOM 3122 C CA . ASP A 1 393 ? 14.507 -14.877 -26.965 1.00 93.19 393 ASP A CA 1
ATOM 3123 C C . ASP A 1 393 ? 15.873 -14.203 -27.214 1.00 93.19 393 ASP A C 1
ATOM 3125 O O . ASP A 1 393 ? 15.930 -13.053 -27.641 1.00 93.19 393 ASP A O 1
ATOM 3129 N N . GLY A 1 394 ? 16.977 -14.905 -26.949 1.00 90.62 394 GLY A N 1
ATOM 3130 C CA . GLY A 1 394 ? 18.343 -14.380 -27.113 1.00 90.62 394 GLY A CA 1
ATOM 3131 C C . GLY A 1 394 ? 18.757 -13.253 -26.156 1.00 90.62 394 GLY A C 1
ATOM 3132 O O . GLY A 1 394 ? 19.695 -12.518 -26.456 1.00 90.62 394 GLY A O 1
ATOM 3133 N N . VAL A 1 395 ? 18.065 -13.086 -25.025 1.00 92.69 395 VAL A N 1
ATOM 3134 C CA . VAL A 1 395 ? 18.452 -12.127 -23.975 1.00 92.69 395 VAL A CA 1
ATOM 3135 C C . VAL A 1 395 ? 19.800 -12.506 -23.354 1.00 92.69 395 VAL A C 1
ATOM 3137 O O . VAL A 1 395 ? 20.023 -13.672 -23.032 1.00 92.69 395 VAL A O 1
ATOM 3140 N N . LYS A 1 396 ? 20.676 -11.517 -23.143 1.00 92.62 396 LYS A N 1
ATOM 3141 C CA . LYS A 1 396 ? 21.905 -11.651 -22.342 1.00 92.62 396 LYS A CA 1
ATOM 3142 C C . LYS A 1 396 ? 21.650 -11.266 -20.886 1.00 92.62 396 LYS A C 1
ATOM 3144 O O . LYS A 1 396 ? 20.881 -10.341 -20.628 1.00 92.62 396 LYS A O 1
ATOM 3149 N N . GLY A 1 397 ? 22.356 -11.927 -19.970 1.00 89.06 397 GLY A N 1
ATOM 3150 C CA . GLY A 1 397 ? 22.159 -11.806 -18.525 1.00 89.06 397 GLY A CA 1
ATOM 3151 C C . GLY A 1 397 ? 21.397 -13.019 -18.003 1.00 89.06 397 GLY A C 1
ATOM 3152 O O . GLY A 1 397 ? 20.169 -13.049 -18.032 1.00 89.06 397 GLY A O 1
ATOM 3153 N N . ASP A 1 398 ? 22.131 -14.042 -17.561 1.00 87.25 398 ASP A N 1
ATOM 3154 C CA . ASP A 1 398 ? 21.557 -15.355 -17.230 1.00 87.25 398 ASP A CA 1
ATOM 3155 C C . ASP A 1 398 ? 20.547 -15.268 -16.076 1.00 87.25 398 ASP A C 1
ATOM 3157 O O . ASP A 1 3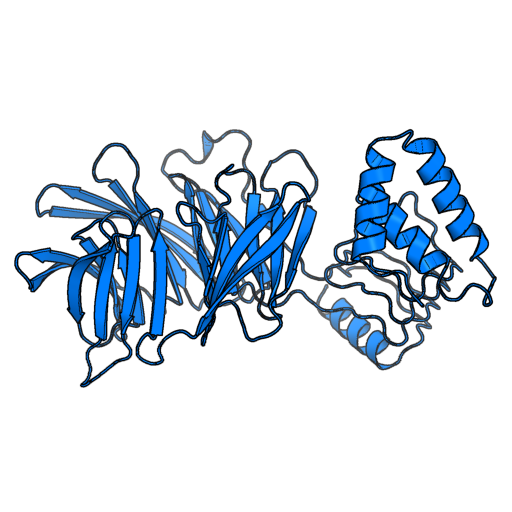98 ? 19.480 -15.885 -16.109 1.00 87.25 398 ASP A O 1
ATOM 3161 N N . ARG A 1 399 ? 20.853 -14.440 -15.067 1.00 89.00 399 ARG A N 1
ATOM 3162 C CA . ARG A 1 399 ? 19.980 -14.202 -13.912 1.00 89.00 399 ARG A CA 1
ATOM 3163 C C . ARG A 1 399 ? 18.667 -13.545 -14.334 1.00 89.00 399 ARG A C 1
ATOM 3165 O O . ARG A 1 399 ? 17.598 -13.982 -13.908 1.00 89.00 399 ARG A O 1
ATOM 3172 N N . GLU A 1 400 ? 18.743 -12.484 -15.131 1.00 89.12 400 GLU A N 1
ATOM 3173 C CA . GLU A 1 400 ? 17.575 -11.724 -15.572 1.00 89.12 400 GLU A CA 1
ATOM 3174 C C . GLU A 1 400 ? 16.726 -12.535 -16.553 1.00 89.12 400 GLU A C 1
ATOM 3176 O O . GLU A 1 400 ? 15.499 -12.514 -16.461 1.00 89.12 400 GLU A O 1
ATOM 3181 N N . GLN A 1 401 ? 17.357 -13.316 -17.434 1.00 88.88 401 GLN A N 1
ATOM 3182 C CA . GLN A 1 401 ? 16.655 -14.228 -18.331 1.00 88.88 401 GLN A CA 1
ATOM 3183 C C . GLN A 1 401 ? 15.829 -15.257 -17.548 1.00 88.88 401 GLN A C 1
ATOM 3185 O O . GLN A 1 401 ? 14.645 -15.442 -17.844 1.00 88.88 401 GLN A O 1
ATOM 3190 N N . GLU A 1 402 ? 16.418 -15.898 -16.538 1.00 88.56 402 GLU A N 1
ATOM 3191 C CA . GLU A 1 402 ? 15.714 -16.874 -15.702 1.00 88.56 402 GLU A CA 1
ATOM 3192 C C . GLU A 1 402 ? 14.576 -16.220 -14.904 1.00 88.56 402 GLU A C 1
ATOM 3194 O O . GLU A 1 402 ? 13.449 -16.724 -14.862 1.00 88.56 402 GLU A O 1
ATOM 3199 N N . MET A 1 403 ? 14.829 -15.039 -14.336 1.00 85.69 403 MET A N 1
ATOM 3200 C CA . MET A 1 403 ? 13.808 -14.270 -13.629 1.00 85.69 403 MET A CA 1
ATOM 3201 C C . MET A 1 403 ? 12.619 -13.924 -14.533 1.00 85.69 403 MET A C 1
ATOM 3203 O O . MET A 1 403 ? 11.469 -14.137 -14.142 1.00 85.69 403 MET A O 1
ATOM 3207 N N . LEU A 1 404 ? 12.874 -13.430 -15.747 1.00 86.19 404 LEU A N 1
ATOM 3208 C CA . LEU A 1 404 ? 11.826 -13.090 -16.705 1.00 86.19 404 LEU A CA 1
ATOM 3209 C C . LEU A 1 404 ? 11.049 -14.327 -17.162 1.00 86.19 404 LEU A C 1
ATOM 3211 O O . LEU A 1 404 ? 9.825 -14.262 -17.231 1.00 86.19 404 LEU A O 1
ATOM 3215 N N . ARG A 1 405 ? 11.709 -15.469 -17.402 1.00 87.44 405 ARG A N 1
ATOM 3216 C CA . ARG A 1 405 ? 11.019 -16.736 -17.716 1.00 87.44 405 ARG A CA 1
ATOM 3217 C C . ARG A 1 405 ? 10.044 -17.134 -16.612 1.00 87.44 405 ARG A C 1
ATOM 3219 O O . ARG A 1 405 ? 8.900 -17.481 -16.905 1.00 87.44 405 ARG A O 1
ATOM 3226 N N . ARG A 1 406 ? 10.464 -17.020 -15.348 1.00 86.00 406 ARG A N 1
ATOM 3227 C CA . ARG A 1 406 ? 9.609 -17.284 -14.182 1.00 86.00 406 ARG A CA 1
ATOM 3228 C C . ARG A 1 406 ? 8.446 -16.297 -14.065 1.00 86.00 406 ARG A C 1
ATOM 3230 O O . ARG A 1 406 ? 7.363 -16.684 -13.635 1.00 86.00 406 ARG A O 1
ATOM 3237 N N . LEU A 1 407 ? 8.658 -15.026 -14.397 1.00 80.12 407 LEU A N 1
ATOM 3238 C CA . LEU A 1 407 ? 7.590 -14.025 -14.392 1.00 80.12 407 LEU A CA 1
ATOM 3239 C C . LEU A 1 407 ? 6.561 -14.310 -15.493 1.00 80.12 407 LEU A C 1
ATOM 3241 O O . LEU A 1 407 ? 5.366 -14.325 -15.209 1.00 80.12 407 LEU A O 1
ATOM 3245 N N . ILE A 1 408 ? 7.017 -14.615 -16.713 1.00 82.81 408 ILE A N 1
ATOM 3246 C CA . ILE A 1 408 ? 6.143 -14.950 -17.847 1.00 82.81 408 ILE A CA 1
ATOM 3247 C C . ILE A 1 408 ? 5.316 -16.203 -17.544 1.00 82.81 408 ILE A C 1
ATOM 3249 O O . ILE A 1 408 ? 4.118 -16.209 -17.812 1.00 82.81 408 ILE A O 1
ATOM 3253 N N . SER A 1 409 ? 5.918 -17.244 -16.957 1.00 83.06 409 SER A N 1
ATOM 3254 C CA . SER A 1 409 ? 5.197 -18.485 -16.641 1.00 83.06 409 SER A CA 1
ATOM 3255 C C . SER A 1 409 ? 4.109 -18.302 -15.581 1.00 83.06 409 SER A C 1
ATOM 3257 O O . SER A 1 409 ? 3.104 -19.005 -15.613 1.00 83.06 409 SER A O 1
ATOM 3259 N N . LYS A 1 410 ? 4.272 -17.335 -14.670 1.00 76.19 410 LYS A N 1
ATOM 3260 C CA . LYS A 1 410 ? 3.245 -16.946 -13.690 1.00 76.19 410 LYS A CA 1
ATOM 3261 C C . LYS A 1 410 ? 2.164 -16.023 -14.259 1.00 76.19 410 LYS A C 1
ATOM 3263 O O . LYS A 1 410 ? 1.118 -15.889 -13.639 1.00 76.19 410 LYS A O 1
ATOM 3268 N N . ALA A 1 411 ? 2.424 -15.353 -15.382 1.00 65.75 411 ALA A N 1
ATOM 3269 C CA . ALA A 1 411 ? 1.548 -14.331 -15.962 1.00 65.75 411 ALA A CA 1
ATOM 3270 C C . ALA A 1 411 ? 0.492 -14.888 -16.943 1.00 65.75 411 ALA A C 1
ATOM 3272 O O . ALA A 1 411 ? -0.123 -14.105 -17.676 1.00 65.75 411 ALA A O 1
ATOM 3273 N N . VAL A 1 412 ? 0.329 -16.218 -16.996 1.00 48.50 412 VAL A N 1
ATOM 3274 C CA . VAL A 1 412 ? -0.582 -16.937 -17.910 1.00 48.50 412 VAL A CA 1
ATOM 3275 C C . VAL A 1 412 ? -2.040 -16.656 -17.575 1.00 48.50 412 VAL A C 1
ATOM 3277 O O . VAL A 1 412 ? -2.428 -16.901 -16.414 1.00 48.50 412 VAL A O 1
#

Sequence (412 aa):
MPVNHEVIYFAAELMKKKNLRVFEDNLIGLINLTRKTKKSKNLGGNAVTLLFQLKGELPGGDWSELNLDYADLCGANLSKKNFFGTSLRFTNLDSVNLEGADFRQCDLTGTRIEETAPVLALVVHPSSDRIIVAYGNGDIREWSIIQKQRRKSRTIGKNRNGTINWLGILTGSDLCAVTNEEIIFYNFENNDELLEISRFRKKSEYKQVTAKKNTLLLVSKEEQQSSNVLLVSLQKQRIINSVKQREILLCDNLDQKTFVLFEEKASLRIVRELGGQLKTMATFKVNEVKSLCTFCCKKDSRYLLGCGQRNGEILVWEINILRDKCQCDLLLKRHAHDGMVSVVAFLDDSRILSGGFDRRVSVLMFGTDVERIEGIQEQVLDSTIRCKGMKIDGVKGDREQEMLRRLISKAV